Protein 1Y7T (pdb70)

CATH classification: 3.40.50.720 (+1 more: 3.90.110.10)

Structure (mmCIF, N/CA/C/O backbone):
data_1Y7T
#
_entry.id   1Y7T
#
_cell.length_a   70.120
_cell.length_b   85.170
_cell.length_c   117.930
_cell.angle_alpha   90.00
_cell.angle_beta   90.00
_cell.angle_gamma   90.00
#
_symmetry.space_group_name_H-M   'P 21 21 21'
#
loop_
_entity.id
_entity.type
_entity.pdbx_description
1 polymer 'Malate dehydrogenase'
2 non-polymer 'NADPH DIHYDRO-NICOTINAMIDE-ADENINE-DINUCLEOTIDE PHOSPHATE'
3 non-polymer 2-AMINO-2-HYDROXYMETHYL-PROPANE-1,3-DIOL
4 water water
#
loop_
_atom_site.group_PDB
_atom_site.id
_atom_site.type_symbol
_atom_site.label_atom_id
_atom_site.label_alt_id
_atom_site.label_comp_id
_atom_site.label_asym_id
_atom_site.label_entity_id
_atom_site.label_seq_id
_atom_site.pdbx_PDB_ins_code
_atom_site.Cartn_x
_atom_site.Cartn_y
_atom_site.Cartn_z
_atom_site.occupancy
_atom_site.B_iso_or_equiv
_atom_site.auth_seq_id
_atom_site.auth_comp_id
_atom_site.auth_asym_id
_atom_site.auth_atom_id
_atom_site.pdbx_PDB_model_num
ATOM 1 N N . MET A 1 1 ? 54.482 72.755 55.697 1.00 32.84 0 MET A N 1
ATOM 2 C CA . MET A 1 1 ? 54.247 72.406 54.268 1.00 33.11 0 MET A CA 1
ATOM 3 C C . MET A 1 1 ? 55.516 72.602 53.450 1.00 32.18 0 MET A C 1
ATOM 4 O O . MET A 1 1 ? 56.203 73.614 53.584 1.00 32.00 0 MET A O 1
ATOM 9 N N . LYS A 1 2 ? 55.822 71.628 52.603 1.00 31.64 1 LYS A N 1
ATOM 10 C CA . LYS A 1 2 ? 56.999 71.707 51.752 1.00 30.66 1 LYS A CA 1
ATOM 11 C C . LYS A 1 2 ? 56.766 72.811 50.724 1.00 28.93 1 LYS A C 1
ATOM 12 O O . LYS A 1 2 ? 55.625 73.184 50.458 1.00 27.77 1 LYS A O 1
ATOM 18 N N . ALA A 1 3 ? 57.844 73.347 50.161 1.00 26.39 2 ALA A N 1
ATOM 19 C CA . ALA A 1 3 ? 57.711 74.382 49.143 1.00 24.40 2 ALA A CA 1
ATOM 20 C C . ALA A 1 3 ? 56.996 73.710 47.972 1.00 20.67 2 ALA A C 1
ATOM 21 O O . ALA A 1 3 ? 57.212 72.532 47.705 1.00 20.87 2 ALA A O 1
ATOM 23 N N . PRO A 1 4 ? 56.134 74.446 47.257 1.00 20.38 3 PRO A N 1
ATOM 24 C CA . PRO A 1 4 ? 55.438 73.811 46.133 1.00 18.12 3 PRO A CA 1
ATOM 25 C C . PRO A 1 4 ? 56.377 73.293 45.047 1.00 17.32 3 PRO A C 1
ATOM 26 O O . PRO A 1 4 ? 57.452 73.853 44.819 1.00 16.90 3 PRO A O 1
ATOM 30 N N . VAL A 1 5 ? 55.968 72.212 44.392 1.00 15.87 4 VAL A N 1
ATOM 31 C CA . VAL A 1 5 ? 56.738 71.646 43.293 1.00 14.79 4 VAL A CA 1
ATOM 32 C C . VAL A 1 5 ? 55.894 71.865 42.044 1.00 13.93 4 VAL A C 1
ATOM 33 O O . VAL A 1 5 ? 54.664 71.889 42.117 1.00 14.50 4 VAL A O 1
ATOM 37 N N . ARG A 1 6 ? 56.547 72.045 40.903 1.00 11.16 5 ARG A N 1
ATOM 38 C CA . ARG A 1 6 ? 55.830 72.270 39.655 1.00 12.23 5 ARG A CA 1
ATOM 39 C C . ARG A 1 6 ? 55.720 70.972 38.870 1.00 12.71 5 ARG A C 1
ATOM 40 O O . ARG A 1 6 ? 56.725 70.337 38.546 1.00 13.61 5 ARG A O 1
ATOM 48 N N . VAL A 1 7 ? 54.483 70.579 38.587 1.00 11.33 6 VAL A N 1
ATOM 49 C CA . VAL A 1 7 ? 54.203 69.351 37.856 1.00 11.91 6 VAL A CA 1
ATOM 50 C C . VAL A 1 7 ? 53.630 69.689 36.489 1.00 10.84 6 VAL A C 1
ATOM 51 O O . VAL A 1 7 ? 52.530 70.235 36.390 1.00 11.06 6 VAL A O 1
ATOM 55 N N . ALA A 1 8 ? 54.387 69.378 35.442 1.00 12.19 7 ALA A N 1
ATOM 56 C CA . ALA A 1 8 ? 53.944 69.633 34.080 1.00 12.00 7 ALA A CA 1
ATOM 57 C C . ALA A 1 8 ? 53.267 68.377 33.548 1.00 11.37 7 ALA A C 1
ATOM 58 O O . ALA A 1 8 ? 53.731 67.267 33.796 1.00 12.00 7 ALA A O 1
ATOM 60 N N . VAL A 1 9 ? 52.158 68.556 32.839 1.00 10.36 8 VAL A N 1
ATOM 61 C CA . VAL A 1 9 ? 51.430 67.433 32.259 1.00 10.74 8 VAL A CA 1
ATOM 62 C C . VAL A 1 9 ? 50.975 67.829 30.859 1.00 11.20 8 VAL A C 1
ATOM 63 O O . VAL A 1 9 ? 50.282 68.836 30.689 1.00 11.56 8 VAL A O 1
ATOM 67 N N . THR A 1 10 ? 51.369 67.048 29.857 1.00 11.81 9 THR A N 1
ATOM 68 C CA . THR A 1 10 ? 50.974 67.346 28.482 1.00 12.09 9 THR A CA 1
ATOM 69 C C . THR A 1 10 ? 49.724 66.545 28.134 1.00 12.56 9 THR A C 1
ATOM 70 O O . THR A 1 10 ? 49.318 65.668 28.899 1.00 12.08 9 THR A O 1
ATOM 74 N N . GLY A 1 11 ? 49.121 66.841 26.982 1.00 11.79 10 GLY A N 1
ATOM 75 C CA . GLY A 1 11 ? 47.905 66.147 26.584 1.00 12.99 10 GLY A CA 1
ATOM 76 C C . GLY A 1 11 ? 46.875 66.234 27.697 1.00 12.51 10 GLY A C 1
ATOM 77 O O . GLY A 1 11 ? 46.045 65.342 27.877 1.00 12.51 10 GLY A O 1
ATOM 78 N N . ALA A 1 12 ? 46.921 67.348 28.423 1.00 13.15 11 ALA A N 1
ATOM 79 C CA . ALA A 1 12 ? 46.062 67.587 29.578 1.00 12.83 11 ALA A CA 1
ATOM 80 C C . ALA A 1 12 ? 44.546 67.581 29.408 1.00 13.25 11 ALA A C 1
ATOM 81 O O . ALA A 1 12 ? 43.829 67.422 30.394 1.00 13.38 11 ALA A O 1
ATOM 83 N N . ALA A 1 13 ? 44.050 67.756 28.185 1.00 11.98 12 ALA A N 1
ATOM 84 C CA . ALA A 1 13 ? 42.602 67.765 27.973 1.00 12.97 12 ALA A CA 1
ATOM 85 C C . ALA A 1 13 ? 42.084 66.408 27.505 1.00 13.71 12 ALA A C 1
ATOM 86 O O . ALA A 1 13 ? 40.896 66.260 27.213 1.00 15.05 12 ALA A O 1
ATOM 88 N N . GLY A 1 14 ? 42.979 65.425 27.437 1.00 12.53 13 GLY A N 1
ATOM 89 C CA . GLY A 1 14 ? 42.603 64.090 27.000 1.00 13.04 13 GLY A CA 1
ATOM 90 C C . GLY A 1 14 ? 42.038 63.198 28.094 1.00 12.12 13 GLY A C 1
ATOM 91 O O . GLY A 1 14 ? 41.875 63.621 29.236 1.00 12.73 13 GLY A O 1
ATOM 92 N N . GLN A 1 15 ? 41.751 61.947 27.739 1.00 12.14 14 GLN A N 1
ATOM 93 C CA . GLN A 1 15 ? 41.175 60.991 28.677 1.00 12.67 14 GLN A CA 1
ATOM 94 C C . GLN A 1 15 ? 42.073 60.657 29.864 1.00 11.32 14 GLN A C 1
ATOM 95 O O . GLN A 1 15 ? 41.611 60.637 31.004 1.00 11.17 14 GLN A O 1
ATOM 101 N N . ILE A 1 16 ? 43.345 60.372 29.606 1.00 11.86 15 ILE A N 1
ATOM 102 C CA . ILE A 1 16 ? 44.256 60.061 30.706 1.00 11.94 15 ILE A CA 1
ATOM 103 C C . ILE A 1 16 ? 44.361 61.275 31.616 1.00 12.61 15 ILE A C 1
ATOM 104 O O . ILE A 1 16 ? 44.286 61.156 32.839 1.00 11.93 15 ILE A O 1
ATOM 109 N N . GLY A 1 17 ? 44.519 62.449 31.015 1.00 11.05 16 GLY A N 1
ATOM 110 C CA . GLY A 1 17 ? 44.618 63.655 31.815 1.00 11.45 16 GLY A CA 1
ATOM 111 C C . GLY A 1 17 ? 43.419 63.852 32.726 1.00 11.15 16 GLY A C 1
ATOM 112 O O . GLY A 1 17 ? 43.569 64.249 33.882 1.00 11.00 16 GLY A O 1
ATOM 113 N N . TYR A 1 18 ? 42.224 63.565 32.215 1.00 11.19 17 TYR A N 1
ATOM 114 C CA . TYR A 1 18 ? 41.000 63.741 32.991 1.00 11.18 17 TYR A CA 1
ATOM 115 C C . TYR A 1 18 ? 40.932 62.818 34.201 1.00 10.88 17 TYR A C 1
ATOM 116 O O . TYR A 1 18 ? 40.234 63.111 35.169 1.00 11.51 17 TYR A O 1
ATOM 125 N N . SER A 1 19 ? 41.650 61.700 34.138 1.00 12.46 18 SER A N 1
ATOM 126 C CA . SER A 1 19 ? 41.678 60.739 35.239 1.00 13.63 18 SER A CA 1
ATOM 127 C C . SER A 1 19 ? 42.930 60.917 36.088 1.00 14.77 18 SER A C 1
ATOM 128 O O . SER A 1 19 ? 43.064 60.301 37.142 1.00 17.46 18 SER A O 1
ATOM 131 N N . LEU A 1 20 ? 43.842 61.762 35.626 1.00 12.13 19 LEU A N 1
ATOM 132 C CA . LEU A 1 20 ? 45.111 61.975 36.314 1.00 11.80 19 LEU A CA 1
ATOM 133 C C . LEU A 1 20 ? 45.225 63.238 37.164 1.00 12.07 19 LEU A C 1
ATOM 134 O O . LEU A 1 20 ? 45.604 63.183 38.334 1.00 10.03 19 LEU A O 1
ATOM 139 N N . LEU A 1 21 ? 44.892 64.373 36.567 1.00 11.59 20 LEU A N 1
ATOM 140 C CA . LEU A 1 21 ? 45.036 65.665 37.226 1.00 10.84 20 LEU A CA 1
ATOM 141 C C . LEU A 1 21 ? 44.391 65.866 38.588 1.00 10.45 20 LEU A C 1
ATOM 142 O O . LEU A 1 21 ? 45.004 66.455 39.478 1.00 10.75 20 LEU A O 1
ATOM 147 N N . PHE A 1 22 ? 43.166 65.386 38.761 1.00 10.07 21 PHE A N 1
ATOM 148 C CA . PHE A 1 22 ? 42.484 65.575 40.033 1.00 9.79 21 PHE A CA 1
ATOM 149 C C . PHE A 1 22 ? 43.155 64.834 41.176 1.00 10.07 21 PHE A C 1
ATOM 150 O O . PHE A 1 22 ? 43.292 65.375 42.275 1.00 10.53 21 PHE A O 1
ATOM 158 N N . ARG A 1 23 ? 43.601 63.610 40.920 1.00 9.64 22 ARG A N 1
ATOM 159 C CA . ARG A 1 23 ? 44.262 62.856 41.971 1.00 11.12 22 ARG A CA 1
ATOM 160 C C . ARG A 1 23 ? 45.622 63.467 42.307 1.00 11.07 22 ARG A C 1
ATOM 161 O O . ARG A 1 23 ? 46.059 63.424 43.460 1.00 10.35 22 ARG A O 1
ATOM 169 N N . ILE A 1 24 ? 46.294 64.050 41.315 1.00 9.70 23 ILE A N 1
ATOM 170 C CA . ILE A 1 24 ? 47.575 64.690 41.587 1.00 10.05 23 ILE A CA 1
ATOM 171 C C . ILE A 1 24 ? 47.324 65.900 42.490 1.00 10.28 23 ILE A C 1
ATOM 172 O O . ILE A 1 24 ? 47.995 66.071 43.504 1.00 11.24 23 ILE A O 1
ATOM 177 N N . ALA A 1 25 ? 46.348 66.726 42.123 1.00 9.81 24 ALA A N 1
ATOM 178 C CA . ALA A 1 25 ? 46.020 67.925 42.897 1.00 10.12 24 ALA A CA 1
ATOM 179 C C . ALA A 1 25 ? 45.546 67.583 44.307 1.00 11.83 24 ALA A C 1
ATOM 180 O O . ALA A 1 25 ? 45.650 68.400 45.226 1.00 11.70 24 ALA A O 1
ATOM 182 N N . ALA A 1 26 ? 45.036 66.368 44.477 1.00 10.81 25 ALA A N 1
ATOM 183 C CA . ALA A 1 26 ? 44.549 65.914 45.774 1.00 11.57 25 ALA A CA 1
ATOM 184 C C . ALA A 1 26 ? 45.692 65.444 46.677 1.00 12.67 25 ALA A C 1
ATOM 185 O O . ALA A 1 26 ? 45.480 65.168 47.858 1.00 13.34 25 ALA A O 1
ATOM 187 N N . GLY A 1 27 ? 46.894 65.348 46.112 1.00 12.65 26 GLY A N 1
ATOM 188 C CA . GLY A 1 27 ? 48.056 64.916 46.878 1.00 12.93 26 GLY A CA 1
ATOM 189 C C . GLY A 1 27 ? 48.351 63.427 46.801 1.00 13.06 26 GLY A C 1
ATOM 190 O O . GLY A 1 27 ? 49.174 62.910 47.556 1.00 12.44 26 GLY A O 1
ATOM 191 N N . GLU A 1 28 ? 47.706 62.735 45.870 1.00 11.68 27 GLU A N 1
ATOM 192 C CA . GLU A 1 28 ? 47.894 61.296 45.731 1.00 11.85 27 GLU A CA 1
ATOM 193 C C . GLU A 1 28 ? 49.216 60.861 45.106 1.00 13.01 27 GLU A C 1
ATOM 194 O O . GLU A 1 28 ? 49.624 59.707 45.262 1.00 14.79 27 GLU A O 1
ATOM 200 N N . MET A 1 29 ? 49.894 61.772 44.414 1.00 11.66 28 MET A N 1
ATOM 201 C CA . MET A 1 29 ? 51.144 61.418 43.754 1.00 12.43 28 MET A CA 1
ATOM 202 C C . MET A 1 29 ? 52.403 61.739 44.548 1.00 12.38 28 MET A C 1
ATOM 203 O O . MET A 1 29 ? 53.341 60.940 44.574 1.00 13.15 28 MET A O 1
ATOM 208 N N . LEU A 1 30 ? 52.422 62.892 45.209 1.00 12.31 29 LEU A N 1
ATOM 209 C CA . LEU A 1 30 ? 53.612 63.302 45.945 1.00 12.32 29 LEU A CA 1
ATOM 210 C C . LEU A 1 30 ? 53.435 63.507 47.440 1.00 13.28 29 LEU A C 1
ATOM 211 O O . LEU A 1 30 ? 54.353 63.981 48.113 1.00 14.76 29 LEU A O 1
ATOM 216 N N . GLY A 1 31 ? 52.263 63.167 47.961 1.00 13.86 30 GLY A N 1
ATOM 217 C CA . GLY A 1 31 ? 52.038 63.320 49.388 1.00 14.55 30 GLY A CA 1
ATOM 218 C C . GLY A 1 31 ? 51.009 64.369 49.754 1.00 14.21 30 GLY A C 1
ATOM 219 O O . GLY A 1 31 ? 50.896 65.405 49.098 1.00 14.42 30 GLY A O 1
ATOM 220 N N . LYS A 1 32 ? 50.261 64.097 50.819 1.00 15.33 31 LYS A N 1
ATOM 221 C CA . LYS A 1 32 ? 49.218 65.004 51.281 1.00 17.87 31 LYS A CA 1
ATOM 222 C C . LYS A 1 32 ? 49.738 66.308 51.872 1.00 17.10 31 LYS A C 1
ATOM 223 O O . LYS A 1 32 ? 48.953 67.207 52.173 1.00 18.58 31 LYS A O 1
ATOM 229 N N . ASP A 1 33 ? 51.052 66.417 52.039 1.00 16.87 32 ASP A N 1
ATOM 230 C CA . ASP A 1 33 ? 51.634 67.636 52.591 1.00 17.37 32 ASP A CA 1
ATOM 231 C C . ASP A 1 33 ? 52.581 68.299 51.597 1.00 16.97 32 ASP A C 1
ATOM 232 O O . ASP A 1 33 ? 53.441 69.099 51.973 1.00 18.49 32 ASP A O 1
ATOM 237 N N . GLN A 1 34 ? 52.414 67.962 50.322 1.00 15.02 33 GLN A N 1
ATOM 238 C CA . GLN A 1 34 ? 53.244 68.528 49.266 1.00 14.12 33 GLN A CA 1
ATOM 239 C C . GLN A 1 34 ? 52.407 69.340 48.279 1.00 13.40 33 GLN A C 1
ATOM 240 O O . GLN A 1 34 ? 51.747 68.777 47.404 1.00 13.82 33 GLN A O 1
ATOM 246 N N . PRO A 1 35 ? 52.416 70.678 48.410 1.00 13.52 34 PRO A N 1
ATOM 247 C CA . PRO A 1 35 ? 51.636 71.509 47.489 1.00 12.22 34 PRO A CA 1
ATOM 248 C C . PRO A 1 35 ? 52.166 71.340 46.073 1.00 13.22 34 PRO A C 1
ATOM 249 O O . PRO A 1 35 ? 53.369 71.144 45.867 1.00 13.69 34 PRO A O 1
ATOM 253 N N . VAL A 1 36 ? 51.272 71.427 45.098 1.00 12.18 35 VAL A N 1
ATOM 254 C CA . VAL A 1 36 ? 51.670 71.271 43.711 1.00 12.76 35 VAL A CA 1
ATOM 255 C C . VAL A 1 36 ? 51.151 72.404 42.846 1.00 12.30 35 VAL A C 1
ATOM 256 O O . VAL A 1 36 ? 50.089 72.969 43.105 1.00 13.29 35 VAL A O 1
ATOM 260 N N . ILE A 1 37 ? 51.926 72.741 41.823 1.00 11.47 36 ILE A N 1
ATOM 261 C CA . ILE A 1 37 ? 51.544 73.773 40.876 1.00 11.55 36 ILE A CA 1
ATOM 262 C C . ILE A 1 37 ? 51.423 73.023 39.556 1.00 11.45 36 ILE A C 1
ATOM 263 O O . ILE A 1 37 ? 52.416 72.519 39.036 1.00 13.65 36 ILE A O 1
ATOM 268 N N . LEU 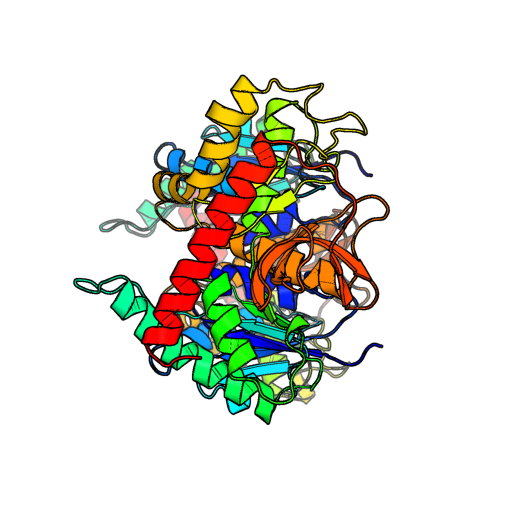A 1 38 ? 50.203 72.918 39.036 1.00 11.71 37 LEU A N 1
ATOM 269 C CA . LEU A 1 38 ? 49.980 72.214 37.779 1.00 11.07 37 LEU A CA 1
ATOM 270 C C . LEU A 1 38 ? 50.207 73.123 36.578 1.00 12.66 37 LEU A C 1
ATOM 271 O O . LEU A 1 38 ? 49.594 74.181 36.464 1.00 12.88 37 LEU A O 1
ATOM 276 N N . GLN A 1 39 ? 51.107 72.706 35.695 1.00 12.20 38 GLN A N 1
ATOM 277 C CA . GLN A 1 39 ? 51.410 73.458 34.484 1.00 12.66 38 GLN A CA 1
ATOM 278 C C . GLN A 1 39 ? 50.999 72.528 33.353 1.00 12.38 38 GLN A C 1
ATOM 279 O O . GLN A 1 39 ? 51.692 71.566 33.018 1.00 12.38 38 GLN A O 1
ATOM 285 N N . LEU A 1 40 ? 49.835 72.831 32.786 1.00 12.31 39 LEU A N 1
ATOM 286 C CA . LEU A 1 40 ? 49.228 72.005 31.755 1.00 11.56 39 LEU A CA 1
ATOM 287 C C . LEU A 1 40 ? 49.460 72.456 30.324 1.00 13.00 39 LEU A C 1
ATOM 288 O O . LEU A 1 40 ? 49.308 73.635 29.998 1.00 12.74 39 LEU A O 1
ATOM 293 N N . LEU A 1 41 ? 49.814 71.494 29.477 1.00 11.94 40 LEU A N 1
ATOM 294 C CA . LEU A 1 41 ? 50.080 71.743 28.068 1.00 13.46 40 LEU A CA 1
ATOM 295 C C . LEU A 1 41 ? 49.105 70.993 27.156 1.00 14.50 40 LEU A C 1
ATOM 296 O O . LEU A 1 41 ? 48.715 69.859 27.434 1.00 14.36 40 LEU A O 1
ATOM 301 N N . GLU A 1 42 ? 48.707 71.649 26.072 1.00 14.75 41 GLU A N 1
ATOM 302 C CA . GLU A 1 42 ? 47.827 71.053 25.073 1.00 15.08 41 GLU A CA 1
ATOM 303 C C . GLU A 1 42 ? 48.190 71.666 23.728 1.00 16.15 41 GLU A C 1
ATOM 304 O O . GLU A 1 42 ? 48.981 72.608 23.662 1.00 17.09 41 GLU A O 1
ATOM 310 N N . ILE A 1 43 ? 47.636 71.114 22.656 1.00 17.06 42 ILE A N 1
ATOM 311 C CA . ILE A 1 43 ? 47.880 71.669 21.333 1.00 18.27 42 ILE A CA 1
ATOM 312 C C . ILE A 1 43 ? 46.872 72.806 21.202 1.00 19.71 42 ILE A C 1
ATOM 313 O O . ILE A 1 43 ? 45.836 72.800 21.866 1.00 18.88 42 ILE A O 1
ATOM 318 N N . PRO A 1 44 ? 47.162 73.801 20.351 1.00 20.58 43 PRO A N 1
ATOM 319 C CA . PRO A 1 44 ? 46.273 74.948 20.148 1.00 21.95 43 PRO A CA 1
ATOM 320 C C . PRO A 1 44 ? 44.784 74.631 20.021 1.00 22.62 43 PRO A C 1
ATOM 321 O O . PRO A 1 44 ? 43.946 75.316 20.611 1.00 23.68 43 PRO A O 1
ATOM 325 N N . GLN A 1 45 ? 44.458 73.594 19.257 1.00 23.00 44 GLN A N 1
ATOM 326 C CA . GLN A 1 45 ? 43.069 73.211 19.032 1.00 24.07 44 GLN A CA 1
ATOM 327 C C . GLN A 1 45 ? 42.343 72.669 20.262 1.00 22.88 44 GLN A C 1
ATOM 328 O O . GLN A 1 45 ? 41.113 72.613 20.286 1.00 22.50 44 GLN A O 1
ATOM 334 N N . ALA A 1 46 ? 43.095 72.274 21.282 1.00 20.17 45 ALA A N 1
ATOM 335 C CA . ALA A 1 46 ? 42.490 71.722 22.489 1.00 19.13 45 ALA A CA 1
ATOM 336 C C . ALA A 1 46 ? 42.549 72.658 23.693 1.00 19.22 45 ALA A C 1
ATOM 337 O O . ALA A 1 46 ? 42.189 72.262 24.802 1.00 18.97 45 ALA A O 1
ATOM 339 N N . MET A 1 47 ? 42.982 73.896 23.480 1.00 17.93 46 MET A N 1
ATOM 340 C CA . MET A 1 47 ? 43.092 74.850 24.578 1.00 17.57 46 MET A CA 1
ATOM 341 C C . MET A 1 47 ? 41.758 75.228 25.215 1.00 18.36 46 MET A C 1
ATOM 342 O O . MET A 1 47 ? 41.696 75.491 26.417 1.00 16.98 46 MET A O 1
ATOM 347 N N . LYS A 1 48 ? 40.693 75.254 24.418 1.00 18.26 47 LYS A N 1
ATOM 348 C CA . LYS A 1 48 ? 39.374 75.590 24.945 1.00 19.81 47 LYS A CA 1
ATOM 349 C C . LYS A 1 48 ? 38.937 74.494 25.915 1.00 17.52 47 LYS A C 1
ATOM 350 O O . LYS A 1 48 ? 38.414 74.772 26.996 1.00 17.08 47 LYS A O 1
ATOM 356 N N . ALA A 1 49 ? 39.153 73.246 25.514 1.00 16.71 48 ALA A N 1
ATOM 357 C CA . ALA A 1 49 ? 38.793 72.105 26.345 1.00 15.31 48 ALA A CA 1
ATOM 358 C C . ALA A 1 49 ? 39.645 72.116 27.610 1.00 15.07 48 ALA A C 1
ATOM 359 O O . ALA A 1 49 ? 39.156 71.811 28.698 1.00 15.71 48 ALA A O 1
ATOM 361 N N . LEU A 1 50 ? 40.921 72.467 27.466 1.00 14.56 49 LEU A N 1
ATOM 362 C CA . LEU A 1 50 ? 41.811 72.514 28.620 1.00 14.27 49 LEU A CA 1
ATOM 363 C C . LEU A 1 50 ? 41.330 73.563 29.621 1.00 14.42 49 LEU A C 1
ATOM 364 O O . LEU A 1 50 ? 41.442 73.373 30.834 1.00 14.73 49 LEU A O 1
ATOM 369 N N . GLU A 1 51 ? 40.788 74.672 29.124 1.00 15.00 50 GLU A N 1
ATOM 370 C CA . GLU A 1 51 ? 40.280 75.700 30.027 1.00 15.23 50 GLU A CA 1
ATOM 371 C C . GLU A 1 51 ? 39.145 75.098 30.854 1.00 13.72 50 GLU A C 1
ATOM 372 O O . GLU A 1 51 ? 38.953 75.458 32.016 1.00 14.13 50 GLU A O 1
ATOM 378 N N . GLY A 1 52 ? 38.400 74.177 30.245 1.00 12.52 51 GLY A N 1
ATOM 379 C CA . GLY A 1 52 ? 37.310 73.517 30.944 1.00 11.57 51 GLY A CA 1
ATOM 380 C C . GLY A 1 52 ? 37.847 72.629 32.056 1.00 11.95 51 GLY A C 1
ATOM 381 O O . GLY A 1 52 ? 37.273 72.550 33.141 1.00 12.10 51 GLY A O 1
ATOM 382 N N . VAL A 1 53 ? 38.953 71.949 31.782 1.00 12.83 52 VAL A N 1
ATOM 383 C CA . VAL A 1 53 ? 39.567 71.086 32.783 1.00 12.10 52 VAL A CA 1
ATOM 384 C C . VAL A 1 53 ? 40.085 71.969 33.916 1.00 12.21 52 VAL A C 1
ATOM 385 O O . VAL A 1 53 ? 39.953 71.634 35.096 1.00 11.62 52 VAL A O 1
ATOM 389 N N . VAL A 1 54 ? 40.670 73.104 33.551 1.00 12.24 53 VAL A N 1
ATOM 390 C CA . VAL A 1 54 ? 41.186 74.040 34.541 1.00 12.26 53 VAL A CA 1
ATOM 391 C C . VAL A 1 54 ? 40.051 74.457 35.472 1.00 11.49 53 VAL A C 1
ATOM 392 O O . VAL A 1 54 ? 40.216 74.494 36.694 1.00 11.66 53 VAL A O 1
ATOM 396 N N . MET A 1 55 ? 38.893 74.753 34.894 1.00 11.15 54 MET A N 1
ATOM 397 C CA . MET A 1 55 ? 37.747 75.152 35.696 1.00 10.23 54 MET A CA 1
ATOM 398 C C . MET A 1 55 ? 37.312 74.038 36.638 1.00 9.85 54 MET A C 1
ATOM 399 O O . MET A 1 55 ? 37.005 74.294 37.800 1.00 10.01 54 MET A O 1
ATOM 404 N N . GLU A 1 56 ? 37.282 72.801 36.150 1.00 10.29 55 GLU A N 1
ATOM 405 C CA . GLU A 1 56 ? 36.889 71.693 37.018 1.00 9.17 55 GLU A CA 1
ATOM 406 C C . GLU A 1 56 ? 37.873 71.527 38.175 1.00 10.41 55 GLU A C 1
ATOM 407 O O . GLU A 1 56 ? 37.469 71.222 39.295 1.00 10.11 55 GLU A O 1
ATOM 413 N N . LEU A 1 57 ? 39.161 71.722 37.906 1.00 9.56 56 LEU A N 1
ATOM 414 C CA . LEU A 1 57 ? 40.170 71.606 38.955 1.00 10.51 56 LEU A CA 1
ATOM 415 C C . LEU A 1 57 ? 39.924 72.677 40.016 1.00 10.98 56 LEU A C 1
ATOM 416 O O . LEU A 1 57 ? 39.986 72.407 41.217 1.00 10.65 56 LEU A O 1
ATOM 421 N N . GLU A 1 58 ? 39.630 73.893 39.572 1.00 11.04 57 GLU A N 1
ATOM 422 C CA . GLU A 1 58 ? 39.355 74.977 40.509 1.00 10.70 57 GLU A CA 1
ATOM 423 C C . GLU A 1 58 ? 38.135 74.618 41.351 1.00 10.70 57 GLU A C 1
ATOM 424 O O . GLU A 1 58 ? 38.083 74.910 42.548 1.00 11.98 57 GLU A O 1
ATOM 430 N N . ASP A 1 59 ? 37.155 73.982 40.717 1.00 10.41 58 ASP A N 1
ATOM 431 C CA . ASP A 1 59 ? 35.917 73.616 41.393 1.00 10.89 58 ASP A CA 1
ATOM 432 C C . ASP A 1 59 ? 36.033 72.486 42.401 1.00 10.33 58 ASP A C 1
ATOM 433 O O . ASP A 1 59 ? 35.039 72.084 43.000 1.00 11.78 58 ASP A O 1
ATOM 438 N N . CYS A 1 60 ? 37.244 71.968 42.584 1.00 10.49 59 CYS A N 1
ATOM 439 C CA . CYS A 1 60 ? 37.457 70.912 43.564 1.00 10.94 59 CYS A CA 1
ATOM 440 C C . CYS A 1 60 ? 37.974 71.529 44.859 1.00 10.95 59 CYS A C 1
ATOM 441 O O . CYS A 1 60 ? 38.070 70.853 45.882 1.00 10.93 59 CYS A O 1
ATOM 444 N N . ALA A 1 61 ? 38.305 72.816 44.805 1.00 9.92 60 ALA A N 1
ATOM 445 C CA . ALA A 1 61 ? 38.812 73.535 45.972 1.00 9.62 60 ALA A CA 1
ATOM 446 C C . ALA A 1 61 ? 39.899 72.737 46.692 1.00 11.00 60 ALA A C 1
ATOM 447 O O . ALA A 1 61 ? 39.827 72.517 47.904 1.00 11.22 60 ALA A O 1
ATOM 449 N N . PHE A 1 62 ? 40.905 72.307 45.932 1.00 10.42 61 PHE A N 1
ATOM 450 C CA . PHE A 1 62 ? 42.019 71.527 46.468 1.00 10.43 61 PHE A CA 1
ATOM 451 C C . PHE A 1 62 ? 42.976 72.397 47.279 1.00 10.73 61 PHE A C 1
ATOM 452 O O . PHE A 1 62 ? 43.575 73.331 46.751 1.00 11.24 61 PHE A O 1
ATOM 460 N N . PRO A 1 63 ? 43.153 72.083 48.569 1.00 11.25 62 PRO A N 1
ATOM 461 C CA . PRO A 1 63 ? 44.061 72.883 49.396 1.00 11.81 62 PRO A CA 1
ATOM 462 C C . PRO A 1 63 ? 45.535 72.799 48.990 1.00 12.96 62 PRO A C 1
ATOM 463 O O . PRO A 1 63 ? 46.321 73.692 49.317 1.00 13.56 62 PRO A O 1
ATOM 467 N N . LEU A 1 64 ? 45.912 71.741 48.277 1.00 12.48 63 LEU A N 1
ATOM 468 C CA . LEU A 1 64 ? 47.305 71.576 47.859 1.00 11.33 63 LEU A CA 1
ATOM 469 C C . LEU A 1 64 ? 47.641 72.172 46.493 1.00 13.25 63 LEU A C 1
ATOM 470 O O . LEU A 1 64 ? 48.811 72.214 46.114 1.00 13.27 63 LEU A O 1
ATOM 475 N N . LEU A 1 65 ? 46.633 72.624 45.751 1.00 12.72 64 LEU A N 1
ATOM 476 C CA . LEU A 1 65 ? 46.883 73.196 44.429 1.00 12.22 64 LEU A CA 1
ATOM 477 C C . LEU A 1 65 ? 47.309 74.653 44.589 1.00 12.06 64 LEU A C 1
ATOM 478 O O . LEU A 1 65 ? 46.475 75.559 44.657 1.00 13.53 64 LEU A O 1
ATOM 483 N N . ALA A 1 66 ? 48.622 74.859 44.645 1.00 12.44 65 ALA A N 1
ATOM 484 C CA . ALA A 1 66 ? 49.214 76.181 44.843 1.00 13.52 65 ALA A CA 1
ATOM 485 C C . ALA A 1 66 ? 49.218 77.070 43.607 1.00 14.55 65 ALA A C 1
ATOM 486 O O . ALA A 1 66 ? 49.310 78.298 43.715 1.00 15.70 65 ALA A O 1
ATOM 488 N N . GLY A 1 67 ? 49.136 76.446 42.439 1.00 12.93 66 GLY A N 1
ATOM 489 C CA . GLY A 1 67 ? 49.126 77.182 41.190 1.00 12.65 66 GLY A CA 1
ATOM 490 C C . GLY A 1 67 ? 48.530 76.325 40.093 1.00 13.37 66 GLY A C 1
ATOM 491 O O . GLY A 1 67 ? 48.567 75.098 40.178 1.00 13.79 66 GLY A O 1
ATOM 492 N N . LEU A 1 68 ? 47.985 76.970 39.066 1.00 13.34 67 LEU A N 1
ATOM 493 C CA . LEU A 1 68 ? 47.361 76.268 37.946 1.00 12.76 67 LEU A CA 1
ATOM 494 C C . LEU A 1 68 ? 47.496 77.129 36.695 1.00 15.09 67 LEU A C 1
ATOM 495 O O . LEU A 1 68 ? 46.993 78.254 36.648 1.00 14.66 67 LEU A O 1
ATOM 500 N N . GLU A 1 69 ? 48.176 76.602 35.684 1.00 16.36 68 GLU A N 1
ATOM 501 C CA . GLU A 1 69 ? 48.391 77.345 34.445 1.00 18.07 68 GLU A CA 1
ATOM 502 C C . GLU A 1 69 ? 48.274 76.454 33.215 1.00 17.06 68 GLU A C 1
ATOM 503 O O . GLU A 1 69 ? 48.838 75.364 33.178 1.00 19.19 68 GLU A O 1
ATOM 509 N N . ALA A 1 70 ? 47.539 76.929 32.213 1.00 16.49 69 ALA A N 1
ATOM 510 C CA . ALA A 1 70 ? 47.351 76.191 30.968 1.00 15.29 69 ALA A CA 1
ATOM 511 C C . ALA A 1 70 ? 48.059 76.958 29.859 1.00 16.29 69 ALA A C 1
ATOM 512 O O . ALA A 1 70 ? 48.028 78.186 29.834 1.00 16.95 69 ALA A O 1
ATOM 514 N N . THR A 1 71 ? 48.692 76.232 28.945 1.00 16.10 70 THR A N 1
ATOM 515 C CA . THR A 1 71 ? 49.415 76.857 27.844 1.00 16.44 70 THR A CA 1
ATOM 516 C C . THR A 1 71 ? 49.557 75.886 26.680 1.00 16.71 70 THR A C 1
ATOM 517 O O . THR A 1 71 ? 49.301 74.691 26.824 1.00 14.81 70 THR A O 1
ATOM 521 N N . ASP A 1 72 ? 49.951 76.411 25.522 1.00 17.77 71 ASP A N 1
ATOM 522 C CA . ASP A 1 72 ? 50.169 75.584 24.346 1.00 17.65 71 ASP A CA 1
ATOM 523 C C . ASP A 1 72 ? 51.641 75.698 23.964 1.00 17.99 71 ASP A C 1
ATOM 524 O O . ASP A 1 72 ? 52.056 75.256 22.893 1.00 18.19 71 ASP A O 1
ATOM 529 N N . ASP A 1 73 ? 52.424 76.288 24.869 1.00 16.75 72 ASP A N 1
ATOM 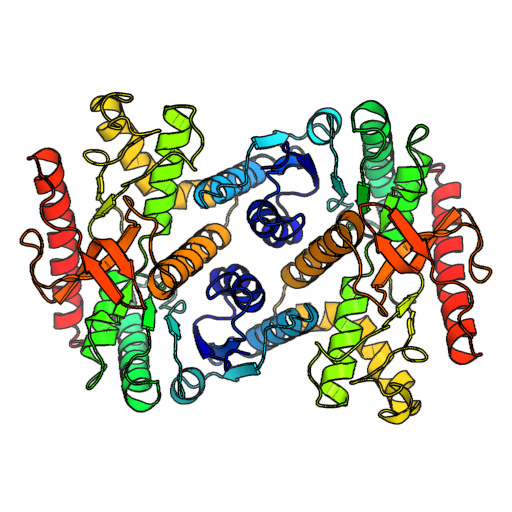530 C CA . ASP A 1 73 ? 53.862 76.475 24.673 1.00 17.36 72 ASP A CA 1
ATOM 531 C C . ASP A 1 73 ? 54.642 75.580 25.633 1.00 17.23 72 ASP A C 1
ATOM 532 O O . ASP A 1 73 ? 54.591 75.772 26.846 1.00 15.91 72 ASP A O 1
ATOM 537 N N . PRO A 1 74 ? 55.380 74.592 25.104 1.00 17.25 73 PRO A N 1
ATOM 538 C CA . PRO A 1 74 ? 56.161 73.687 25.955 1.00 18.02 73 PRO A CA 1
ATOM 539 C C . PRO A 1 74 ? 57.145 74.424 26.868 1.00 18.15 73 PRO A C 1
ATOM 540 O O . PRO A 1 74 ? 57.409 73.991 27.989 1.00 17.37 73 PRO A O 1
ATOM 544 N N . LYS A 1 75 ? 57.687 75.539 26.385 1.00 18.14 74 LYS A N 1
ATOM 545 C CA . LYS A 1 75 ? 58.649 76.302 27.171 1.00 19.27 74 LYS A CA 1
ATOM 546 C C . LYS A 1 75 ? 58.015 76.987 28.374 1.00 18.38 74 LYS A C 1
ATOM 547 O O . LYS A 1 75 ? 58.707 77.382 29.313 1.00 20.46 74 LYS A O 1
ATOM 553 N N . VAL A 1 76 ? 56.696 77.120 28.344 1.00 17.89 75 VAL A N 1
ATOM 554 C CA . VAL A 1 76 ? 55.962 77.718 29.451 1.00 17.12 75 VAL A CA 1
ATOM 555 C C . VAL A 1 76 ? 55.542 76.585 30.392 1.00 17.16 75 VAL A C 1
ATOM 556 O O . VAL A 1 76 ? 55.705 76.673 31.613 1.00 16.18 75 VAL A O 1
ATOM 560 N N . ALA A 1 77 ? 55.018 75.510 29.812 1.00 16.16 76 ALA A N 1
ATOM 561 C CA . ALA A 1 77 ? 54.570 74.367 30.598 1.00 15.95 76 ALA A CA 1
ATOM 562 C C . ALA A 1 77 ? 55.691 73.719 31.401 1.00 16.06 76 ALA A C 1
ATOM 563 O O . ALA A 1 77 ? 55.485 73.320 32.549 1.00 15.60 76 ALA A O 1
ATOM 565 N N . PHE A 1 78 ? 56.880 73.623 30.811 1.00 14.80 77 PHE A N 1
ATOM 566 C CA . PHE A 1 78 ? 58.003 72.989 31.493 1.00 14.28 77 PHE A CA 1
ATOM 567 C C . PHE A 1 78 ? 58.878 73.936 32.314 1.00 14.03 77 PHE A C 1
ATOM 568 O O . PHE A 1 78 ? 59.826 73.494 32.963 1.00 13.40 77 PHE A O 1
ATOM 576 N N . LYS A 1 79 ? 58.568 75.228 32.299 1.00 15.20 78 LYS A N 1
ATOM 577 C CA . LYS A 1 79 ? 59.376 76.185 33.050 1.00 16.73 78 LYS A CA 1
ATOM 578 C C . LYS A 1 79 ? 59.495 75.831 34.535 1.00 16.44 78 LYS A C 1
ATOM 579 O O . LYS A 1 79 ? 58.496 75.769 35.254 1.00 14.91 78 LYS A O 1
ATOM 585 N N . ASP A 1 80 ? 60.731 75.604 34.976 1.00 15.91 79 ASP A N 1
ATOM 586 C CA . ASP A 1 80 ? 61.035 75.251 36.363 1.00 15.35 79 ASP A CA 1
ATOM 587 C C . ASP A 1 80 ? 60.289 74.010 36.849 1.00 15.02 79 ASP A C 1
ATOM 588 O O . ASP A 1 80 ? 60.027 73.855 38.045 1.00 14.33 79 ASP A O 1
ATOM 593 N N . ALA A 1 81 ? 59.965 73.115 35.924 1.00 14.45 80 ALA A N 1
ATOM 594 C CA . ALA A 1 81 ? 59.246 71.897 36.275 1.00 14.55 80 ALA A CA 1
ATOM 595 C C . ALA A 1 81 ? 60.102 70.928 37.087 1.00 14.77 80 ALA A C 1
ATOM 596 O O . ALA A 1 81 ? 61.281 70.726 36.794 1.00 15.54 80 ALA A O 1
ATOM 598 N N . ASP A 1 82 ? 59.497 70.345 38.117 1.00 13.93 81 ASP A N 1
ATOM 599 C CA . ASP A 1 82 ? 60.171 69.372 38.972 1.00 13.22 81 ASP A CA 1
ATOM 600 C C . ASP A 1 82 ? 59.803 67.984 38.458 1.00 13.29 81 ASP A C 1
ATOM 601 O O . ASP A 1 82 ? 60.567 67.022 38.594 1.00 13.35 81 ASP A O 1
ATOM 606 N N . TYR A 1 83 ? 58.619 67.903 37.861 1.00 11.97 82 TYR A N 1
ATOM 607 C CA . TYR A 1 83 ? 58.107 66.663 37.291 1.00 12.43 82 TYR A CA 1
ATOM 608 C C . TYR A 1 83 ? 57.440 66.972 35.962 1.00 12.64 82 TYR A C 1
ATOM 609 O O . TYR A 1 83 ? 56.842 68.033 35.791 1.00 12.36 82 TYR A O 1
ATOM 618 N N . ALA A 1 84 ? 57.549 66.046 35.019 1.00 12.30 83 ALA A N 1
ATOM 619 C CA . ALA A 1 84 ? 56.928 66.227 33.717 1.00 12.47 83 ALA A CA 1
ATOM 620 C C . ALA A 1 84 ? 56.346 64.901 33.260 1.00 11.91 83 ALA A C 1
ATOM 621 O O . ALA A 1 84 ? 57.074 63.919 33.101 1.00 12.21 83 ALA A O 1
ATOM 623 N N . LEU A 1 85 ? 55.030 64.873 33.079 1.00 11.66 84 LEU A N 1
ATOM 624 C CA . LEU A 1 85 ? 54.344 63.676 32.612 1.00 12.46 84 LEU A CA 1
ATOM 625 C C . LEU A 1 85 ? 53.945 63.940 31.161 1.00 12.25 84 LEU A C 1
ATOM 626 O O . LEU A 1 85 ? 53.055 64.744 30.881 1.00 11.90 84 LEU A O 1
ATOM 631 N N . LEU A 1 86 ? 54.642 63.280 30.241 1.00 11.99 85 LEU A N 1
ATOM 632 C CA . LEU A 1 86 ? 54.390 63.451 28.814 1.00 12.35 85 LEU A CA 1
ATOM 633 C C . LEU A 1 86 ? 53.346 62.440 28.352 1.00 12.17 85 LEU A C 1
ATOM 634 O O . LEU A 1 86 ? 53.669 61.300 28.022 1.00 12.32 85 LEU A O 1
ATOM 639 N N . VAL A 1 87 ? 52.090 62.877 28.337 1.00 12.34 86 VAL A N 1
ATOM 640 C CA . VAL A 1 87 ? 50.967 62.029 27.949 1.00 12.68 86 VAL A CA 1
ATOM 641 C C . VAL A 1 87 ? 50.584 62.213 26.486 1.00 14.43 86 VAL A C 1
ATOM 642 O O . VAL A 1 87 ? 50.238 61.251 25.799 1.00 15.37 86 VAL A O 1
ATOM 646 N N . GLY A 1 88 ? 50.651 63.450 26.010 1.00 14.47 87 GLY A N 1
ATOM 647 C CA . GLY A 1 88 ? 50.311 63.717 24.626 1.00 15.58 87 GLY A CA 1
ATOM 648 C C . GLY A 1 88 ? 51.252 63.031 23.651 1.00 16.72 87 GLY A C 1
ATOM 649 O O . GLY A 1 88 ? 52.469 63.038 23.833 1.00 17.55 87 GLY A O 1
ATOM 650 N N . ALA A 1 89 ? 50.678 62.427 22.616 1.00 17.85 88 ALA A N 1
ATOM 651 C CA . ALA A 1 89 ? 51.454 61.747 21.589 1.00 17.89 88 ALA A CA 1
ATOM 652 C C . ALA A 1 89 ? 50.675 61.804 20.285 1.00 21.42 88 ALA A C 1
ATOM 653 O O . ALA A 1 89 ? 49.534 62.268 20.250 1.00 20.95 88 ALA A O 1
ATOM 655 N N . ALA A 1 90 ? 51.292 61.322 19.214 1.00 22.92 89 ALA A N 1
ATOM 656 C CA . ALA A 1 90 ? 50.661 61.334 17.905 1.00 26.60 89 ALA A CA 1
ATOM 657 C C . ALA A 1 90 ? 49.443 60.424 17.835 1.00 29.50 89 ALA A C 1
ATOM 658 O O . ALA A 1 90 ? 49.522 59.238 18.156 1.00 30.32 89 ALA A O 1
ATOM 660 N N . PRO A 1 91 ? 48.292 60.978 17.425 1.00 32.25 90 PRO A N 1
ATOM 661 C CA . PRO A 1 91 ? 47.051 60.210 17.304 1.00 34.92 90 PRO A CA 1
ATOM 662 C C . PRO A 1 91 ? 47.044 59.554 15.927 1.00 37.41 90 PRO A C 1
ATOM 663 O O . PRO A 1 91 ? 47.579 60.116 14.971 1.00 37.72 90 PRO A O 1
ATOM 667 N N . ARG A 1 92 ? 46.451 58.371 15.815 1.00 40.08 91 ARG A N 1
ATOM 668 C CA . ARG A 1 92 ? 46.422 57.699 14.526 1.00 42.90 91 ARG A CA 1
ATOM 669 C C . ARG A 1 92 ? 45.193 58.092 13.720 1.00 44.35 91 ARG A C 1
ATOM 670 O O . ARG A 1 92 ? 44.093 57.597 13.966 1.00 45.00 91 ARG A O 1
ATOM 678 N N . LYS A 1 93 ? 45.385 58.993 12.761 1.00 45.57 92 LYS A N 1
ATOM 679 C CA . LYS A 1 93 ? 44.290 59.436 11.910 1.00 46.38 92 LYS A CA 1
ATOM 680 C C . LYS A 1 93 ? 44.271 58.546 10.676 1.00 46.27 92 LYS A C 1
ATOM 681 O O . LYS A 1 93 ? 45.272 57.906 10.349 1.00 45.77 92 LYS A O 1
ATOM 687 N N . ALA A 1 94 ? 43.133 58.505 9.992 1.00 46.57 93 ALA A N 1
ATOM 688 C CA . ALA A 1 94 ? 43.000 57.689 8.793 1.00 46.52 93 ALA A CA 1
ATOM 689 C C . ALA A 1 94 ? 44.082 58.044 7.778 1.00 46.63 93 ALA A C 1
ATOM 690 O O . ALA A 1 94 ? 44.393 59.219 7.575 1.00 46.84 93 ALA A O 1
ATOM 692 N N . GLY A 1 95 ? 44.657 57.022 7.151 1.00 46.30 94 GLY A N 1
ATOM 693 C CA . GLY A 1 95 ? 45.690 57.250 6.157 1.00 46.15 94 GLY A CA 1
ATOM 694 C C . GLY A 1 95 ? 47.110 57.152 6.683 1.00 46.17 94 GLY A C 1
ATOM 695 O O . GLY A 1 95 ? 48.028 56.802 5.940 1.00 46.75 94 GLY A O 1
ATOM 696 N N . MET A 1 96 ? 47.298 57.460 7.963 1.00 45.55 95 MET A N 1
ATOM 697 C CA . MET A 1 96 ? 48.624 57.409 8.570 1.00 45.01 95 MET A CA 1
ATOM 698 C C . MET A 1 96 ? 49.127 55.997 8.834 1.00 43.79 95 MET A C 1
ATOM 699 O O . MET A 1 96 ? 48.381 55.132 9.295 1.00 44.27 95 MET A O 1
ATOM 704 N N . GLU A 1 97 ? 50.403 55.776 8.536 1.00 42.16 96 GLU A N 1
ATOM 705 C CA . GLU A 1 97 ? 51.038 54.485 8.757 1.00 40.40 96 GLU A CA 1
ATOM 706 C C . GLU A 1 97 ? 52.023 54.636 9.911 1.00 39.45 96 GLU A C 1
ATOM 707 O O . GLU A 1 97 ? 52.220 55.739 10.422 1.00 38.35 96 GLU A O 1
ATOM 713 N N . ARG A 1 98 ? 52.639 53.531 10.317 1.00 38.45 97 ARG A N 1
ATOM 714 C CA . ARG A 1 98 ? 53.598 53.542 11.417 1.00 38.21 97 ARG A CA 1
ATOM 715 C C . ARG A 1 98 ? 54.666 54.614 11.223 1.00 37.80 97 ARG A C 1
ATOM 716 O O . ARG A 1 98 ? 54.874 55.458 12.093 1.00 36.67 97 ARG A O 1
ATOM 724 N N . ARG A 1 99 ? 55.335 54.575 10.076 1.00 37.72 98 ARG A N 1
ATOM 725 C CA . ARG A 1 99 ? 56.393 55.530 9.764 1.00 37.89 98 ARG A CA 1
ATOM 726 C C . ARG A 1 99 ? 55.928 56.978 9.878 1.00 37.22 98 ARG A C 1
ATOM 727 O O . ARG A 1 99 ? 56.671 57.839 10.349 1.00 36.67 98 ARG A O 1
ATOM 735 N N . ASP A 1 100 ? 54.698 57.243 9.450 1.00 36.04 99 ASP A N 1
ATOM 736 C CA . ASP A 1 100 ? 54.146 58.591 9.519 1.00 35.37 99 ASP A CA 1
ATOM 737 C C . ASP A 1 100 ? 53.943 58.963 10.986 1.00 34.00 99 ASP A C 1
ATOM 738 O O . ASP A 1 100 ? 54.204 60.095 11.399 1.00 33.12 99 ASP A O 1
ATOM 743 N N . LEU A 1 101 ? 53.479 57.994 11.769 1.00 31.87 100 LEU A N 1
ATOM 744 C CA . LEU A 1 101 ? 53.242 58.201 13.192 1.00 30.81 100 LEU A CA 1
ATOM 745 C C . LEU A 1 101 ? 54.562 58.519 13.887 1.00 29.63 100 LEU A C 1
ATOM 746 O O . LEU A 1 101 ? 54.628 59.388 14.755 1.00 27.54 100 LEU A O 1
ATOM 751 N N . LEU A 1 102 ? 55.616 57.806 13.505 1.00 28.29 101 LEU A N 1
ATOM 752 C CA . LEU A 1 102 ? 56.927 58.035 14.097 1.00 28.80 101 LEU A CA 1
ATOM 753 C C . LEU A 1 102 ? 57.426 59.439 13.768 1.00 28.07 101 LEU A C 1
ATOM 754 O O . LEU A 1 102 ? 58.104 60.070 14.579 1.00 27.56 101 LEU A O 1
ATOM 759 N N . GLN A 1 103 ? 57.085 59.925 12.577 1.00 27.81 102 GLN A N 1
ATOM 760 C CA . GLN A 1 103 ? 57.491 61.261 12.148 1.00 28.01 102 GLN A CA 1
ATOM 761 C C . GLN A 1 103 ? 56.911 62.308 13.090 1.00 26.21 102 GLN A C 1
ATOM 762 O O . GLN A 1 103 ? 57.633 63.156 13.616 1.00 24.86 102 GLN A O 1
ATOM 768 N N . VAL A 1 104 ? 55.598 62.247 13.292 1.00 23.65 103 VAL A N 1
ATOM 769 C CA . VAL A 1 104 ? 54.920 63.194 14.167 1.00 23.16 103 VAL A CA 1
ATOM 770 C C . VAL A 1 104 ? 55.414 63.070 15.608 1.00 21.73 103 VAL A C 1
ATOM 771 O O . VAL A 1 104 ? 55.711 64.075 16.250 1.00 20.59 103 VAL A O 1
ATOM 775 N N . ASN A 1 105 ? 55.516 61.846 16.117 1.00 21.13 104 ASN A N 1
ATOM 776 C CA . ASN A 1 105 ? 56.012 61.654 17.478 1.00 20.12 104 ASN A CA 1
ATOM 777 C C . ASN A 1 105 ? 57.439 62.185 17.563 1.00 20.76 104 ASN A C 1
ATOM 778 O O . ASN A 1 105 ? 57.853 62.728 18.587 1.00 19.00 104 ASN A O 1
ATOM 783 N N . GLY A 1 106 ? 58.188 62.023 16.476 1.00 20.54 105 GLY A N 1
ATOM 784 C CA . GLY A 1 106 ? 59.554 62.506 16.452 1.00 21.14 105 GLY A CA 1
ATOM 785 C C . GLY A 1 106 ? 59.579 63.999 16.707 1.00 22.16 105 GLY A C 1
ATOM 786 O O . GLY A 1 106 ? 60.391 64.494 17.488 1.00 22.83 105 GLY A O 1
ATOM 787 N N . LYS A 1 107 ? 58.677 64.723 16.054 1.00 21.12 106 LYS A N 1
ATOM 788 C CA . LYS A 1 107 ? 58.613 66.166 16.226 1.00 22.18 106 LYS A CA 1
ATOM 789 C C . LYS A 1 107 ? 58.155 66.545 17.631 1.00 20.86 106 LYS A C 1
ATOM 790 O O . LYS A 1 107 ? 58.714 67.453 18.246 1.00 21.46 106 LYS A O 1
ATOM 796 N N . ILE A 1 108 ? 57.145 65.847 18.140 1.00 19.33 107 ILE A N 1
ATOM 797 C CA . ILE A 1 108 ? 56.631 66.140 19.473 1.00 18.95 107 ILE A CA 1
ATOM 798 C C . ILE A 1 108 ? 57.686 65.968 20.561 1.00 17.79 107 ILE A C 1
ATOM 799 O O . ILE A 1 108 ? 57.930 66.881 21.350 1.00 16.58 107 ILE A O 1
ATOM 804 N N . PHE A 1 109 ? 58.333 64.809 20.597 1.00 16.50 108 PHE A N 1
ATOM 805 C CA . PHE A 1 109 ? 59.318 64.567 21.637 1.00 16.18 108 PHE A CA 1
ATOM 806 C C . PHE A 1 109 ? 60.687 65.195 21.454 1.00 17.36 108 PHE A C 1
ATOM 807 O O . PHE A 1 109 ? 61.454 65.286 22.408 1.00 17.49 108 PHE A O 1
ATOM 815 N N . THR A 1 110 ? 61.007 65.628 20.241 1.00 19.36 109 THR A N 1
ATOM 816 C CA . THR A 1 110 ? 62.284 66.301 20.045 1.00 18.81 109 THR A CA 1
ATOM 817 C C . THR A 1 110 ? 62.074 67.701 20.613 1.00 18.73 109 THR A C 1
ATOM 818 O O . THR A 1 110 ? 62.923 68.225 21.328 1.00 20.10 109 THR A O 1
ATOM 822 N N . GLU A 1 111 ? 60.922 68.293 20.308 1.00 18.42 110 GLU A N 1
ATOM 823 C CA . GLU A 1 111 ? 60.607 69.629 20.800 1.00 18.83 110 GLU A CA 1
ATOM 824 C C . GLU A 1 111 ? 60.470 69.640 22.318 1.00 17.78 110 GLU A C 1
ATOM 825 O O . GLU A 1 111 ? 60.995 70.530 22.988 1.00 17.01 110 GLU A O 1
ATOM 831 N N . GLN A 1 112 ? 59.770 68.651 22.865 1.00 16.24 111 GLN A N 1
ATOM 832 C CA . GLN A 1 112 ? 59.586 68.603 24.310 1.00 15.31 111 GLN A CA 1
ATOM 833 C C . GLN A 1 112 ? 60.876 68.276 25.053 1.00 16.45 111 GLN A C 1
ATOM 834 O O . GLN A 1 112 ? 61.116 68.792 26.148 1.00 15.45 111 GLN A O 1
ATOM 840 N N . GLY A 1 113 ? 61.720 67.437 24.461 1.00 15.95 112 GLY A N 1
ATOM 841 C CA . GLY A 1 113 ? 62.980 67.116 25.105 1.00 16.61 112 GLY A CA 1
ATOM 842 C C . GLY A 1 113 ? 63.843 68.365 25.162 1.00 18.44 112 GLY A C 1
ATOM 843 O O . GLY A 1 113 ? 64.476 68.655 26.180 1.00 17.79 112 GLY A O 1
ATOM 844 N N . ARG A 1 114 ? 63.856 69.116 24.065 1.00 18.92 113 ARG A N 1
ATOM 845 C CA . ARG A 1 114 ? 64.643 70.343 23.995 1.00 20.10 113 ARG A CA 1
ATOM 846 C C . ARG A 1 114 ? 64.094 71.393 24.952 1.00 20.73 113 ARG A C 1
ATOM 847 O O . ARG A 1 114 ? 64.859 72.125 25.580 1.00 19.68 113 ARG A O 1
ATOM 855 N N . ALA A 1 115 ? 62.769 71.468 25.053 1.00 19.69 114 ALA A N 1
ATOM 856 C CA . ALA A 1 115 ? 62.126 72.436 25.936 1.00 19.46 114 ALA A CA 1
ATOM 857 C C . ALA A 1 115 ? 62.479 72.127 27.387 1.00 19.50 114 ALA A C 1
ATOM 858 O O . ALA A 1 115 ? 62.794 73.030 28.164 1.00 18.99 114 ALA A O 1
ATOM 860 N N . LEU A 1 116 ? 62.426 70.849 27.748 1.00 17.75 115 LEU A N 1
ATOM 861 C CA . LEU A 1 116 ? 62.753 70.427 29.106 1.00 17.59 115 LEU A CA 1
ATOM 862 C C . LEU A 1 116 ? 64.196 70.788 29.443 1.00 17.68 115 LEU A C 1
ATOM 863 O O . LEU A 1 116 ? 64.479 71.320 30.513 1.00 17.52 115 LEU A O 1
ATOM 868 N N . ALA A 1 117 ? 65.106 70.501 28.520 1.00 18.80 116 ALA A N 1
ATOM 869 C CA . ALA A 1 117 ? 66.517 70.791 28.736 1.00 20.34 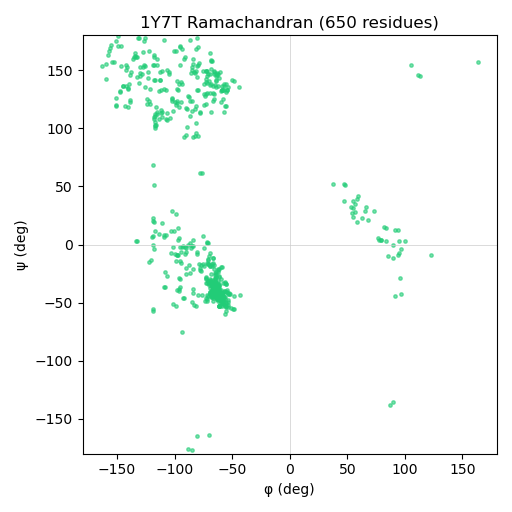116 ALA A CA 1
ATOM 870 C C . ALA A 1 117 ? 66.768 72.292 28.853 1.00 21.11 116 ALA A C 1
ATOM 871 O O . ALA A 1 117 ? 67.704 72.722 29.528 1.00 23.24 116 ALA A O 1
ATOM 873 N N . GLU A 1 118 ? 65.922 73.087 28.210 1.00 21.26 117 GLU A N 1
ATOM 874 C CA . GLU A 1 118 ? 66.089 74.535 28.232 1.00 21.83 117 GLU A CA 1
ATOM 875 C C . GLU A 1 118 ? 65.509 75.266 29.437 1.00 21.21 117 GLU A C 1
ATOM 876 O O . GLU A 1 118 ? 66.151 76.167 29.975 1.00 19.59 117 GLU A O 1
ATOM 882 N N . VAL A 1 119 ? 64.312 74.878 29.870 1.00 19.41 118 VAL A N 1
ATOM 883 C CA . VAL A 1 119 ? 63.659 75.583 30.972 1.00 18.72 118 VAL A CA 1
ATOM 884 C C . VAL A 1 119 ? 63.286 74.841 32.259 1.00 18.32 118 VAL A C 1
ATOM 885 O O . VAL A 1 119 ? 62.960 75.479 33.260 1.00 18.23 118 VAL A O 1
ATOM 889 N N . ALA A 1 120 ? 63.317 73.514 32.253 1.00 17.66 119 ALA A N 1
ATOM 890 C CA . ALA A 1 120 ? 62.944 72.774 33.457 1.00 16.84 119 ALA A CA 1
ATOM 891 C C . ALA A 1 120 ? 64.077 72.675 34.473 1.00 17.27 119 ALA A C 1
ATOM 892 O O . ALA A 1 120 ? 65.227 73.002 34.174 1.00 18.11 119 ALA A O 1
ATOM 894 N N . LYS A 1 121 ? 63.747 72.234 35.684 1.00 17.45 120 LYS A N 1
ATOM 895 C CA . LYS A 1 121 ? 64.756 72.055 36.721 1.00 18.37 120 LYS A CA 1
ATOM 896 C C . LYS A 1 121 ? 65.723 71.002 36.193 1.00 18.40 120 LYS A C 1
ATOM 897 O O . LYS A 1 121 ? 65.314 70.083 35.483 1.00 17.05 120 LYS A O 1
ATOM 903 N N . LYS A 1 122 ? 66.999 71.124 36.539 1.00 18.96 121 LYS A N 1
ATOM 904 C CA . LYS A 1 122 ? 67.987 70.160 36.072 1.00 20.25 121 LYS A CA 1
ATOM 905 C C . LYS A 1 122 ? 67.651 68.735 36.489 1.00 18.10 121 LYS A C 1
ATOM 906 O O . LYS A 1 122 ? 67.932 67.790 35.754 1.00 19.03 121 LYS A O 1
ATOM 912 N N . ASP A 1 123 ? 67.041 68.579 37.659 1.00 17.69 122 ASP A N 1
ATOM 913 C CA . ASP A 1 123 ? 66.696 67.253 38.155 1.00 17.27 122 ASP A CA 1
ATOM 914 C C . ASP A 1 123 ? 65.231 66.893 37.903 1.00 16.23 122 ASP A C 1
ATOM 915 O O . ASP A 1 123 ? 64.654 66.082 38.623 1.00 16.60 122 ASP A O 1
ATOM 920 N N . VAL A 1 124 ? 64.636 67.488 36.875 1.00 15.01 123 VAL A N 1
ATOM 921 C CA . VAL A 1 124 ? 63.241 67.195 36.553 1.00 14.75 123 VAL A CA 1
ATOM 922 C C . VAL A 1 124 ? 63.070 65.702 36.275 1.00 15.23 123 VAL A C 1
ATOM 923 O O . VAL A 1 124 ? 63.864 65.100 35.547 1.00 14.38 123 VAL A O 1
ATOM 927 N N . LYS A 1 125 ? 62.042 65.106 36.876 1.00 12.92 124 LYS A N 1
ATOM 928 C CA . LYS A 1 125 ? 61.754 63.687 36.692 1.00 13.51 124 LYS A CA 1
ATOM 929 C C . LYS A 1 125 ? 60.720 63.577 35.574 1.00 12.84 124 LYS A C 1
ATOM 930 O O . LYS A 1 125 ? 59.639 64.160 35.657 1.00 13.20 124 LYS A O 1
ATOM 936 N N . VAL A 1 126 ? 61.053 62.828 34.530 1.00 11.60 125 VAL A N 1
ATOM 937 C CA . VAL A 1 126 ? 60.159 62.699 33.388 1.00 12.27 125 VAL A CA 1
ATOM 938 C C . VAL A 1 126 ? 59.594 61.299 33.187 1.00 11.94 125 VAL A C 1
ATOM 939 O O . VAL A 1 126 ? 60.327 60.306 33.221 1.00 13.18 125 VAL A O 1
ATOM 943 N N . LEU A 1 127 ? 58.279 61.233 32.993 1.00 12.15 126 LEU A N 1
ATOM 944 C CA . LEU A 1 127 ? 57.596 59.972 32.733 1.00 11.03 126 LEU A CA 1
ATOM 945 C C . LEU A 1 127 ? 56.875 60.099 31.400 1.00 11.52 126 LEU A C 1
ATOM 946 O O . LEU A 1 127 ? 56.067 61.013 31.209 1.00 12.10 126 LEU A O 1
ATOM 951 N N . VAL A 1 128 ? 57.169 59.194 30.473 1.00 12.01 127 VAL A N 1
ATOM 952 C CA . VAL A 1 128 ? 56.497 59.225 29.185 1.00 11.91 127 VAL A CA 1
ATOM 953 C C . VAL A 1 128 ? 55.385 58.182 29.186 1.00 13.16 127 VAL A C 1
ATOM 954 O O . VAL A 1 128 ? 55.634 56.997 29.435 1.00 13.50 127 VAL A O 1
ATOM 958 N N . VAL A 1 129 ? 54.161 58.640 28.930 1.00 11.40 128 VAL A N 1
ATOM 959 C CA . VAL A 1 129 ? 52.991 57.765 28.869 1.00 12.85 128 VAL A CA 1
ATOM 960 C C . VAL A 1 129 ? 52.523 57.631 27.417 1.00 14.41 128 VAL A C 1
ATOM 961 O O . VAL A 1 129 ? 52.085 56.559 26.997 1.00 14.52 128 VAL A O 1
ATOM 965 N N . GLY A 1 130 ? 52.622 58.721 26.659 1.00 14.78 129 GLY A N 1
ATOM 966 C CA . GLY A 1 130 ? 52.205 58.705 25.262 1.00 15.58 129 GLY A CA 1
ATOM 967 C C . GLY A 1 130 ? 52.936 57.630 24.479 1.00 15.79 129 GLY A C 1
ATOM 968 O O . GLY A 1 130 ? 54.154 57.512 24.582 1.00 15.59 129 GLY A O 1
ATOM 969 N N . ASN A 1 131 ? 52.202 56.848 23.690 1.00 15.15 130 ASN A N 1
ATOM 970 C CA . ASN A 1 131 ? 52.819 55.766 22.925 1.00 16.43 130 ASN A CA 1
ATOM 971 C C . ASN A 1 131 ? 53.418 56.143 21.575 1.00 15.85 130 ASN A C 1
ATOM 972 O O . ASN A 1 131 ? 52.968 57.084 20.926 1.00 15.60 130 ASN A O 1
ATOM 977 N N . PRO A 1 132 ? 54.476 55.422 21.149 1.00 16.24 131 PRO A N 1
ATOM 978 C CA . PRO A 1 132 ? 55.113 54.308 21.866 1.00 15.98 131 PRO A CA 1
ATOM 979 C C . PRO A 1 132 ? 55.999 54.872 22.976 1.00 15.33 131 PRO A C 1
ATOM 980 O O . PRO A 1 132 ? 57.010 55.520 22.713 1.00 14.38 131 PRO A O 1
ATOM 984 N N . ALA A 1 133 ? 55.611 54.616 24.218 1.00 14.32 132 ALA A N 1
ATOM 985 C CA . ALA A 1 133 ? 56.324 55.154 25.368 1.00 15.02 132 ALA A CA 1
ATOM 986 C C . ALA A 1 133 ? 57.845 55.009 25.416 1.00 13.94 132 ALA A C 1
ATOM 987 O O . ALA A 1 133 ? 58.553 56.008 25.556 1.00 15.46 132 ALA A O 1
ATOM 989 N N . ASN A 1 134 ? 58.352 53.785 25.308 1.00 14.01 133 ASN A N 1
ATOM 990 C CA . ASN A 1 134 ? 59.796 53.559 25.389 1.00 13.78 133 ASN A CA 1
ATOM 991 C C . ASN A 1 134 ? 60.595 54.329 24.349 1.00 13.90 133 ASN A C 1
ATOM 992 O O . ASN A 1 134 ? 61.602 54.961 24.669 1.00 13.87 133 ASN A O 1
ATOM 997 N N . THR A 1 135 ? 60.148 54.269 23.102 1.00 14.61 134 THR A N 1
ATOM 998 C CA . THR A 1 135 ? 60.844 54.958 22.032 1.00 15.55 134 THR A CA 1
ATOM 999 C C . THR A 1 135 ? 60.660 56.469 22.114 1.00 15.41 134 THR A C 1
ATOM 1000 O O . THR A 1 135 ? 61.567 57.224 21.767 1.00 14.46 134 THR A O 1
ATOM 1004 N N . ASN A 1 136 ? 59.500 56.923 22.581 1.00 14.13 135 ASN A N 1
ATOM 1005 C CA . ASN A 1 136 ? 59.296 58.360 22.706 1.00 14.95 135 ASN A CA 1
ATOM 1006 C C . ASN A 1 136 ? 60.235 58.899 23.782 1.00 14.66 135 ASN A C 1
ATOM 1007 O O . ASN A 1 136 ? 60.774 59.999 23.647 1.00 15.50 135 ASN A O 1
ATOM 1012 N N . ALA A 1 137 ? 60.438 58.121 24.844 1.00 14.51 136 ALA A N 1
ATOM 1013 C CA . ALA A 1 137 ? 61.338 58.529 25.923 1.00 13.80 136 ALA A CA 1
ATOM 1014 C C . ALA A 1 137 ? 62.761 58.623 25.378 1.00 14.23 136 ALA A C 1
ATOM 1015 O O . ALA A 1 137 ? 63.521 59.519 25.752 1.00 15.53 136 ALA A O 1
ATOM 1017 N N . LEU A 1 138 ? 63.112 57.685 24.500 1.00 14.36 137 LEU A N 1
ATOM 1018 C CA . LEU A 1 138 ? 64.433 57.661 23.871 1.00 15.52 137 LEU A CA 1
ATOM 1019 C C . LEU A 1 138 ? 64.641 58.938 23.054 1.00 16.49 137 LEU A C 1
ATOM 1020 O O . LEU A 1 138 ? 65.683 59.595 23.152 1.00 17.29 137 LEU A O 1
ATOM 1025 N N . ILE A 1 139 ? 63.646 59.277 22.239 1.00 17.10 138 ILE A N 1
ATOM 1026 C CA . ILE A 1 139 ? 63.704 60.480 21.416 1.00 18.43 138 ILE A CA 1
ATOM 1027 C C . ILE A 1 139 ? 63.880 61.699 22.311 1.00 19.13 138 ILE A C 1
ATOM 1028 O O . ILE A 1 139 ? 64.694 62.580 22.035 1.00 18.99 138 ILE A O 1
ATOM 1033 N N . ALA A 1 140 ? 63.109 61.733 23.391 1.00 17.73 139 ALA A N 1
ATOM 1034 C CA . ALA A 1 140 ? 63.150 62.841 24.332 1.00 18.31 139 ALA A CA 1
ATOM 1035 C C . ALA A 1 140 ? 64.499 63.040 25.017 1.00 18.13 139 ALA A C 1
ATOM 1036 O O . ALA A 1 140 ? 65.046 64.141 24.991 1.00 20.49 139 ALA A O 1
ATOM 1038 N N . TYR A 1 141 ? 65.047 61.992 25.625 1.00 18.02 140 TYR A N 1
ATOM 1039 C CA . TYR A 1 141 ? 66.316 62.166 26.320 1.00 18.13 140 TYR A CA 1
ATOM 1040 C C . TYR A 1 141 ? 67.489 62.380 25.368 1.00 19.72 140 TYR A C 1
ATOM 1041 O O . TYR A 1 141 ? 68.435 63.093 25.701 1.00 18.91 140 TYR A O 1
ATOM 1050 N N . LYS A 1 142 ? 67.420 61.793 24.178 1.00 20.22 141 LYS A N 1
ATOM 1051 C CA . LYS A 1 142 ? 68.490 61.970 23.200 1.00 22.92 141 LYS A CA 1
ATOM 1052 C C . LYS A 1 142 ? 68.535 63.436 22.771 1.00 23.93 141 LYS A C 1
ATOM 1053 O O . LYS A 1 142 ? 69.601 63.976 22.465 1.00 23.68 141 LYS A O 1
ATOM 1059 N N . ASN A 1 143 ? 67.369 64.076 22.757 1.00 23.72 142 ASN A N 1
ATOM 1060 C CA . ASN A 1 143 ? 67.261 65.478 22.371 1.00 24.90 142 ASN A CA 1
ATOM 1061 C C . ASN A 1 143 ? 67.238 66.388 23.590 1.00 26.18 142 ASN A C 1
ATOM 1062 O O . ASN A 1 143 ? 66.902 67.570 23.496 1.00 26.53 142 ASN A O 1
ATOM 1067 N N . ALA A 1 144 ? 67.607 65.830 24.736 1.00 26.67 143 ALA A N 1
ATOM 1068 C CA . ALA A 1 144 ? 67.647 66.597 25.968 1.00 29.45 143 ALA A CA 1
ATOM 1069 C C . ALA A 1 144 ? 69.069 66.639 26.504 1.00 30.33 143 ALA A C 1
ATOM 1070 O O . ALA A 1 144 ? 69.315 66.308 27.664 1.00 29.61 143 ALA A O 1
ATOM 1072 N N . PRO A 1 145 ? 70.037 67.027 25.653 1.00 32.93 144 PRO A N 1
ATOM 1073 C CA . PRO A 1 145 ? 71.416 67.088 26.133 1.00 33.43 144 PRO A CA 1
ATOM 1074 C C . PRO A 1 145 ? 71.484 68.200 27.169 1.00 32.26 144 PRO A C 1
ATOM 1075 O O . PRO A 1 145 ? 71.125 69.347 26.893 1.00 34.25 144 PRO A O 1
ATOM 1079 N N . GLY A 1 146 ? 71.930 67.850 28.365 1.00 30.56 145 GLY A N 1
ATOM 1080 C CA . GLY A 1 146 ? 72.009 68.825 29.432 1.00 28.59 145 GLY A CA 1
ATOM 1081 C C . GLY A 1 146 ? 71.192 68.314 30.598 1.00 26.21 145 GLY A C 1
ATOM 1082 O O . GLY A 1 146 ? 71.217 68.883 31.688 1.00 26.89 145 GLY A O 1
ATOM 1083 N N . LEU A 1 147 ? 70.453 67.234 30.355 1.00 23.81 146 LEU A N 1
ATOM 1084 C CA . LEU A 1 147 ? 69.635 66.615 31.389 1.00 22.29 146 LEU A CA 1
ATOM 1085 C C . LEU A 1 147 ? 70.024 65.155 31.558 1.00 21.40 146 LEU A C 1
ATOM 1086 O O . LEU A 1 147 ? 70.349 64.471 30.587 1.00 21.21 146 LEU A O 1
ATOM 1091 N N . ASN A 1 148 ? 69.993 64.695 32.802 1.00 20.19 147 ASN A N 1
ATOM 1092 C CA . ASN A 1 148 ? 70.326 63.319 33.143 1.00 20.08 147 ASN A CA 1
ATOM 1093 C C . ASN A 1 148 ? 69.429 62.367 32.355 1.00 18.68 147 ASN A C 1
ATOM 1094 O O . ASN A 1 148 ? 68.215 62.342 32.551 1.00 17.16 147 ASN A O 1
ATOM 1099 N N . PRO A 1 149 ? 70.017 61.574 31.446 1.00 18.09 148 PRO A N 1
ATOM 1100 C CA . PRO A 1 149 ? 69.201 60.643 30.662 1.00 17.35 148 PRO A CA 1
ATOM 1101 C C . PRO A 1 149 ? 68.374 59.692 31.523 1.00 16.42 148 PRO A C 1
ATOM 1102 O O . PRO A 1 149 ? 67.272 59.303 31.135 1.00 16.43 148 PRO A O 1
ATOM 1106 N N . ARG A 1 150 ? 68.903 59.322 32.687 1.00 16.26 149 ARG A N 1
ATOM 1107 C CA . ARG A 1 150 ? 68.193 58.412 33.579 1.00 16.96 149 ARG A CA 1
ATOM 1108 C C . ARG A 1 150 ? 66.918 59.024 34.145 1.00 16.99 149 ARG A C 1
ATOM 1109 O O . ARG A 1 150 ? 66.103 58.319 34.738 1.00 18.11 149 ARG A O 1
ATOM 1117 N N . ASN A 1 151 ? 66.741 60.328 33.966 1.00 15.29 150 ASN A N 1
ATOM 1118 C CA . ASN A 1 151 ? 65.530 60.979 34.454 1.00 15.96 150 ASN A CA 1
ATOM 1119 C C . ASN A 1 151 ? 64.390 60.874 33.450 1.00 15.81 150 ASN A C 1
ATOM 1120 O O . ASN A 1 151 ? 63.281 61.352 33.707 1.00 14.68 150 ASN A O 1
ATOM 1125 N N . PHE A 1 152 ? 64.668 60.257 32.304 1.00 14.55 151 PHE A N 1
ATOM 1126 C CA . PHE A 1 152 ? 63.650 60.060 31.279 1.00 13.95 151 PHE A CA 1
ATOM 1127 C C . PHE A 1 152 ? 63.208 58.609 31.322 1.00 14.97 151 PHE A C 1
ATOM 1128 O O . PHE A 1 152 ? 63.955 57.706 30.940 1.00 17.00 151 PHE A O 1
ATOM 1136 N N . THR A 1 153 ? 61.987 58.392 31.795 1.00 12.93 152 THR A N 1
ATOM 1137 C CA . THR A 1 153 ? 61.447 57.049 31.922 1.00 12.10 152 THR A CA 1
ATOM 1138 C C . THR A 1 153 ? 60.153 56.870 31.139 1.00 12.00 152 THR A C 1
ATOM 1139 O O . THR A 1 153 ? 59.539 57.842 30.699 1.00 11.57 152 THR A O 1
ATOM 1143 N N . ALA A 1 154 ? 59.754 55.613 30.968 1.00 11.66 153 ALA A N 1
ATOM 1144 C CA . ALA A 1 154 ? 58.530 55.268 30.256 1.00 11.79 153 ALA A CA 1
ATOM 1145 C C . ALA A 1 154 ? 57.685 54.393 31.171 1.00 12.14 153 ALA A C 1
ATOM 1146 O O . ALA A 1 154 ? 58.213 53.695 32.039 1.00 11.52 153 ALA A O 1
ATOM 1148 N N . MET A 1 155 ? 56.374 54.412 30.969 1.00 11.52 154 MET A N 1
ATOM 1149 C CA . MET A 1 155 ? 55.491 53.646 31.835 1.00 12.09 154 MET A CA 1
ATOM 1150 C C . MET A 1 155 ? 55.194 52.199 31.475 1.00 13.88 154 MET A C 1
ATOM 1151 O O . MET A 1 155 ? 54.802 51.886 30.353 1.00 14.03 154 MET A O 1
ATOM 1156 N N . THR A 1 156 ? 55.393 51.319 32.450 1.00 13.18 155 THR A N 1
ATOM 1157 C CA . THR A 1 156 ? 55.063 49.908 32.295 1.00 11.81 155 THR A CA 1
ATOM 1158 C C . THR A 1 156 ? 54.316 49.510 33.564 1.00 10.92 155 THR A C 1
ATOM 1159 O O . THR A 1 156 ? 53.918 48.358 33.729 1.00 11.54 155 THR A O 1
ATOM 1163 N N . ARG A 1 157 ? 54.093 50.483 34.446 1.00 10.94 156 ARG A N 1
ATOM 1164 C CA . ARG A 1 157 ? 53.411 50.217 35.710 1.00 10.72 156 ARG A CA 1
ATOM 1165 C C . ARG A 1 157 ? 51.981 49.695 35.562 1.00 10.07 156 ARG A C 1
ATOM 1166 O O . ARG A 1 157 ? 51.495 48.994 36.441 1.00 10.86 156 ARG A O 1
ATOM 1174 N N . LEU A 1 158 ? 51.300 50.029 34.465 1.00 10.14 157 LEU A N 1
ATOM 1175 C CA . LEU A 1 158 ? 49.938 49.530 34.286 1.00 10.44 157 LEU A CA 1
ATOM 1176 C C . LEU A 1 158 ? 49.995 48.029 34.033 1.00 10.77 157 LEU A C 1
ATOM 1177 O O . LEU A 1 158 ? 49.198 47.267 34.580 1.00 11.33 157 LEU A O 1
ATOM 1182 N N . ASP A 1 159 ? 50.950 47.607 33.209 1.00 11.20 158 ASP A N 1
ATOM 1183 C CA . ASP A 1 159 ? 51.121 46.192 32.901 1.00 12.06 158 ASP A CA 1
ATOM 1184 C C . ASP A 1 159 ? 51.521 45.471 34.181 1.00 10.93 158 ASP A C 1
ATOM 1185 O O . ASP A 1 159 ? 51.053 44.369 34.461 1.00 10.71 158 ASP A O 1
ATOM 1190 N N . HIS A 1 160 ? 52.388 46.118 34.952 1.00 10.96 159 HIS A N 1
ATOM 1191 C CA . HIS A 1 160 ? 52.870 45.598 36.229 1.00 9.95 159 HIS A CA 1
ATOM 1192 C C . HIS A 1 160 ? 51.682 45.360 37.168 1.00 9.95 159 HIS A C 1
ATOM 1193 O O . HIS A 1 160 ? 51.543 44.288 37.769 1.00 10.49 159 HIS A O 1
ATOM 1200 N N . ASN A 1 161 ? 50.827 46.368 37.296 1.00 10.45 160 ASN A N 1
ATOM 1201 C CA . ASN A 1 161 ? 49.664 46.265 38.165 1.00 9.39 160 ASN A CA 1
ATOM 1202 C C . ASN A 1 161 ? 48.662 45.225 37.678 1.00 10.23 160 ASN A C 1
ATOM 1203 O O . ASN A 1 161 ? 48.061 44.517 38.483 1.00 10.39 160 ASN A O 1
ATOM 1208 N N . ARG A 1 162 ? 48.488 45.136 36.364 1.00 9.98 161 ARG A N 1
ATOM 1209 C CA . ARG A 1 162 ? 47.569 44.163 35.783 1.00 10.63 161 ARG A CA 1
ATOM 1210 C C . ARG A 1 162 ? 48.061 42.750 36.075 1.00 10.09 161 ARG A C 1
ATOM 1211 O O . ARG A 1 162 ? 47.263 41.839 36.312 1.00 11.03 161 ARG A O 1
ATOM 1219 N N . ALA A 1 163 ? 49.378 42.579 36.049 1.00 10.64 162 ALA A N 1
ATOM 1220 C CA . ALA A 1 163 ? 49.989 41.285 36.316 1.00 11.23 162 ALA A CA 1
ATOM 1221 C C . ALA A 1 163 ? 49.730 40.899 37.767 1.00 11.11 162 ALA A C 1
ATOM 1222 O O . ALA A 1 163 ? 49.378 39.759 38.060 1.00 11.68 162 ALA A O 1
ATOM 1224 N N . LYS A 1 164 ? 49.894 41.851 38.680 1.00 10.76 163 LYS A N 1
ATOM 1225 C CA . LYS A 1 164 ? 49.641 41.563 40.085 1.00 10.24 163 LYS A CA 1
ATOM 1226 C C . LYS A 1 164 ? 48.174 41.188 40.275 1.00 9.36 163 LYS A C 1
ATOM 1227 O O . LYS A 1 164 ? 47.854 40.256 41.016 1.00 12.79 163 LYS A O 1
ATOM 1233 N N . ALA A 1 165 ? 47.287 41.915 39.599 1.00 10.26 164 ALA A N 1
ATOM 1234 C CA . ALA A 1 165 ? 45.854 41.663 39.703 1.00 11.39 164 ALA A CA 1
ATOM 1235 C C . ALA A 1 165 ? 45.502 40.248 39.257 1.00 11.32 164 ALA A C 1
ATOM 1236 O O . ALA A 1 165 ? 44.731 39.554 39.924 1.00 13.46 164 ALA A O 1
ATOM 1238 N N . GLN A 1 166 ? 46.073 39.816 38.137 1.00 10.91 165 GLN A N 1
ATOM 1239 C CA . GLN A 1 166 ? 45.795 38.475 37.628 1.00 12.16 165 GLN A CA 1
ATOM 1240 C C . GLN A 1 166 ? 46.307 37.394 38.575 1.00 12.67 165 GLN A C 1
ATOM 1241 O O . GLN A 1 166 ? 45.638 36.377 38.785 1.00 13.03 165 GLN A O 1
ATOM 1247 N N . LEU A 1 167 ? 47.487 37.607 39.152 1.00 12.56 166 LEU A N 1
ATOM 1248 C CA . LEU A 1 167 ? 48.050 36.620 40.069 1.00 12.86 166 LEU A CA 1
ATOM 1249 C C . LEU A 1 167 ? 47.202 36.525 41.332 1.00 13.49 166 LEU A C 1
ATOM 1250 O O . LEU A 1 167 ? 46.946 35.431 41.833 1.00 14.46 166 LEU A O 1
ATOM 1255 N N . ALA A 1 168 ? 46.752 37.672 41.833 1.00 14.28 167 ALA A N 1
ATOM 1256 C CA . ALA A 1 168 ? 45.920 37.708 43.029 1.00 15.19 167 ALA A CA 1
ATOM 1257 C C . ALA A 1 168 ? 44.611 36.965 42.773 1.00 16.10 167 ALA A C 1
ATOM 1258 O O . ALA A 1 168 ? 44.159 36.176 43.603 1.00 16.22 167 ALA A O 1
ATOM 1260 N N . LYS A 1 169 ? 44.006 37.218 41.617 1.00 15.62 168 LYS A N 1
ATOM 1261 C CA . LYS A 1 169 ? 42.752 36.569 41.265 1.00 17.60 168 LYS A CA 1
ATOM 1262 C C . LYS A 1 169 ? 42.907 35.054 41.180 1.00 16.89 168 LYS A C 1
ATOM 1263 O O . LYS A 1 169 ? 42.088 34.307 41.718 1.00 17.94 168 LYS A O 1
ATOM 1269 N N . LYS A 1 170 ? 43.962 34.604 40.510 1.00 16.45 169 LYS A N 1
ATOM 1270 C CA . LYS A 1 170 ? 44.205 33.172 40.338 1.00 17.77 169 LYS A CA 1
ATOM 1271 C C . LYS A 1 170 ? 44.467 32.416 41.636 1.00 17.65 169 LYS A C 1
ATOM 1272 O O . LYS A 1 170 ? 44.011 31.280 41.807 1.00 18.22 169 LYS A O 1
ATOM 1278 N N . THR A 1 171 ? 45.204 33.040 42.548 1.00 18.05 170 THR A N 1
ATOM 1279 C CA . THR A 1 171 ? 45.541 32.403 43.816 1.00 19.21 170 THR A CA 1
ATOM 1280 C C . THR A 1 171 ? 44.526 32.666 44.919 1.00 19.83 170 THR A C 1
ATOM 1281 O O . THR A 1 171 ? 44.660 32.146 46.026 1.00 22.48 170 THR A O 1
ATOM 1285 N N . GLY A 1 172 ? 43.513 33.473 44.620 1.00 19.66 171 GLY A N 1
ATOM 1286 C CA . GLY A 1 172 ? 42.495 33.774 45.610 1.00 20.49 171 GLY A CA 1
ATOM 1287 C C . GLY A 1 172 ? 43.025 34.556 46.795 1.00 21.23 171 GLY A C 1
ATOM 1288 O O . GLY A 1 172 ? 42.494 34.458 47.902 1.00 20.91 171 GLY A O 1
ATOM 1289 N N . THR A 1 173 ? 44.071 35.342 46.562 1.00 20.36 172 THR A N 1
ATOM 1290 C CA . THR A 1 173 ? 44.676 36.147 47.618 1.00 21.26 172 THR A CA 1
ATOM 1291 C C . THR A 1 173 ? 44.579 37.634 47.296 1.00 21.04 172 THR A C 1
ATOM 1292 O O . THR A 1 173 ? 44.498 38.020 46.131 1.00 22.85 172 THR A O 1
ATOM 1296 N N . GLY A 1 174 ? 44.586 38.464 48.335 1.00 18.31 173 GLY A N 1
ATOM 1297 C CA . GLY A 1 174 ? 44.501 39.900 48.136 1.00 17.34 173 GLY A CA 1
ATOM 1298 C C . GLY A 1 174 ? 45.707 40.425 47.384 1.00 16.30 173 GLY A C 1
ATOM 1299 O O . GLY A 1 174 ? 46.828 39.979 47.614 1.00 15.83 173 GLY A O 1
ATOM 1300 N N . VAL A 1 175 ? 45.479 41.384 46.493 1.00 15.63 174 VAL A N 1
ATOM 1301 C CA . VAL A 1 175 ? 46.552 41.956 45.698 1.00 13.85 174 VAL A CA 1
ATOM 1302 C C . VAL A 1 175 ? 47.607 42.629 46.576 1.00 14.65 174 VAL A C 1
ATOM 1303 O O . VAL A 1 175 ? 48.750 42.808 46.158 1.00 13.44 174 VAL A O 1
ATOM 1307 N N . ASP A 1 176 ? 47.225 42.981 47.801 1.00 14.86 175 ASP A N 1
ATOM 1308 C CA . ASP A 1 176 ? 48.149 43.628 48.725 1.00 16.66 175 ASP A CA 1
ATOM 1309 C C . ASP A 1 176 ? 49.215 42.652 49.222 1.00 17.25 175 ASP A C 1
ATOM 1310 O O . ASP A 1 176 ? 50.227 43.062 49.793 1.00 19.32 175 ASP A O 1
ATOM 1315 N N . ARG A 1 177 ? 48.988 41.364 48.989 1.00 16.12 176 ARG A N 1
ATOM 1316 C CA . ARG A 1 177 ? 49.925 40.333 49.417 1.00 17.25 176 ARG A CA 1
ATOM 1317 C C . ARG A 1 177 ? 50.803 39.839 48.271 1.00 17.10 176 ARG A C 1
ATOM 1318 O O . ARG A 1 177 ? 51.488 38.823 48.398 1.00 16.45 176 ARG A O 1
ATOM 1326 N N . ILE A 1 178 ? 50.778 40.556 47.151 1.00 14.92 177 ILE A N 1
ATOM 1327 C CA . ILE A 1 178 ? 51.590 40.188 45.995 1.00 15.77 177 ILE A CA 1
ATOM 1328 C C . ILE A 1 178 ? 52.798 41.111 45.944 1.00 15.96 177 ILE A C 1
ATOM 1329 O O . ILE A 1 178 ? 52.650 42.332 45.936 1.00 15.87 177 ILE A O 1
ATOM 1334 N N . ARG A 1 179 ? 53.993 40.531 45.913 1.00 15.37 178 ARG A N 1
ATOM 1335 C CA . ARG A 1 179 ? 55.202 41.338 45.862 1.00 15.81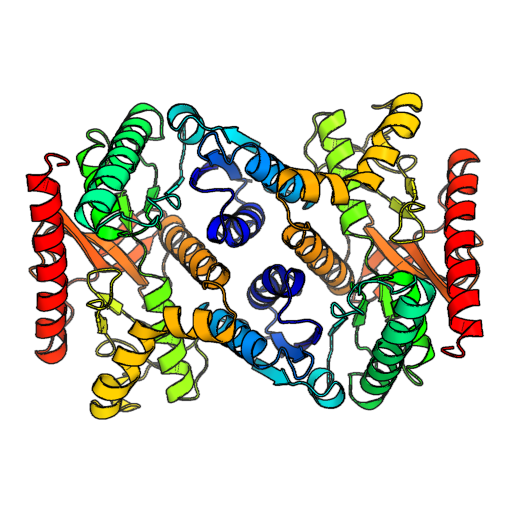 178 ARG A CA 1
ATOM 1336 C C . ARG A 1 179 ? 56.205 40.833 44.838 1.00 13.95 178 ARG A C 1
ATOM 1337 O O . ARG A 1 179 ? 56.131 39.691 44.382 1.00 13.45 178 ARG A O 1
ATOM 1345 N N . ARG A 1 180 ? 57.134 41.713 44.480 1.00 12.95 179 ARG A N 1
ATOM 1346 C CA . ARG A 1 180 ? 58.196 41.414 43.530 1.00 13.75 179 ARG A CA 1
ATOM 1347 C C . ARG A 1 180 ? 57.744 40.992 42.137 1.00 13.41 179 ARG A C 1
ATOM 1348 O O . ARG A 1 180 ? 58.295 40.066 41.539 1.00 12.88 179 ARG A O 1
ATOM 1356 N N . MET A 1 181 ? 56.730 41.679 41.623 1.00 13.04 180 MET A N 1
ATOM 1357 C CA . MET A 1 181 ? 56.255 41.422 40.274 1.00 13.69 180 MET A CA 1
ATOM 1358 C C . MET A 1 181 ? 57.218 42.195 39.382 1.00 13.78 180 MET A C 1
ATOM 1359 O O . MET A 1 181 ? 57.764 43.225 39.793 1.00 13.65 180 MET A O 1
ATOM 1364 N N . THR A 1 182 ? 57.448 41.702 38.173 1.00 13.38 181 THR A N 1
ATOM 1365 C CA . THR A 1 182 ? 58.341 42.388 37.252 1.00 13.60 181 THR A CA 1
ATOM 1366 C C . THR A 1 182 ? 57.821 42.306 35.830 1.00 14.75 181 THR A C 1
ATOM 1367 O O . THR A 1 182 ? 57.362 41.257 35.383 1.00 15.09 181 THR A O 1
ATOM 1371 N N . VAL A 1 183 ? 57.881 43.431 35.131 1.00 14.16 182 VAL A N 1
ATOM 1372 C CA . VAL A 1 183 ? 57.498 43.483 33.734 1.00 15.20 182 VAL A CA 1
ATOM 1373 C C . VAL A 1 183 ? 58.759 43.985 33.051 1.00 15.49 182 VAL A C 1
ATOM 1374 O O . VAL A 1 183 ? 59.271 45.055 33.384 1.00 15.82 182 VAL A O 1
ATOM 1378 N N . TRP A 1 184 ? 59.287 43.189 32.128 1.00 14.24 183 TRP A N 1
ATOM 1379 C CA . TRP A 1 184 ? 60.510 43.553 31.428 1.00 14.37 183 TRP A CA 1
ATOM 1380 C C . TRP A 1 184 ? 60.292 44.015 29.994 1.00 14.65 183 TRP A C 1
ATOM 1381 O O . TRP A 1 184 ? 59.377 43.560 29.303 1.00 14.41 183 TRP A O 1
ATOM 1392 N N . GLY A 1 185 ? 61.157 44.920 29.553 1.00 14.07 184 GLY A N 1
ATOM 1393 C CA . GLY A 1 185 ? 61.122 45.370 28.176 1.00 14.43 184 GLY A CA 1
ATOM 1394 C C . GLY A 1 185 ? 60.244 46.507 27.712 1.00 14.17 184 GLY A C 1
ATOM 1395 O O . GLY A 1 185 ? 60.122 47.545 28.363 1.00 13.74 184 GLY A O 1
ATOM 1396 N N . ASN A 1 186 ? 59.645 46.290 26.545 1.00 14.79 185 ASN A N 1
ATOM 1397 C CA . ASN A 1 186 ? 58.787 47.267 25.890 1.00 15.46 185 ASN A CA 1
ATOM 1398 C C . ASN A 1 186 ? 57.377 47.333 26.468 1.00 16.23 185 ASN A C 1
ATOM 1399 O O . ASN A 1 186 ? 56.886 46.371 27.049 1.00 16.22 185 ASN A O 1
ATOM 1404 N N . HIS A 1 187 ? 56.730 48.479 26.286 1.00 16.87 186 HIS A N 1
ATOM 1405 C CA . HIS A 1 187 ? 55.372 48.701 26.776 1.00 19.16 186 HIS A CA 1
ATOM 1406 C C . HIS A 1 187 ? 54.371 47.880 25.958 1.00 21.46 186 HIS A C 1
ATOM 1407 O O . HIS A 1 187 ? 53.234 47.660 26.381 1.00 22.04 186 HIS A O 1
ATOM 1414 N N . SER A 1 188 ? 54.825 47.431 24.792 1.00 20.42 187 SER A N 1
ATOM 1415 C CA . SER A 1 188 ? 54.028 46.668 23.829 1.00 21.34 187 SER A CA 1
ATOM 1416 C C . SER A 1 188 ? 53.634 45.244 24.203 1.00 21.64 187 SER A C 1
ATOM 1417 O O . SER A 1 188 ? 53.732 44.827 25.353 1.00 22.14 187 SER A O 1
ATOM 1420 N N . SER A 1 189 ? 53.207 44.497 23.186 1.00 22.41 188 SER A N 1
ATOM 1421 C CA . SER A 1 189 ? 52.788 43.113 23.360 1.00 23.81 188 SER A CA 1
ATOM 1422 C C . SER A 1 189 ? 53.960 42.180 23.642 1.00 23.03 188 SER A C 1
ATOM 1423 O O . SER A 1 189 ? 53.754 41.058 24.100 1.00 24.74 188 SER A O 1
ATOM 1426 N N . THR A 1 190 ? 55.184 42.627 23.362 1.00 21.58 189 THR A N 1
ATOM 1427 C CA . THR A 1 190 ? 56.349 41.785 23.632 1.00 19.50 189 THR A CA 1
ATOM 1428 C C . THR A 1 190 ? 56.751 41.943 25.091 1.00 18.52 189 THR A C 1
ATOM 1429 O O . THR A 1 190 ? 57.703 41.321 25.558 1.00 16.96 189 THR A O 1
ATOM 1433 N N . MET A 1 191 ? 56.013 42.791 25.801 1.00 18.02 190 MET A N 1
ATOM 1434 C CA . MET A 1 191 ? 56.243 43.039 27.219 1.00 19.37 190 MET A CA 1
ATOM 1435 C C . MET A 1 191 ? 56.229 41.696 27.947 1.00 18.61 190 MET A C 1
ATOM 1436 O O . MET A 1 191 ? 55.367 40.854 27.689 1.00 18.95 190 MET A O 1
ATOM 1441 N N . PHE A 1 192 ? 57.185 41.488 28.851 1.00 16.82 191 PHE A N 1
ATOM 1442 C CA . PHE A 1 192 ? 57.265 40.224 29.568 1.00 16.02 191 PHE A CA 1
ATOM 1443 C C . PHE A 1 192 ? 57.004 40.279 31.069 1.00 15.51 191 PHE A C 1
ATOM 1444 O O . PHE A 1 192 ? 57.828 40.786 31.834 1.00 15.47 191 PHE A O 1
ATOM 1452 N N . PRO A 1 193 ? 55.848 39.752 31.508 1.00 15.12 192 PRO A N 1
ATOM 1453 C CA . PRO A 1 193 ? 55.483 39.729 32.928 1.00 14.95 192 PRO A CA 1
ATOM 1454 C C . PRO A 1 193 ? 56.179 38.522 33.565 1.00 15.20 192 PRO A C 1
ATOM 1455 O O . PRO A 1 193 ? 55.914 37.371 33.210 1.00 16.47 192 PRO A O 1
ATOM 1459 N N . ASP A 1 194 ? 57.073 38.817 34.502 1.00 14.81 193 ASP A N 1
ATOM 1460 C CA . ASP A 1 194 ? 57.904 37.831 35.193 1.00 16.51 193 ASP A CA 1
ATOM 1461 C C . ASP A 1 194 ? 57.345 37.373 36.544 1.00 16.77 193 ASP A C 1
ATOM 1462 O O . ASP A 1 194 ? 57.211 38.169 37.470 1.00 18.08 193 ASP A O 1
ATOM 1467 N N . LEU A 1 195 ? 57.051 36.080 36.652 1.00 17.41 194 LEU A N 1
ATOM 1468 C CA . LEU A 1 195 ? 56.505 35.488 37.876 1.00 17.72 194 LEU A CA 1
ATOM 1469 C C . LEU A 1 195 ? 57.547 34.706 38.679 1.00 17.18 194 LEU A C 1
ATOM 1470 O O . LEU A 1 195 ? 57.279 34.273 39.800 1.00 16.89 194 LEU A O 1
ATOM 1475 N N . PHE A 1 196 ? 58.732 34.530 38.107 1.00 16.42 195 PHE A N 1
ATOM 1476 C CA . PHE A 1 196 ? 59.787 33.757 38.752 1.00 17.56 195 PHE A CA 1
ATOM 1477 C C . PHE A 1 196 ? 60.315 34.279 40.082 1.00 17.59 195 PHE A C 1
ATOM 1478 O O . PHE A 1 196 ? 60.866 33.514 40.873 1.00 19.31 195 PHE A O 1
ATOM 1486 N N . HIS A 1 197 ? 60.138 35.570 40.340 1.00 17.47 196 HIS A N 1
ATOM 1487 C CA . HIS A 1 197 ? 60.616 36.150 41.589 1.00 18.23 196 HIS A CA 1
ATOM 1488 C C . HIS A 1 197 ? 59.474 36.701 42.433 1.00 17.38 196 HIS A C 1
ATOM 1489 O O . HIS A 1 197 ? 59.682 37.156 43.560 1.00 17.05 196 HIS A O 1
ATOM 1496 N N . ALA A 1 198 ? 58.263 36.643 41.887 1.00 16.63 197 ALA A N 1
ATOM 1497 C CA . ALA A 1 198 ? 57.086 37.141 42.589 1.00 16.88 197 ALA A CA 1
ATOM 1498 C C . ALA A 1 198 ? 56.708 36.230 43.752 1.00 17.71 197 ALA A C 1
ATOM 1499 O O . ALA A 1 198 ? 56.944 35.020 43.713 1.00 17.74 197 ALA A O 1
ATOM 1501 N N . GLU A 1 199 ? 56.132 36.818 44.794 1.00 17.05 198 GLU A N 1
ATOM 1502 C CA . GLU A 1 199 ? 55.710 36.054 45.959 1.00 18.14 198 GLU A CA 1
ATOM 1503 C C . GLU A 1 199 ? 54.274 36.397 46.328 1.00 18.31 198 GLU A C 1
ATOM 1504 O O . GLU A 1 199 ? 53.836 37.539 46.176 1.00 18.26 198 GLU A O 1
ATOM 1510 N N . VAL A 1 200 ? 53.549 35.389 46.801 1.00 18.04 199 VAL A N 1
ATOM 1511 C CA . VAL A 1 200 ? 52.159 35.535 47.214 1.00 18.62 199 VAL A CA 1
ATOM 1512 C C . VAL A 1 200 ? 52.132 35.192 48.698 1.00 20.59 199 VAL A C 1
ATOM 1513 O O . VAL A 1 200 ? 52.302 34.032 49.072 1.00 20.93 199 VAL A O 1
ATOM 1517 N N . ASP A 1 201 ? 51.918 36.197 49.541 1.00 20.36 200 ASP A N 1
ATOM 1518 C CA . ASP A 1 201 ? 51.921 35.985 50.984 1.00 23.60 200 ASP A CA 1
ATOM 1519 C C . ASP A 1 201 ? 53.251 35.371 51.409 1.00 22.94 200 ASP A C 1
ATOM 1520 O O . ASP A 1 201 ? 53.301 34.544 52.318 1.00 24.60 200 ASP A O 1
ATOM 1525 N N . GLY A 1 202 ? 54.324 35.769 50.732 1.00 22.75 205 GLY A N 1
ATOM 1526 C CA . GLY A 1 202 ? 55.643 35.263 51.066 1.00 24.15 205 GLY A CA 1
ATOM 1527 C C . GLY A 1 202 ? 56.078 33.998 50.348 1.00 24.28 205 GLY A C 1
ATOM 1528 O O . GLY A 1 202 ? 57.248 33.625 50.410 1.00 25.36 205 GLY A O 1
ATOM 1529 N N . ARG A 1 203 ? 55.150 33.329 49.672 1.00 24.07 206 ARG A N 1
ATOM 1530 C CA . ARG A 1 203 ? 55.482 32.101 48.956 1.00 24.25 206 ARG A CA 1
ATOM 1531 C C . ARG A 1 203 ? 55.716 32.350 47.471 1.00 23.04 206 ARG A C 1
ATOM 1532 O O . ARG A 1 203 ? 55.017 33.154 46.853 1.00 21.61 206 ARG A O 1
ATOM 1540 N N . PRO A 1 204 ? 56.709 31.664 46.880 1.00 21.50 207 PRO A N 1
ATOM 1541 C CA . PRO A 1 204 ? 57.004 31.832 45.455 1.00 20.28 207 PRO A CA 1
ATOM 1542 C C . PRO A 1 204 ? 55.743 31.596 44.630 1.00 19.89 207 PRO A C 1
ATOM 1543 O O . PRO A 1 204 ? 55.024 30.620 44.848 1.00 20.85 207 PRO A O 1
ATOM 1547 N N . ALA A 1 205 ? 55.479 32.494 43.690 1.00 18.40 208 ALA A N 1
ATOM 1548 C CA . ALA A 1 205 ? 54.296 32.394 42.846 1.00 18.77 208 ALA A CA 1
ATOM 1549 C C . ALA A 1 205 ? 54.184 31.072 42.095 1.00 18.98 208 ALA A C 1
ATOM 1550 O O . ALA A 1 205 ? 53.092 30.515 41.975 1.00 18.99 208 ALA A O 1
ATOM 1552 N N . LEU A 1 206 ? 55.309 30.568 41.597 1.00 20.02 209 LEU A N 1
ATOM 1553 C CA . LEU A 1 206 ? 55.296 29.324 40.836 1.00 22.13 209 LEU A CA 1
ATOM 1554 C C . LEU A 1 206 ? 55.054 28.075 41.672 1.00 22.87 209 LEU A C 1
ATOM 1555 O O . LEU A 1 206 ? 55.069 26.961 41.151 1.00 23.88 209 LEU A O 1
ATOM 1560 N N . GLU A 1 207 ? 54.841 28.264 42.968 1.00 22.59 210 GLU A N 1
ATOM 1561 C CA . GLU A 1 207 ? 54.540 27.150 43.854 1.00 23.58 210 GLU A CA 1
ATOM 1562 C C . GLU A 1 207 ? 53.022 27.072 43.971 1.00 23.29 210 GLU A C 1
ATOM 1563 O O . GLU A 1 207 ? 52.473 26.072 44.430 1.00 23.75 210 GLU A O 1
ATOM 1569 N N . LEU A 1 208 ? 52.351 28.138 43.539 1.00 21.88 211 LEU A N 1
ATOM 1570 C CA . LEU A 1 208 ? 50.895 28.215 43.606 1.00 21.29 211 LEU A CA 1
ATOM 1571 C C . LEU A 1 208 ? 50.218 28.102 42.244 1.00 21.86 211 LEU A C 1
ATOM 1572 O O . LEU A 1 208 ? 49.048 27.730 42.158 1.00 22.67 211 LEU A O 1
ATOM 1577 N N . VAL A 1 209 ? 50.948 28.437 41.186 1.00 21.63 212 VAL A N 1
ATOM 1578 C CA . VAL A 1 209 ? 50.418 28.349 39.829 1.00 21.23 212 VAL A CA 1
ATOM 1579 C C . VAL A 1 209 ? 51.421 27.583 38.974 1.00 20.31 212 VAL A C 1
ATOM 1580 O O . VAL A 1 209 ? 52.615 27.591 39.266 1.00 21.17 212 VAL A O 1
ATOM 1584 N N . ASP A 1 210 ? 50.946 26.913 37.927 1.00 21.25 214 ASP A N 1
ATOM 1585 C CA . ASP A 1 210 ? 51.851 26.151 37.072 1.00 21.53 214 ASP A CA 1
ATOM 1586 C C . ASP A 1 210 ? 52.259 26.885 35.799 1.00 20.88 214 ASP A C 1
ATOM 1587 O O . ASP A 1 210 ? 51.665 27.901 35.431 1.00 20.52 214 ASP A O 1
ATOM 1592 N N . MET A 1 211 ? 53.284 26.360 35.135 1.00 20.02 215 MET A N 1
ATOM 1593 C CA . MET A 1 211 ? 53.805 26.953 33.909 1.00 20.25 215 MET A CA 1
ATOM 1594 C C . MET A 1 211 ? 52.808 26.991 32.757 1.00 20.28 215 MET A C 1
ATOM 1595 O O . MET A 1 211 ? 52.862 27.896 31.924 1.00 19.62 215 MET A O 1
ATOM 1600 N N . GLU A 1 212 ? 51.911 26.009 32.692 1.00 20.98 216 GLU A N 1
ATOM 1601 C CA . GLU A 1 212 ? 50.914 25.982 31.624 1.00 23.16 216 GLU A CA 1
ATOM 1602 C C . GLU A 1 212 ? 50.057 27.234 31.700 1.00 21.06 216 GLU A C 1
ATOM 1603 O O . GLU A 1 212 ? 49.873 27.938 30.708 1.00 20.58 216 GLU A O 1
ATOM 1609 N N . TRP A 1 213 ? 49.527 27.497 32.888 1.00 19.97 217 TRP A N 1
ATOM 1610 C CA . TRP A 1 213 ? 48.689 28.668 33.108 1.00 17.68 217 TRP A CA 1
ATOM 1611 C C . TRP A 1 213 ? 49.487 29.935 32.826 1.00 17.11 217 TRP A C 1
ATOM 1612 O O . TRP A 1 213 ? 49.003 30.867 32.182 1.00 14.92 217 TRP A O 1
ATOM 1623 N N . TYR A 1 214 ? 50.714 29.962 33.330 1.00 15.69 218 TYR A N 1
ATOM 1624 C CA . TYR A 1 214 ? 51.600 31.105 33.148 1.00 16.69 218 TYR A CA 1
ATOM 1625 C C . TYR A 1 214 ? 51.731 31.448 31.665 1.00 17.59 218 TYR A C 1
ATOM 1626 O O . TYR A 1 214 ? 51.476 32.578 31.248 1.00 16.00 218 TYR A O 1
ATOM 1635 N N . GLU A 1 215 ? 52.105 30.456 30.866 1.00 19.38 219 GLU A N 1
ATOM 1636 C CA . GLU A 1 215 ? 52.303 30.662 29.437 1.00 20.82 219 GLU A CA 1
ATOM 1637 C C . GLU A 1 215 ? 51.037 30.839 28.597 1.00 21.15 219 GLU A C 1
ATOM 1638 O O . GLU A 1 215 ? 50.945 31.770 27.795 1.00 21.35 219 GLU A O 1
ATOM 1644 N N . LYS A 1 216 ? 50.065 29.955 28.785 1.00 20.89 220 LYS A N 1
ATOM 1645 C CA . LYS A 1 216 ? 48.838 29.988 27.993 1.00 21.38 220 LYS A CA 1
ATOM 1646 C C . LYS A 1 216 ? 47.722 30.925 28.445 1.00 19.00 220 LYS A C 1
ATOM 1647 O O . LYS A 1 216 ? 46.859 31.285 27.641 1.00 18.70 220 LYS A O 1
ATOM 1653 N N . VAL A 1 217 ? 47.728 31.325 29.712 1.00 16.62 221 VAL A N 1
ATOM 1654 C CA . VAL A 1 217 ? 46.670 32.195 30.219 1.00 15.51 221 VAL A CA 1
ATOM 1655 C C . VAL A 1 217 ? 47.148 33.551 30.740 1.00 14.34 221 VAL A C 1
ATOM 1656 O O . VAL A 1 217 ? 46.681 34.601 30.290 1.00 14.74 221 VAL A O 1
ATOM 1660 N N . PHE A 1 218 ? 48.079 33.521 31.686 1.00 14.45 222 PHE A N 1
ATOM 1661 C CA . PHE A 1 218 ? 48.611 34.736 32.301 1.00 14.38 222 PHE A CA 1
ATOM 1662 C C . PHE A 1 218 ? 49.201 35.750 31.318 1.00 14.20 222 PHE A C 1
ATOM 1663 O O . PHE A 1 218 ? 48.744 36.894 31.244 1.00 13.25 222 PHE A O 1
ATOM 1671 N N . ILE A 1 219 ? 50.217 35.338 30.566 1.00 14.67 223 ILE A N 1
ATOM 1672 C CA . ILE A 1 219 ? 50.860 36.242 29.619 1.00 15.52 223 ILE A CA 1
ATOM 1673 C C . ILE A 1 219 ? 49.893 36.866 28.614 1.00 15.27 223 ILE A C 1
ATOM 1674 O O . ILE A 1 219 ? 49.844 38.087 28.469 1.00 14.27 223 ILE A O 1
ATOM 1679 N N . PRO A 1 220 ? 49.114 36.035 27.902 1.00 14.82 224 PRO A N 1
ATOM 1680 C CA . PRO A 1 220 ? 48.166 36.566 26.917 1.00 14.98 224 PRO A CA 1
ATOM 1681 C C . PRO A 1 220 ? 47.154 37.525 27.528 1.00 13.94 224 PRO A C 1
ATOM 1682 O O . PRO A 1 220 ? 46.844 38.565 26.952 1.00 14.00 224 PRO A O 1
ATOM 1686 N N . THR A 1 221 ? 46.645 37.167 28.702 1.00 13.64 225 THR A N 1
ATOM 1687 C CA . THR A 1 221 ? 45.649 37.984 29.378 1.00 12.64 225 THR A CA 1
ATOM 1688 C C . THR A 1 221 ? 46.201 39.347 29.788 1.00 13.11 225 THR A C 1
ATOM 1689 O O . THR A 1 221 ? 45.529 40.363 29.621 1.00 11.78 225 THR A O 1
ATOM 1693 N N . VAL A 1 222 ? 47.419 39.386 30.313 1.00 13.15 226 VAL A N 1
ATOM 1694 C CA . VAL A 1 222 ? 47.995 40.673 30.689 1.00 13.38 226 VAL A CA 1
ATOM 1695 C C . VAL A 1 222 ? 48.193 41.515 29.423 1.00 13.94 226 VAL A C 1
ATOM 1696 O O . VAL A 1 222 ? 47.904 42.711 29.409 1.00 14.81 226 VAL A O 1
ATOM 1700 N N . ALA A 1 223 ? 48.658 40.883 28.351 1.00 15.19 227 ALA A N 1
ATOM 1701 C CA . ALA A 1 223 ? 48.894 41.597 27.098 1.00 15.66 227 ALA A CA 1
ATOM 1702 C C . ALA A 1 223 ? 47.629 42.148 26.437 1.00 16.04 227 ALA A C 1
ATOM 1703 O O . ALA A 1 223 ? 47.661 43.220 25.827 1.00 19.44 227 ALA A O 1
ATOM 1705 N N . GLN A 1 224 ? 46.523 41.422 26.566 1.00 15.26 228 GLN A N 1
ATOM 1706 C CA . GLN A 1 224 ? 45.248 41.802 25.952 1.00 15.05 228 GLN A CA 1
ATOM 1707 C C . GLN A 1 224 ? 44.322 42.602 26.864 1.00 13.33 228 GLN A C 1
ATOM 1708 O O . GLN A 1 224 ? 43.246 43.011 26.443 1.00 15.43 228 GLN A O 1
ATOM 1714 N N . ARG A 1 225 ? 44.741 42.835 28.104 1.00 12.70 229 ARG A N 1
ATOM 1715 C CA . ARG A 1 225 ? 43.899 43.546 29.056 1.00 11.34 229 ARG A CA 1
ATOM 1716 C C . ARG A 1 225 ? 43.367 44.887 28.565 1.00 10.36 229 ARG A C 1
ATOM 1717 O O . ARG A 1 225 ? 42.200 45.204 28.786 1.00 11.70 229 ARG A O 1
ATOM 1725 N N . GLY A 1 226 ? 44.216 45.677 27.913 1.00 10.70 230 GLY A N 1
ATOM 1726 C CA . GLY A 1 226 ? 43.772 46.969 27.415 1.00 11.41 230 GLY A CA 1
ATOM 1727 C C . GLY A 1 226 ? 42.612 46.819 26.448 1.00 11.46 230 GLY A C 1
ATOM 1728 O O . GLY A 1 226 ? 41.627 47.557 26.506 1.00 11.62 230 GLY A O 1
ATOM 1729 N N . ALA A 1 227 ? 42.730 45.848 25.551 1.00 11.67 231 ALA A N 1
ATOM 1730 C CA . ALA A 1 227 ? 41.686 45.584 24.570 1.00 10.77 231 ALA A CA 1
ATOM 1731 C C . ALA A 1 227 ? 40.419 45.066 25.250 1.00 10.80 231 ALA A C 1
ATOM 1732 O O . ALA A 1 227 ? 39.307 45.359 24.813 1.00 11.68 231 ALA A O 1
ATOM 1734 N N . ALA A 1 228 ? 40.588 44.297 26.321 1.00 11.10 232 ALA A N 1
ATOM 1735 C CA . ALA A 1 228 ? 39.441 43.749 27.039 1.00 11.16 232 ALA A CA 1
ATOM 1736 C C . ALA A 1 228 ? 38.602 44.879 27.627 1.00 12.14 232 ALA A C 1
ATOM 1737 O O . ALA A 1 228 ? 37.373 44.834 27.608 1.00 12.15 232 ALA A O 1
ATOM 1739 N N . ILE A 1 229 ? 39.270 45.897 28.154 1.00 11.59 233 ILE A N 1
ATOM 1740 C CA . ILE A 1 229 ? 38.555 47.022 28.735 1.00 12.27 233 ILE A CA 1
ATOM 1741 C C . ILE A 1 229 ? 37.773 47.774 27.664 1.00 11.75 233 ILE A C 1
ATOM 1742 O O . ILE A 1 229 ? 36.622 48.149 27.874 1.00 11.62 233 ILE A O 1
ATOM 1747 N N . ILE A 1 230 ? 38.397 47.983 26.511 1.00 10.61 234 ILE A N 1
ATOM 1748 C CA . ILE A 1 230 ? 37.738 48.689 25.415 1.00 12.05 234 ILE A CA 1
ATOM 1749 C C . ILE A 1 230 ? 36.524 47.916 24.920 1.00 12.36 234 ILE A C 1
ATOM 1750 O O . ILE A 1 230 ? 35.482 48.502 24.618 1.00 12.14 234 ILE A O 1
ATOM 1755 N N . GLN A 1 231 ? 36.649 46.598 24.831 1.00 11.47 235 GLN A N 1
ATOM 1756 C CA . GLN A 1 231 ? 35.518 45.806 24.370 1.00 13.51 235 GLN A CA 1
ATOM 1757 C C . GLN A 1 231 ? 34.353 45.856 25.350 1.00 14.75 235 GLN A C 1
ATOM 1758 O O . GLN A 1 231 ? 33.190 45.822 24.945 1.00 15.93 235 GLN A O 1
ATOM 1764 N N . ALA A 1 232 ? 34.668 45.961 26.638 1.00 14.11 236 ALA A N 1
ATOM 1765 C CA . ALA A 1 232 ? 33.646 46.007 27.678 1.00 14.24 236 ALA A CA 1
ATOM 1766 C C . ALA A 1 232 ? 33.022 47.388 27.863 1.00 15.88 236 ALA A C 1
ATOM 1767 O O . ALA A 1 232 ? 31.798 47.531 27.832 1.00 15.76 236 ALA A O 1
ATOM 1769 N N . ARG A 1 233 ? 33.874 48.394 28.058 1.00 15.81 237 ARG A N 1
ATOM 1770 C CA . ARG A 1 233 ? 33.445 49.775 28.286 1.00 17.74 237 ARG A CA 1
ATOM 1771 C C . ARG A 1 233 ? 33.217 50.615 27.038 1.00 18.12 237 ARG A C 1
ATOM 1772 O O . ARG A 1 233 ? 32.473 51.597 27.079 1.00 19.70 237 ARG A O 1
ATOM 1780 N N . GLY A 1 234 ? 33.873 50.257 25.941 1.00 16.62 238 GLY A N 1
ATOM 1781 C CA . GLY A 1 234 ? 33.726 51.031 24.723 1.00 16.70 238 GLY A CA 1
ATOM 1782 C C . GLY A 1 234 ? 34.636 52.246 24.762 1.00 17.40 238 GLY A C 1
ATOM 1783 O O . GLY A 1 234 ? 34.479 53.185 23.979 1.00 19.52 238 GLY A O 1
ATOM 1784 N N . ALA A 1 235 ? 35.587 52.227 25.693 1.00 15.18 239 ALA A N 1
ATOM 1785 C CA . ALA A 1 235 ? 36.546 53.317 25.850 1.00 14.58 239 ALA A CA 1
ATOM 1786 C C . ALA A 1 235 ? 37.827 52.757 26.460 1.00 14.30 239 ALA A C 1
ATOM 1787 O O . ALA A 1 235 ? 37.801 51.713 27.114 1.00 14.20 239 ALA A O 1
ATOM 1789 N N . SER A 1 236 ? 38.937 53.457 26.246 1.00 13.75 240 SER A N 1
ATOM 1790 C CA . SER A 1 236 ? 40.239 53.033 26.758 1.00 14.16 240 SER A CA 1
ATOM 1791 C C . SER A 1 236 ? 40.339 53.100 28.282 1.00 11.45 240 SER A C 1
ATOM 1792 O O . SER A 1 236 ? 39.590 53.827 28.939 1.00 13.22 240 SER A O 1
ATOM 1795 N N . SER A 1 237 ? 41.277 52.332 28.830 1.00 10.66 241 SER A N 1
ATOM 1796 C CA . SER A 1 237 ? 41.486 52.259 30.275 1.00 9.39 241 SER A CA 1
ATOM 1797 C C . SER A 1 237 ? 42.243 53.458 30.833 1.00 9.48 241 SER A C 1
ATOM 1798 O O . SER A 1 237 ? 43.313 53.319 31.423 1.00 11.32 241 SER A O 1
ATOM 1801 N N . ALA A 1 238 ? 41.656 54.637 30.672 1.00 9.97 242 ALA A N 1
ATOM 1802 C CA . ALA A 1 238 ? 42.275 55.871 31.134 1.00 9.36 242 ALA A CA 1
ATOM 1803 C C . ALA A 1 238 ? 42.468 55.971 32.644 1.00 9.36 242 ALA A C 1
ATOM 1804 O O . ALA A 1 238 ? 43.509 56.428 33.105 1.00 10.26 242 ALA A O 1
ATOM 1806 N N . ALA A 1 239 ? 41.472 55.549 33.416 1.00 10.57 243 ALA A N 1
ATOM 1807 C CA . ALA A 1 239 ? 41.575 55.644 34.870 1.00 9.64 243 ALA A CA 1
ATOM 1808 C C . ALA A 1 239 ? 42.674 54.778 35.472 1.00 10.43 243 ALA A C 1
ATOM 1809 O O . ALA A 1 239 ? 43.421 55.235 36.343 1.00 10.27 243 ALA A O 1
ATOM 1811 N N . SER A 1 240 ? 42.773 53.528 35.031 1.00 10.25 244 SER A N 1
ATOM 1812 C CA . SER A 1 240 ? 43.809 52.661 35.574 1.00 10.40 244 SER A CA 1
ATOM 1813 C C . SER A 1 240 ? 45.188 53.057 35.045 1.00 9.28 244 SER A C 1
ATOM 1814 O O . SER A 1 240 ? 46.193 52.885 35.735 1.00 9.71 244 SER A O 1
ATOM 1817 N N . ALA A 1 241 ? 45.240 53.604 33.833 1.00 9.25 245 ALA A N 1
ATOM 1818 C CA . ALA A 1 241 ? 46.517 54.052 33.283 1.00 10.48 245 ALA A CA 1
ATOM 1819 C C . ALA A 1 241 ? 46.979 55.271 34.090 1.00 11.06 245 ALA A C 1
ATOM 1820 O O . ALA A 1 241 ? 48.160 55.406 34.415 1.00 10.00 245 ALA A O 1
ATOM 1822 N N . ALA A 1 242 ? 46.042 56.158 34.415 1.00 10.98 246 ALA A N 1
ATOM 1823 C CA . ALA A 1 242 ? 46.371 57.343 35.199 1.00 10.90 246 ALA A CA 1
ATOM 1824 C C . ALA A 1 242 ? 46.873 56.910 36.575 1.00 9.25 246 ALA A C 1
ATOM 1825 O O . ALA A 1 242 ? 47.828 57.472 37.109 1.00 9.80 246 ALA A O 1
ATOM 1827 N N . ASN A 1 243 ? 46.228 55.903 37.150 1.00 9.83 247 ASN A N 1
ATOM 1828 C CA . ASN A 1 243 ? 46.642 55.415 38.460 1.00 9.12 247 ASN A CA 1
ATOM 1829 C C . ASN A 1 243 ? 48.077 54.906 38.381 1.00 9.75 247 ASN A C 1
ATOM 1830 O O . ASN A 1 243 ? 48.890 55.176 39.259 1.00 10.41 247 ASN A O 1
ATOM 1835 N N . ALA A 1 244 ? 48.377 54.157 37.327 1.00 9.31 248 ALA A N 1
ATOM 1836 C CA . ALA A 1 244 ? 49.715 53.612 37.143 1.00 9.34 248 ALA A CA 1
ATOM 1837 C C . ALA A 1 244 ? 50.746 54.729 36.993 1.00 9.64 248 ALA A C 1
ATOM 1838 O O . ALA A 1 244 ? 51.863 54.622 37.501 1.00 10.63 248 ALA A O 1
ATOM 1840 N N . ALA A 1 245 ? 50.373 55.804 36.302 1.00 10.26 249 ALA A N 1
ATOM 1841 C CA . ALA A 1 245 ? 51.286 56.930 36.110 1.00 10.24 249 ALA A CA 1
ATOM 1842 C C . ALA A 1 245 ? 51.571 57.571 37.466 1.00 10.50 249 ALA A C 1
ATOM 1843 O O . ALA A 1 245 ? 52.712 57.924 37.785 1.00 9.89 249 ALA A O 1
ATOM 1845 N N . ILE A 1 246 ? 50.521 57.724 38.263 1.00 9.19 250 ILE A N 1
ATOM 1846 C CA . ILE A 1 246 ? 50.656 58.299 39.590 1.00 9.37 250 ILE A CA 1
ATOM 1847 C C . ILE A 1 246 ? 51.590 57.453 40.455 1.00 9.92 250 ILE A C 1
ATOM 1848 O O . ILE A 1 246 ? 52.471 57.986 41.127 1.00 10.47 250 ILE A O 1
ATOM 1853 N N . GLU A 1 247 ? 51.412 56.135 40.428 1.00 10.38 251 GLU A N 1
ATOM 1854 C CA . GLU A 1 247 ? 52.260 55.250 41.225 1.00 10.55 251 GLU A CA 1
ATOM 1855 C C . GLU A 1 247 ? 53.704 55.241 40.727 1.00 10.66 251 GLU A C 1
ATOM 1856 O O . GLU A 1 247 ? 54.638 55.154 41.526 1.00 11.94 251 GLU A O 1
ATOM 1862 N N . HIS A 1 248 ? 53.884 55.333 39.410 1.00 10.80 252 HIS A N 1
ATOM 1863 C CA . HIS A 1 248 ? 55.220 55.360 38.819 1.00 10.63 252 HIS A CA 1
ATOM 1864 C C . HIS A 1 248 ? 55.995 56.537 39.412 1.00 10.64 252 HIS A C 1
ATOM 1865 O O . HIS A 1 248 ? 57.107 56.374 39.912 1.00 10.88 252 HIS A O 1
ATOM 1872 N N . ILE A 1 249 ? 55.395 57.721 39.376 1.00 9.92 253 ILE A N 1
ATOM 1873 C CA . ILE A 1 249 ? 56.054 58.906 39.921 1.00 9.46 253 ILE A CA 1
ATOM 1874 C C . ILE A 1 249 ? 56.170 58.818 41.445 1.00 9.83 253 ILE A C 1
ATOM 1875 O O . ILE A 1 249 ? 57.217 59.108 42.018 1.00 11.65 253 ILE A O 1
ATOM 1880 N N . ARG A 1 250 ? 55.090 58.400 42.091 1.00 9.64 254 ARG A N 1
ATOM 1881 C CA . ARG A 1 250 ? 55.062 58.297 43.544 1.00 10.45 254 ARG A CA 1
ATOM 1882 C C . ARG A 1 250 ? 56.142 57.395 44.128 1.00 11.71 254 ARG A C 1
ATOM 1883 O O . ARG A 1 250 ? 56.858 57.787 45.050 1.00 11.64 254 ARG A O 1
ATOM 1891 N N . ASP A 1 251 ? 56.253 56.179 43.610 1.00 10.99 255 ASP A N 1
ATOM 1892 C CA . ASP A 1 251 ? 57.241 55.250 44.143 1.00 11.98 255 ASP A CA 1
ATOM 1893 C C . ASP A 1 251 ? 58.678 55.651 43.834 1.00 14.06 255 ASP A C 1
ATOM 1894 O O . ASP A 1 251 ? 59.615 55.191 44.492 1.00 15.73 255 ASP A O 1
ATOM 1899 N N . TRP A 1 252 ? 58.841 56.516 42.839 1.00 11.97 256 TRP A N 1
ATOM 1900 C CA . TRP A 1 252 ? 60.149 57.017 42.427 1.00 12.74 256 TRP A CA 1
ATOM 1901 C C . TRP A 1 252 ? 60.540 58.186 43.339 1.00 12.47 256 TRP A C 1
ATOM 1902 O O . TRP A 1 252 ? 61.622 58.194 43.938 1.00 12.87 256 TRP A O 1
ATOM 1913 N N . ALA A 1 253 ? 59.637 59.156 43.452 1.00 13.11 257 ALA A N 1
ATOM 1914 C CA . ALA A 1 253 ? 59.856 60.351 44.265 1.00 14.34 257 ALA A CA 1
ATOM 1915 C C . ALA A 1 253 ? 59.907 60.071 45.762 1.00 15.10 257 ALA A C 1
ATOM 1916 O O . ALA A 1 253 ? 60.727 60.646 46.482 1.00 17.19 257 ALA A O 1
ATOM 1918 N N . LEU A 1 254 ? 59.015 59.209 46.233 1.00 15.81 258 LEU A N 1
ATOM 1919 C CA . LEU A 1 254 ? 58.983 58.869 47.646 1.00 16.01 258 LEU A CA 1
ATOM 1920 C C . LEU A 1 254 ? 59.821 57.612 47.832 1.00 16.64 258 LEU A C 1
ATOM 1921 O O . LEU A 1 254 ? 60.955 57.687 48.306 1.00 19.05 258 LEU A O 1
ATOM 1926 N N . GLY A 1 255 ? 59.286 56.461 47.443 1.00 16.71 259 GLY A N 1
ATOM 1927 C CA . GLY A 1 255 ? 60.060 55.242 47.576 1.00 15.40 259 GLY A CA 1
ATOM 1928 C C . GLY A 1 255 ? 59.282 53.948 47.484 1.00 14.74 259 GLY A C 1
ATOM 1929 O O . GLY A 1 255 ? 58.076 53.907 47.725 1.00 15.70 259 GLY A O 1
ATOM 1930 N N . THR A 1 256 ? 59.987 52.879 47.128 1.00 14.15 260 THR A N 1
ATOM 1931 C CA . THR A 1 256 ? 59.374 51.565 47.023 1.00 14.85 260 THR A CA 1
ATOM 1932 C C . THR A 1 256 ? 59.363 50.908 48.401 1.00 15.25 260 THR A C 1
ATOM 1933 O O . THR A 1 256 ? 60.201 51.216 49.253 1.00 16.57 260 THR A O 1
ATOM 1937 N N . PRO A 1 257 ? 58.403 50.004 48.647 1.00 16.73 261 PRO A N 1
ATOM 1938 C CA . PRO A 1 257 ? 58.335 49.336 49.950 1.00 15.96 261 PRO A CA 1
ATOM 1939 C C . PRO A 1 257 ? 59.533 48.431 50.216 1.00 16.09 261 PRO A C 1
ATOM 1940 O O . PRO A 1 257 ? 60.116 47.864 49.296 1.00 14.75 261 PRO A O 1
ATOM 1944 N N . GLU A 1 258 ? 59.897 48.307 51.485 1.00 15.99 262 GLU A N 1
ATOM 1945 C CA . GLU A 1 258 ? 61.031 47.480 51.875 1.00 17.58 262 GLU A CA 1
ATOM 1946 C C . GLU A 1 258 ? 60.820 46.027 51.455 1.00 17.25 262 GLU A C 1
ATOM 1947 O O . GLU A 1 258 ? 59.752 45.457 51.680 1.00 17.41 262 GLU A O 1
ATOM 1953 N N . GLY A 1 259 ? 61.842 45.440 50.833 1.00 17.93 263 GLY A N 1
ATOM 1954 C CA . GLY A 1 259 ? 61.765 44.053 50.402 1.00 18.27 263 GLY A CA 1
ATOM 1955 C C . GLY A 1 259 ? 60.969 43.806 49.133 1.00 18.51 263 GLY A C 1
ATOM 1956 O O . GLY A 1 259 ? 60.788 42.660 48.720 1.00 20.60 263 GLY A O 1
ATOM 1957 N N . ASP A 1 260 ? 60.501 44.880 48.509 1.00 16.08 264 ASP A N 1
ATOM 1958 C CA . ASP A 1 260 ? 59.700 44.783 47.292 1.00 15.67 264 ASP A CA 1
ATOM 1959 C C . ASP A 1 260 ? 60.355 45.649 46.212 1.00 15.05 264 ASP A C 1
ATOM 1960 O O . ASP A 1 260 ? 61.381 46.291 46.455 1.00 14.68 264 ASP A O 1
ATOM 1965 N N . TRP A 1 261 ? 59.786 45.638 45.012 1.00 12.78 265 TRP A N 1
ATOM 1966 C CA . TRP A 1 261 ? 60.287 46.470 43.922 1.00 11.74 265 TRP A CA 1
ATOM 1967 C C . TRP A 1 261 ? 59.160 46.725 42.934 1.00 12.87 265 TRP A C 1
ATOM 1968 O O . TRP A 1 261 ? 58.080 46.155 43.065 1.00 13.01 265 TRP A O 1
ATOM 1979 N N . VAL A 1 262 ? 59.400 47.601 41.967 1.00 12.80 266 VAL A N 1
ATOM 1980 C CA . VAL A 1 262 ? 58.386 47.912 40.970 1.00 12.73 266 VAL A CA 1
ATOM 1981 C C . VAL A 1 262 ? 59.000 47.852 39.583 1.00 12.46 266 VAL A C 1
ATOM 1982 O O . VAL A 1 262 ? 60.191 47.592 39.439 1.00 13.32 266 VAL A O 1
ATOM 1986 N N . SER A 1 263 ? 58.184 48.074 38.560 1.00 10.91 267 SER A N 1
ATOM 1987 C CA . SER A 1 263 ? 58.682 48.051 37.194 1.00 12.10 267 SER A CA 1
ATOM 1988 C C . SER A 1 263 ? 58.704 49.461 36.610 1.00 11.31 267 SER A C 1
ATOM 1989 O O . SER A 1 263 ? 57.736 50.207 36.747 1.00 10.95 267 SER A O 1
ATOM 1992 N N . MET A 1 264 ? 59.818 49.815 35.971 1.00 11.20 268 MET A N 1
ATOM 1993 C CA . MET A 1 264 ? 59.980 51.117 35.321 1.00 10.79 268 MET A CA 1
ATOM 1994 C C . MET A 1 264 ? 60.829 50.930 34.067 1.00 10.54 268 MET A C 1
ATOM 1995 O O . MET A 1 264 ? 61.831 50.215 34.099 1.00 11.50 268 MET A O 1
ATOM 2000 N N . ALA A 1 265 ? 60.429 51.562 32.967 1.00 11.44 269 ALA A N 1
ATOM 2001 C CA . ALA A 1 265 ? 61.202 51.489 31.731 1.00 10.62 269 ALA A CA 1
ATOM 2002 C C . ALA A 1 265 ? 62.187 52.649 31.821 1.00 12.21 269 ALA A C 1
ATOM 2003 O O . ALA A 1 265 ? 61.788 53.814 31.875 1.00 11.94 269 ALA A O 1
ATOM 2005 N N . VAL A 1 266 ? 63.473 52.321 31.851 1.00 12.63 270 VAL A N 1
ATOM 2006 C CA . VAL A 1 266 ? 64.516 53.330 31.976 1.00 13.94 270 VAL A CA 1
ATOM 2007 C C . VAL A 1 266 ? 65.673 53.071 31.018 1.00 14.96 270 VAL A C 1
ATOM 2008 O O . VAL A 1 266 ? 65.857 51.950 30.540 1.00 13.48 270 VAL A O 1
ATOM 2012 N N . PRO A 1 267 ? 66.471 54.111 30.724 1.00 15.36 271 PRO A N 1
ATOM 2013 C CA . PRO A 1 267 ? 67.608 53.938 29.818 1.00 16.09 271 PRO A CA 1
ATOM 2014 C C . PRO A 1 267 ? 68.536 52.860 30.371 1.00 17.22 271 PRO A C 1
ATOM 2015 O O . PRO A 1 267 ? 68.987 52.939 31.516 1.00 17.31 271 PRO A O 1
ATOM 2019 N N . SER A 1 268 ? 68.806 51.850 29.553 1.00 17.79 272 SER A N 1
ATOM 2020 C CA . SER A 1 268 ? 69.671 50.750 29.949 1.00 19.59 272 SER A CA 1
ATOM 2021 C C . SER A 1 268 ? 71.139 51.151 30.004 1.00 21.52 272 SER A C 1
ATOM 2022 O O . SER A 1 268 ? 71.613 51.932 29.178 1.00 21.75 272 SER A O 1
ATOM 2025 N N . GLN A 1 269 ? 71.846 50.611 30.992 1.00 22.44 273 GLN A N 1
ATOM 2026 C CA . GLN A 1 269 ? 73.272 50.859 31.163 1.00 24.54 273 GLN A CA 1
ATOM 2027 C C . GLN A 1 269 ? 73.971 49.514 31.017 1.00 23.64 273 GLN A C 1
ATOM 2028 O O . GLN A 1 269 ? 75.103 49.333 31.472 1.00 24.53 273 GLN A O 1
ATOM 2034 N N . GLY A 1 270 ? 73.276 48.568 30.393 1.00 22.06 274 GLY A N 1
ATOM 2035 C CA . GLY A 1 270 ? 73.840 47.247 30.183 1.00 21.51 274 GLY A CA 1
ATOM 2036 C C . GLY A 1 270 ? 73.377 46.191 31.166 1.00 21.37 274 GLY A C 1
ATOM 2037 O O . GLY A 1 270 ? 73.837 45.051 31.111 1.00 20.90 274 GLY A O 1
ATOM 2038 N N . GLU A 1 271 ? 72.469 46.554 32.068 1.00 19.63 275 GLU A N 1
ATOM 2039 C CA . GLU A 1 271 ? 71.974 45.596 33.049 1.00 19.33 275 GLU A CA 1
ATOM 2040 C C . GLU A 1 271 ? 71.374 44.378 32.362 1.00 19.39 275 GLU A C 1
ATOM 2041 O O . GLU A 1 271 ? 70.670 44.504 31.360 1.00 19.49 275 GLU A O 1
ATOM 2047 N N . TYR A 1 272 ? 71.669 43.198 32.901 1.00 19.01 277 TYR A N 1
ATOM 2048 C CA . TYR A 1 272 ? 71.156 41.945 32.359 1.00 19.98 277 TYR A CA 1
ATOM 2049 C C . TYR A 1 272 ? 71.461 41.738 30.878 1.00 21.37 277 TYR A C 1
ATOM 2050 O O . TYR A 1 272 ? 70.767 40.987 30.190 1.00 22.62 277 TYR A O 1
ATOM 2059 N N . GLY A 1 273 ? 72.505 42.404 30.397 1.00 21.72 278 GLY A N 1
ATOM 2060 C CA . GLY A 1 273 ? 72.893 42.268 29.006 1.00 23.35 278 GLY A CA 1
ATOM 2061 C C . GLY A 1 273 ? 72.029 43.034 28.024 1.00 23.84 278 GLY A C 1
ATOM 2062 O O . GLY A 1 273 ? 72.205 42.907 26.814 1.00 23.79 278 GLY A O 1
ATOM 2063 N N . ILE A 1 274 ? 71.095 43.830 28.533 1.00 23.66 279 ILE A N 1
ATOM 2064 C CA . ILE A 1 274 ? 70.222 44.606 27.661 1.00 24.13 279 ILE A CA 1
ATOM 2065 C C . ILE A 1 274 ? 71.011 45.714 26.969 1.00 24.15 279 ILE A C 1
ATOM 2066 O O . ILE A 1 274 ? 71.744 46.464 27.615 1.00 24.26 279 ILE A O 1
ATOM 2071 N N . PRO A 1 275 ? 70.873 45.829 25.638 1.00 24.97 280 PRO A N 1
ATOM 2072 C CA . PRO A 1 275 ? 71.586 46.859 24.877 1.00 26.44 280 PRO A CA 1
ATOM 2073 C C . PRO A 1 275 ? 71.531 48.216 25.571 1.00 28.03 280 PRO A C 1
ATOM 2074 O O . PRO A 1 275 ? 70.482 48.632 26.058 1.00 27.31 280 PRO A O 1
ATOM 2078 N N . GLU A 1 276 ? 72.666 48.902 25.613 1.00 29.06 281 GLU A N 1
ATOM 2079 C CA . GLU A 1 276 ? 72.746 50.205 26.256 1.00 30.67 281 GLU A CA 1
ATOM 2080 C C . GLU A 1 276 ? 72.011 51.278 25.456 1.00 29.87 281 GLU A C 1
ATOM 2081 O O . GLU A 1 276 ? 71.965 51.225 24.228 1.00 30.76 281 GLU A O 1
ATOM 2087 N N . GLY A 1 277 ? 71.420 52.242 26.157 1.00 27.89 282 GLY A N 1
ATOM 2088 C CA . GLY A 1 277 ? 70.721 53.319 25.478 1.00 24.71 282 GLY A CA 1
ATOM 2089 C C . GLY A 1 277 ? 69.217 53.183 25.331 1.00 23.62 282 GLY A C 1
ATOM 2090 O O . GLY A 1 277 ? 68.487 54.159 25.504 1.00 21.22 282 GLY A O 1
ATOM 2091 N N . ILE A 1 278 ? 68.737 51.991 24.995 1.00 21.58 283 ILE A N 1
ATOM 2092 C CA . ILE A 1 278 ? 67.302 51.806 24.839 1.00 21.19 283 ILE A CA 1
ATOM 2093 C C . ILE A 1 278 ? 66.588 51.887 26.187 1.00 18.91 283 ILE A C 1
ATOM 2094 O O . ILE A 1 278 ? 67.143 51.509 27.221 1.00 18.44 283 ILE A O 1
ATOM 2099 N N . VAL A 1 279 ? 65.367 52.409 26.170 1.00 17.22 284 VAL A N 1
ATOM 2100 C CA . VAL A 1 279 ? 64.566 52.533 27.382 1.00 15.79 284 VAL A CA 1
ATOM 2101 C C . VAL A 1 279 ? 63.884 51.181 27.540 1.00 15.00 284 VAL A C 1
ATOM 2102 O O . VAL A 1 279 ? 63.054 50.791 26.719 1.00 15.82 284 VAL A O 1
ATOM 2106 N N . TYR A 1 280 ? 64.239 50.482 28.611 1.00 13.67 285 TYR A N 1
ATOM 2107 C CA . TYR A 1 280 ? 63.760 49.126 28.855 1.00 13.02 285 TYR A CA 1
ATOM 2108 C C . TYR A 1 280 ? 63.231 48.956 30.278 1.00 12.37 285 TYR A C 1
ATOM 2109 O O . TYR A 1 280 ? 63.826 49.458 31.230 1.00 12.79 285 TYR A O 1
ATOM 2118 N N . SER A 1 281 ? 62.115 48.245 30.423 1.00 11.51 286 SER A N 1
ATOM 2119 C CA . SER A 1 281 ? 61.541 48.042 31.746 1.00 12.07 286 SER A CA 1
ATOM 2120 C C . SER A 1 281 ? 62.354 47.029 32.541 1.00 12.89 286 SER A C 1
ATOM 2121 O O . SER A 1 281 ? 62.646 45.929 32.063 1.00 12.13 286 SER A O 1
ATOM 2124 N N . PHE A 1 282 ? 62.706 47.422 33.761 1.00 13.23 287 PHE A N 1
ATOM 2125 C CA . PHE A 1 282 ? 63.499 46.608 34.680 1.00 13.06 287 PHE A CA 1
ATOM 2126 C C . PHE A 1 282 ? 62.860 46.623 36.062 1.00 13.83 287 PHE A C 1
ATOM 2127 O O . PHE A 1 282 ? 62.039 47.495 36.368 1.00 12.56 287 PHE A O 1
ATOM 2135 N N . PRO A 1 283 ? 63.226 45.652 36.915 1.00 13.24 288 PRO A N 1
ATOM 2136 C CA . PRO A 1 283 ? 62.679 45.629 38.272 1.00 12.14 288 PRO A CA 1
ATOM 2137 C C . PRO A 1 283 ? 63.568 46.672 38.962 1.00 13.45 288 PRO A C 1
ATOM 2138 O O . PRO A 1 283 ? 64.792 46.653 38.787 1.00 13.27 288 PRO A O 1
ATOM 2142 N N . VAL A 1 284 ? 62.969 47.592 39.711 1.00 13.28 289 VAL A N 1
ATOM 2143 C CA . VAL A 1 284 ? 63.748 48.644 40.361 1.00 14.05 289 VAL A CA 1
ATOM 2144 C C . VAL A 1 284 ? 63.262 49.004 41.757 1.00 13.90 289 VAL A C 1
ATOM 2145 O O . VAL A 1 284 ? 62.090 48.837 42.085 1.00 13.54 289 VAL A O 1
ATOM 2149 N N . THR A 1 285 ? 64.183 49.491 42.583 1.00 14.29 290 THR A N 1
ATOM 2150 C CA . THR A 1 285 ? 63.830 49.950 43.916 1.00 14.41 290 THR A CA 1
ATOM 2151 C C . THR A 1 285 ? 64.135 51.439 43.830 1.00 14.88 290 THR A C 1
ATOM 2152 O O . THR A 1 285 ? 64.948 51.865 43.006 1.00 14.93 290 THR A O 1
ATOM 2156 N N . ALA A 1 286 ? 63.469 52.239 44.648 1.00 14.69 291 ALA A N 1
ATOM 2157 C CA . ALA A 1 286 ? 63.689 53.673 44.596 1.00 15.03 291 ALA A CA 1
ATOM 2158 C C . ALA A 1 286 ? 63.554 54.306 45.963 1.00 16.11 291 ALA A C 1
ATOM 2159 O O . ALA A 1 286 ? 62.850 53.796 46.836 1.00 15.26 291 ALA A O 1
ATOM 2161 N N . LYS A 1 287 ? 64.238 55.429 46.137 1.00 18.76 292 LYS A N 1
ATOM 2162 C CA . LYS A 1 287 ? 64.217 56.143 47.398 1.00 22.77 292 LYS A CA 1
ATOM 2163 C C . LYS A 1 287 ? 64.429 57.629 47.146 1.00 22.24 292 LYS A C 1
ATOM 2164 O O . LYS A 1 287 ? 65.393 58.024 46.490 1.00 22.56 292 LYS A O 1
ATOM 2170 N N . ASP A 1 288 ? 63.507 58.438 47.657 1.00 22.73 293 ASP A N 1
ATOM 2171 C CA . ASP A 1 288 ? 63.577 59.889 47.549 1.00 22.94 293 ASP A CA 1
ATOM 2172 C C . ASP A 1 288 ? 64.105 60.464 46.233 1.00 22.33 293 ASP A C 1
ATOM 2173 O O . ASP A 1 288 ? 65.019 61.291 46.234 1.00 23.30 293 ASP A O 1
ATOM 2178 N N . GLY A 1 289 ? 63.534 60.027 45.113 1.00 21.03 294 GLY A N 1
ATOM 2179 C CA . GLY A 1 289 ? 63.947 60.553 43.823 1.00 18.87 294 GLY A CA 1
ATOM 2180 C C . GLY A 1 289 ? 64.993 59.786 43.037 1.00 19.11 294 GLY A C 1
ATOM 2181 O O . GLY A 1 289 ? 65.268 60.120 41.885 1.00 18.89 294 GLY A O 1
ATOM 2182 N N . ALA A 1 290 ? 65.578 58.761 43.645 1.00 18.81 295 ALA A N 1
ATOM 2183 C CA . ALA A 1 290 ? 66.596 57.972 42.969 1.00 18.04 295 ALA A CA 1
ATOM 2184 C C . ALA A 1 290 ? 66.208 56.498 42.889 1.00 16.15 295 ALA A C 1
ATOM 2185 O O . ALA A 1 290 ? 65.762 55.915 43.878 1.00 17.02 295 ALA A O 1
ATOM 2187 N N . TYR A 1 291 ? 66.375 55.901 41.712 1.00 16.90 296 TYR A N 1
ATOM 2188 C CA . TYR A 1 291 ? 66.060 54.488 41.535 1.00 16.48 296 TYR A CA 1
ATOM 2189 C C . TYR A 1 291 ? 67.301 53.692 41.143 1.00 17.11 296 TYR A C 1
ATOM 2190 O O . TYR A 1 291 ? 68.307 54.250 40.699 1.00 17.48 296 TYR A O 1
ATOM 2199 N N . ARG A 1 292 ? 67.223 52.381 41.322 1.00 17.22 297 ARG A N 1
ATOM 2200 C CA . ARG A 1 292 ? 68.321 51.489 40.977 1.00 18.54 297 ARG A CA 1
ATOM 2201 C C . ARG A 1 292 ? 67.765 50.154 40.516 1.00 16.58 297 ARG A C 1
ATOM 2202 O O . ARG A 1 292 ? 66.889 49.578 41.160 1.00 15.96 297 ARG A O 1
ATOM 2210 N N . VAL A 1 293 ? 68.275 49.672 39.390 1.00 16.95 298 VAL A N 1
ATOM 2211 C CA . VAL A 1 293 ? 67.834 48.399 38.848 1.00 16.25 298 VAL A CA 1
ATOM 2212 C C . VAL A 1 293 ? 68.222 47.279 39.807 1.00 17.15 298 VAL A C 1
ATOM 2213 O O . VAL A 1 293 ? 69.324 47.278 40.364 1.00 17.53 298 VAL A O 1
ATOM 2217 N N . VAL A 1 294 ? 67.305 46.343 40.016 1.00 16.05 299 VAL A N 1
ATOM 2218 C CA . VAL A 1 294 ? 67.572 45.209 40.888 1.00 16.46 299 VAL A CA 1
ATOM 2219 C C . VAL A 1 294 ? 68.365 44.219 40.043 1.00 17.65 299 VAL A C 1
ATOM 2220 O O . VAL A 1 294 ? 67.787 43.448 39.278 1.00 18.18 299 VAL A O 1
ATOM 2224 N N . GLU A 1 295 ? 69.687 44.261 40.164 1.00 18.37 300 GLU A N 1
ATOM 2225 C CA . GLU A 1 295 ? 70.540 43.357 39.403 1.00 19.61 300 GLU A CA 1
ATOM 2226 C C . GLU A 1 295 ? 70.852 42.122 40.238 1.00 19.29 300 GLU A C 1
ATOM 2227 O O . GLU A 1 295 ? 70.572 42.087 41.437 1.00 19.77 300 GLU A O 1
ATOM 2233 N N . GLY A 1 296 ? 71.410 41.100 39.597 1.00 20.15 301 GLY A N 1
ATOM 2234 C CA . GLY A 1 296 ? 71.760 39.885 40.312 1.00 20.06 301 GLY A CA 1
ATOM 2235 C C . GLY A 1 296 ? 70.689 38.814 40.386 1.00 20.63 301 GLY A C 1
ATOM 2236 O O . GLY A 1 296 ? 70.913 37.754 40.972 1.00 20.46 301 GLY A O 1
ATOM 2237 N N . LEU A 1 297 ? 69.524 39.075 39.805 1.00 19.30 302 LEU A N 1
ATOM 2238 C CA . LEU A 1 297 ? 68.441 38.098 39.825 1.00 19.87 302 LEU A CA 1
ATOM 2239 C C . LEU A 1 297 ? 68.735 36.934 38.893 1.00 20.35 302 LEU A C 1
ATOM 2240 O O . LEU A 1 297 ? 69.256 37.123 37.792 1.00 21.58 302 LEU A O 1
ATOM 2245 N N . GLU A 1 298 ? 68.403 35.726 39.334 1.00 21.47 303 GLU A N 1
ATOM 2246 C CA . GLU A 1 298 ? 68.624 34.552 38.506 1.00 22.69 303 GLU A CA 1
ATOM 2247 C C . GLU A 1 298 ? 67.595 34.563 37.388 1.00 22.25 303 GLU A C 1
ATOM 2248 O O . GLU A 1 298 ? 66.400 34.714 37.637 1.00 21.46 303 GLU A O 1
ATOM 2254 N N . ILE A 1 299 ? 68.066 34.410 36.157 1.00 22.65 304 ILE A N 1
ATOM 2255 C CA . ILE A 1 299 ? 67.183 34.411 34.998 1.00 24.08 304 ILE A CA 1
ATOM 2256 C C . ILE A 1 299 ? 67.212 33.065 34.300 1.00 24.43 304 ILE A C 1
ATOM 2257 O O . ILE A 1 299 ? 68.260 32.635 33.823 1.00 25.02 304 ILE A O 1
ATOM 2262 N N . ASN A 1 300 ? 66.066 32.396 34.240 1.00 24.55 305 ASN A N 1
ATOM 2263 C CA . ASN A 1 300 ? 66.012 31.107 33.570 1.00 24.91 305 ASN A CA 1
ATOM 2264 C C . ASN A 1 300 ? 65.765 31.311 32.081 1.00 25.03 305 ASN A C 1
ATOM 2265 O O . ASN A 1 300 ? 65.567 32.437 31.618 1.00 24.25 305 ASN A O 1
ATOM 2270 N N . GLU A 1 301 ? 65.777 30.212 31.339 1.00 23.30 306 GLU A N 1
ATOM 2271 C CA . GLU A 1 301 ? 65.585 30.246 29.897 1.00 23.18 306 GLU A CA 1
ATOM 2272 C C . GLU A 1 301 ? 64.262 30.869 29.459 1.00 21.43 306 GLU A C 1
ATOM 2273 O O . GLU A 1 301 ? 64.230 31.659 28.514 1.00 20.31 306 GLU A O 1
ATOM 2279 N N . PHE A 1 302 ? 63.180 30.516 30.146 1.00 21.02 307 PHE A N 1
ATOM 2280 C CA . PHE A 1 302 ? 61.852 31.034 29.822 1.00 20.66 307 PHE A CA 1
ATOM 2281 C C . PHE A 1 302 ? 61.854 32.563 29.843 1.00 20.01 307 PHE A C 1
ATOM 2282 O O . PHE A 1 302 ? 61.325 33.210 28.937 1.00 20.96 307 PHE A O 1
ATOM 2290 N N . ALA A 1 303 ? 62.461 33.134 30.877 1.00 19.10 308 ALA A N 1
ATOM 2291 C CA . ALA A 1 303 ? 62.534 34.584 31.006 1.00 18.40 308 ALA A CA 1
ATOM 2292 C C . ALA A 1 303 ? 63.523 35.190 30.011 1.00 18.03 308 ALA A C 1
ATOM 2293 O O . ALA A 1 303 ? 63.216 36.180 29.349 1.00 18.08 308 ALA A O 1
ATOM 2295 N N . ARG A 1 304 ? 64.708 34.591 29.907 1.00 16.69 309 ARG A N 1
ATOM 2296 C CA . ARG A 1 304 ? 65.743 35.088 29.001 1.00 18.25 309 ARG A CA 1
ATOM 2297 C C . ARG A 1 304 ? 65.246 35.246 27.570 1.00 18.06 309 ARG A C 1
ATOM 2298 O O . ARG A 1 304 ? 65.458 36.281 26.941 1.00 17.41 309 ARG A O 1
ATOM 2306 N N . LYS A 1 305 ? 64.604 34.203 27.054 1.00 18.48 310 LYS A N 1
ATOM 2307 C CA . LYS A 1 305 ? 64.089 34.222 25.691 1.00 19.25 310 LYS A CA 1
ATOM 2308 C C . LYS A 1 305 ? 63.166 35.414 25.476 1.00 18.05 310 LYS A C 1
ATOM 2309 O O . LYS A 1 305 ? 63.322 36.166 24.515 1.00 17.58 310 LYS A O 1
ATOM 2315 N N . ARG A 1 306 ? 62.207 35.583 26.378 1.00 17.59 311 ARG A N 1
ATOM 2316 C CA . ARG A 1 306 ? 61.255 36.680 26.273 1.00 18.23 311 ARG A CA 1
ATOM 2317 C C . ARG A 1 306 ? 61.887 38.052 26.481 1.00 19.09 311 ARG A C 1
ATOM 2318 O O . ARG A 1 306 ? 61.450 39.039 25.885 1.00 19.38 311 ARG A O 1
ATOM 2326 N N . MET A 1 307 ? 62.915 38.119 27.321 1.00 18.96 312 MET A N 1
ATOM 2327 C CA . MET A 1 307 ? 63.602 39.381 27.569 1.00 17.51 312 MET A CA 1
ATOM 2328 C C . MET A 1 307 ? 64.384 39.772 26.317 1.00 19.15 312 MET A C 1
ATOM 2329 O O . MET A 1 307 ? 64.536 40.953 26.003 1.00 18.97 312 MET A O 1
ATOM 2334 N N . GLU A 1 308 ? 64.875 38.766 25.601 1.00 19.35 313 GLU A N 1
ATOM 2335 C CA . GLU A 1 308 ? 65.634 38.988 24.379 1.00 19.70 313 GLU A CA 1
ATOM 2336 C C . GLU A 1 308 ? 64.712 39.464 23.261 1.00 18.51 313 GLU A C 1
ATOM 2337 O O . GLU A 1 308 ? 65.047 40.382 22.513 1.00 19.63 313 GLU A O 1
ATOM 2343 N N . ILE A 1 309 ? 63.549 38.832 23.152 1.00 18.81 314 ILE A N 1
ATOM 2344 C CA . ILE A 1 309 ? 62.580 39.189 22.126 1.00 18.69 314 ILE A CA 1
ATOM 2345 C C . ILE A 1 309 ? 62.164 40.650 22.236 1.00 18.49 314 ILE A C 1
ATOM 2346 O O . ILE A 1 309 ? 62.183 41.382 21.249 1.00 19.11 314 ILE A O 1
ATOM 2351 N N . THR A 1 310 ? 61.799 41.077 23.439 1.00 17.91 315 THR A N 1
ATOM 2352 C CA . THR A 1 310 ? 61.371 42.454 23.635 1.00 17.91 315 THR A CA 1
ATOM 2353 C C . THR A 1 310 ? 62.538 43.428 23.475 1.00 17.91 315 THR A C 1
ATOM 2354 O O . THR A 1 310 ? 62.346 44.569 23.054 1.00 17.43 315 THR A O 1
ATOM 2358 N N . ALA A 1 311 ? 63.747 42.976 23.796 1.00 17.11 316 ALA A N 1
ATOM 2359 C CA . ALA A 1 311 ? 64.928 43.821 23.647 1.00 17.54 316 ALA A CA 1
ATOM 2360 C C . ALA A 1 311 ? 65.164 44.064 22.157 1.00 18.52 316 ALA A C 1
ATOM 2361 O O . ALA A 1 311 ? 65.519 45.167 21.744 1.00 18.03 316 ALA A O 1
ATOM 2363 N N . GLN A 1 312 ? 64.955 43.028 21.351 1.00 19.38 317 GLN A N 1
ATOM 2364 C CA . GLN A 1 312 ? 65.149 43.151 19.913 1.00 20.55 317 GLN A CA 1
ATOM 2365 C C . GLN A 1 312 ? 64.132 44.107 19.293 1.00 19.92 317 GLN A C 1
ATOM 2366 O O . GLN A 1 312 ? 64.477 44.903 18.419 1.00 20.74 317 GLN A O 1
ATOM 2372 N N . GLU A 1 313 ? 62.881 44.030 19.739 1.00 19.44 318 GLU A N 1
ATOM 2373 C CA . GLU A 1 313 ? 61.848 44.916 19.210 1.00 17.92 318 GLU A CA 1
ATOM 2374 C C . GLU A 1 313 ? 62.227 46.364 19.499 1.00 18.16 318 GLU A C 1
ATOM 2375 O O . GLU A 1 313 ? 62.046 47.241 18.655 1.00 18.28 318 GLU A O 1
ATOM 2381 N N . LEU A 1 314 ? 62.754 46.613 20.694 1.00 17.57 319 LEU A N 1
ATOM 2382 C CA . LEU A 1 314 ? 63.166 47.963 21.063 1.00 18.64 319 LEU A CA 1
ATOM 2383 C C . LEU A 1 314 ? 64.355 48.425 20.224 1.00 19.57 319 LEU A C 1
ATOM 2384 O O . LEU A 1 314 ? 64.431 49.589 19.831 1.00 19.90 319 LEU A O 1
ATOM 2389 N N . LEU A 1 315 ? 65.284 47.512 19.947 1.00 19.44 320 LEU A N 1
ATOM 2390 C CA . LEU A 1 315 ? 66.450 47.850 19.139 1.00 20.85 320 LEU A CA 1
ATOM 2391 C C . LEU A 1 315 ? 66.011 48.245 17.738 1.00 21.44 320 LEU A C 1
ATOM 2392 O O . LEU A 1 315 ? 66.510 49.216 17.169 1.00 21.60 320 LEU A O 1
ATOM 2397 N N . ASP A 1 316 ? 65.073 47.484 17.187 1.00 21.94 321 ASP A N 1
ATOM 2398 C CA . ASP A 1 316 ? 64.566 47.758 15.851 1.00 23.22 321 ASP A CA 1
ATOM 2399 C C . ASP A 1 316 ? 63.865 49.110 15.810 1.00 23.35 321 ASP A C 1
ATOM 2400 O O . ASP A 1 316 ? 64.027 49.868 14.856 1.00 22.77 321 ASP A O 1
ATOM 2405 N N . GLU A 1 317 ? 63.090 49.415 16.847 1.00 23.04 322 GLU A N 1
ATOM 2406 C CA . GLU A 1 317 ? 62.399 50.698 16.910 1.00 22.04 322 GLU A CA 1
ATOM 2407 C C . GLU A 1 317 ? 63.430 51.819 16.963 1.00 21.90 322 GLU A C 1
ATOM 2408 O O . GLU A 1 317 ? 63.257 52.868 16.345 1.00 21.69 322 GLU A O 1
ATOM 2414 N N . MET A 1 318 ? 64.506 51.589 17.706 1.00 22.05 323 MET A N 1
ATOM 2415 C CA . MET A 1 318 ? 65.572 52.574 17.832 1.00 23.26 323 MET A CA 1
ATOM 2416 C C . MET A 1 318 ? 66.227 52.815 16.474 1.00 24.84 323 MET A C 1
ATOM 2417 O O . MET A 1 318 ? 66.506 53.955 16.100 1.00 24.28 323 MET A O 1
ATOM 2422 N N . GLU A 1 319 ? 66.464 51.738 15.733 1.00 25.43 324 GLU A N 1
ATOM 2423 C CA . GLU A 1 319 ? 67.079 51.855 14.416 1.00 27.38 324 GLU A CA 1
ATOM 2424 C C . GLU A 1 319 ? 66.159 52.591 13.447 1.00 27.89 324 GLU A C 1
ATOM 2425 O O . GLU A 1 319 ? 66.619 53.398 12.640 1.00 28.49 324 GLU A O 1
ATOM 2431 N N . GLN A 1 320 ? 64.859 52.318 13.533 1.00 28.28 325 GLN A N 1
ATOM 2432 C CA . GLN A 1 320 ? 63.885 52.971 12.662 1.00 29.64 325 GLN A CA 1
ATOM 2433 C C . GLN A 1 320 ? 63.918 54.476 12.898 1.00 29.61 325 GLN A C 1
ATOM 2434 O O . GLN A 1 320 ? 63.927 55.270 11.956 1.00 29.00 325 GLN A O 1
ATOM 2440 N N . VAL A 1 321 ? 63.937 54.857 14.169 1.00 28.61 326 VAL A N 1
ATOM 2441 C CA . VAL A 1 321 ? 63.979 56.258 14.552 1.00 29.07 326 VAL A CA 1
ATOM 2442 C C . VAL A 1 321 ? 65.299 56.903 14.136 1.00 29.27 326 VAL A C 1
ATOM 2443 O O . VAL A 1 321 ? 65.330 58.058 13.707 1.00 28.28 326 VAL A O 1
ATOM 2447 N N . LYS A 1 322 ? 66.386 56.148 14.268 1.00 29.10 327 LYS A N 1
ATOM 2448 C CA . LYS A 1 322 ? 67.707 56.637 13.901 1.00 30.76 327 LYS A CA 1
ATOM 2449 C C . LYS A 1 322 ? 67.758 56.871 12.394 1.00 31.63 327 LYS A C 1
ATOM 2450 O O . LYS A 1 322 ? 68.380 57.825 11.924 1.00 32.12 327 LYS A O 1
ATOM 2456 N N . ALA A 1 323 ? 67.093 55.997 11.644 1.00 32.24 328 ALA A N 1
ATOM 2457 C CA . ALA A 1 323 ? 67.053 56.103 10.188 1.00 33.68 328 ALA A CA 1
ATOM 2458 C C . ALA A 1 323 ? 66.255 57.329 9.757 1.00 34.73 328 ALA A C 1
ATOM 2459 O O . ALA A 1 323 ? 66.463 57.866 8.668 1.00 35.21 328 ALA A O 1
ATOM 2461 N N . LEU A 1 324 ? 65.338 57.765 10.615 1.00 34.46 329 LEU A N 1
ATOM 2462 C CA . LEU A 1 324 ? 64.516 58.934 10.329 1.00 34.11 329 LEU A CA 1
ATOM 2463 C C . LEU A 1 324 ? 65.246 60.205 10.745 1.00 33.61 329 LEU A C 1
ATOM 2464 O O . LEU A 1 324 ? 64.747 61.312 10.545 1.00 34.80 329 LEU A O 1
ATOM 2469 N N . GLY A 1 325 ? 66.428 60.036 11.328 1.00 32.36 330 GLY A N 1
ATOM 2470 C CA . GLY A 1 325 ? 67.215 61.177 11.759 1.00 31.00 330 GLY A CA 1
ATOM 2471 C C . GLY A 1 325 ? 66.661 61.867 12.991 1.00 29.86 330 GLY A C 1
ATOM 2472 O O . GLY A 1 325 ? 66.856 63.066 13.175 1.00 29.22 330 GLY A O 1
ATOM 2473 N N . LEU A 1 326 ? 65.975 61.109 13.841 1.00 29.13 331 LEU A N 1
ATOM 2474 C CA . LEU A 1 326 ? 65.395 61.661 15.060 1.00 28.95 331 LEU A CA 1
ATOM 2475 C C . LEU A 1 326 ? 66.360 61.578 16.240 1.00 28.63 331 LEU A C 1
ATOM 2476 O O . LEU A 1 326 ? 66.209 62.297 17.228 1.00 29.64 331 LEU A O 1
ATOM 2481 N N . ILE A 1 327 ? 67.344 60.692 16.133 1.00 28.35 332 ILE A N 1
ATOM 2482 C CA . ILE A 1 327 ? 68.350 60.517 17.174 1.00 28.85 332 ILE A CA 1
ATOM 2483 C C . ILE A 1 327 ? 69.703 60.227 16.534 1.00 30.06 332 ILE A C 1
ATOM 2484 O O . ILE A 1 327 ? 70.731 60.644 17.108 1.00 30.50 332 ILE A O 1
ATOM 2490 N N . MET B 1 1 ? 43.625 47.236 60.384 1.00 28.10 0 MET B N 1
ATOM 2491 C CA . MET B 1 1 ? 43.092 47.084 61.766 1.00 27.08 0 MET B CA 1
ATOM 2492 C C . MET B 1 1 ? 41.572 47.254 61.789 1.00 26.28 0 MET B C 1
ATOM 2493 O O . MET B 1 1 ? 40.866 46.525 62.486 1.00 26.91 0 MET B O 1
ATOM 2498 N N . LYS B 1 2 ? 41.068 48.214 61.020 1.00 23.20 1 LYS B N 1
ATOM 2499 C CA . LYS B 1 2 ? 39.629 48.456 60.955 1.00 20.72 1 LYS B CA 1
ATOM 2500 C C . LYS B 1 2 ? 38.962 47.464 60.012 1.00 19.38 1 LYS B C 1
ATOM 2501 O O . LYS B 1 2 ? 39.537 47.089 58.990 1.00 18.89 1 LYS B O 1
ATOM 2507 N N . ALA B 1 3 ? 37.751 47.040 60.359 1.00 17.98 2 ALA B N 1
ATOM 2508 C CA . ALA B 1 3 ? 37.007 46.106 59.524 1.00 17.42 2 ALA B CA 1
ATOM 2509 C C . ALA B 1 3 ? 36.519 46.859 58.291 1.00 15.25 2 ALA B C 1
ATOM 2510 O O . ALA B 1 3 ? 36.250 48.058 58.353 1.00 15.81 2 ALA B O 1
ATOM 2512 N N . PRO B 1 4 ? 36.393 46.163 57.153 1.00 14.95 3 PRO B N 1
ATOM 2513 C CA . PRO B 1 4 ? 35.932 46.829 55.931 1.00 13.87 3 PRO B CA 1
ATOM 2514 C C . PRO B 1 4 ? 34.490 47.311 56.016 1.00 14.40 3 PRO B C 1
ATOM 2515 O O . PRO B 1 4 ? 33.660 46.706 56.702 1.00 14.24 3 PRO B O 1
ATOM 2519 N N . VAL B 1 5 ? 34.201 48.406 55.321 1.00 12.78 4 VAL B N 1
ATOM 2520 C CA . VAL B 1 5 ? 32.845 48.933 55.260 1.00 12.48 4 VAL B CA 1
ATOM 2521 C C . VAL B 1 5 ? 32.371 48.708 53.834 1.00 12.68 4 VAL B C 1
ATOM 2522 O O . VAL B 1 5 ? 33.175 48.700 52.900 1.00 13.32 4 VAL B O 1
ATOM 2526 N N . ARG B 1 6 ? 31.070 48.511 53.669 1.00 11.43 5 ARG B N 1
ATOM 2527 C CA . ARG B 1 6 ? 30.502 48.268 52.352 1.00 11.68 5 ARG B CA 1
ATOM 2528 C C . ARG B 1 6 ? 29.939 49.551 51.776 1.00 11.47 5 ARG B C 1
ATOM 2529 O O . ARG B 1 6 ? 29.091 50.201 52.387 1.00 11.59 5 ARG B O 1
ATOM 2537 N N . VAL B 1 7 ? 30.428 49.906 50.594 1.00 9.87 6 VAL B N 1
ATOM 2538 C CA . VAL B 1 7 ? 30.006 51.120 49.913 1.00 9.73 6 VAL B CA 1
ATOM 2539 C C . VAL B 1 7 ? 29.294 50.760 48.618 1.00 9.75 6 VAL B C 1
ATOM 2540 O O . VAL B 1 7 ? 29.901 50.209 47.700 1.00 10.50 6 VAL B O 1
ATOM 2544 N N . ALA B 1 8 ? 28.002 51.058 48.552 1.00 8.39 7 ALA B N 1
ATOM 2545 C CA . ALA B 1 8 ? 27.232 50.775 47.349 1.00 9.70 7 ALA B CA 1
ATOM 2546 C C . ALA B 1 8 ? 27.222 52.026 46.479 1.00 10.22 7 ALA B C 1
ATOM 2547 O O . ALA B 1 8 ? 27.114 53.142 46.987 1.00 10.77 7 ALA B O 1
ATOM 2549 N N . VAL B 1 9 ? 27.352 51.838 45.171 1.00 10.37 8 VAL B N 1
ATOM 2550 C CA . VAL B 1 9 ? 27.327 52.961 44.239 1.00 10.34 8 VAL B CA 1
ATOM 2551 C C . VAL B 1 9 ? 26.515 52.552 43.016 1.00 11.72 8 VAL B C 1
ATOM 2552 O O . VAL B 1 9 ? 26.807 51.537 42.382 1.00 10.66 8 VAL B O 1
ATOM 2556 N N . THR B 1 10 ? 25.486 53.330 42.695 1.00 10.58 9 THR B N 1
ATOM 2557 C CA . THR B 1 10 ? 24.659 53.029 41.529 1.00 11.43 9 THR B CA 1
ATOM 2558 C C . THR B 1 10 ? 25.152 53.837 40.325 1.00 11.07 9 THR B C 1
ATOM 2559 O O . THR B 1 10 ? 25.986 54.737 40.474 1.00 10.89 9 THR B O 1
ATOM 2563 N N . GLY B 1 11 ? 24.638 53.523 39.136 1.00 11.16 10 GLY B N 1
ATOM 2564 C CA . GLY B 1 11 ? 25.075 54.221 37.936 1.00 10.94 10 GLY B CA 1
ATOM 2565 C C . GLY B 1 11 ? 26.582 54.119 37.809 1.00 12.32 10 GLY B C 1
ATOM 2566 O O . GLY B 1 11 ? 27.241 55.000 37.255 1.00 11.16 10 GLY B O 1
ATOM 2567 N N . ALA B 1 12 ? 27.119 53.008 38.304 1.00 12.31 11 ALA B N 1
ATOM 2568 C CA . ALA B 1 12 ? 28.558 52.777 38.333 1.00 12.23 11 ALA B CA 1
ATOM 2569 C C . ALA B 1 12 ? 29.329 52.760 37.016 1.00 12.47 11 ALA B C 1
ATOM 2570 O O . ALA B 1 12 ? 30.545 52.932 37.028 1.00 13.36 11 ALA B O 1
ATOM 2572 N N . ALA B 1 13 ? 28.652 52.557 35.891 1.00 11.89 12 ALA B N 1
ATOM 2573 C CA . ALA B 1 13 ? 29.353 52.533 34.607 1.00 12.56 12 ALA B CA 1
ATOM 2574 C C . ALA B 1 13 ? 29.302 53.878 33.880 1.00 13.06 12 ALA B C 1
ATOM 2575 O O . ALA B 1 13 ? 29.762 53.992 32.740 1.00 15.65 12 ALA B O 1
ATOM 2577 N N . GLY B 1 14 ? 28.755 54.892 34.546 1.00 12.21 13 GLY B N 1
ATOM 2578 C CA . GLY B 1 14 ? 28.644 56.213 33.949 1.00 12.09 13 GLY B CA 1
ATOM 2579 C C . GLY B 1 14 ? 29.844 57.121 34.158 1.00 12.01 13 GLY B C 1
ATOM 2580 O O . GLY B 1 14 ? 30.848 56.713 34.736 1.00 12.89 13 GLY B O 1
ATOM 2581 N N . GLN B 1 15 ? 29.727 58.364 33.694 1.00 12.13 14 GLN B N 1
ATOM 2582 C CA . GLN B 1 15 ? 30.802 59.343 33.797 1.00 12.90 14 GLN B CA 1
ATOM 2583 C C . GLN B 1 15 ? 31.196 59.691 35.233 1.00 11.22 14 GLN B C 1
ATOM 2584 O O . GLN B 1 15 ? 32.380 59.708 35.564 1.00 12.09 14 GLN B O 1
ATOM 2590 N N . ILE B 1 16 ? 30.221 59.990 36.086 1.00 11.73 15 ILE B N 1
ATOM 2591 C CA . ILE B 1 16 ? 30.559 60.320 37.470 1.00 11.08 15 ILE B CA 1
ATOM 2592 C C . ILE B 1 16 ? 31.198 59.105 38.133 1.00 11.22 15 ILE B C 1
ATOM 2593 O O . ILE B 1 16 ? 32.201 59.227 38.833 1.00 11.51 15 ILE B O 1
ATOM 2598 N N . GLY B 1 17 ? 30.620 57.932 37.903 1.00 10.94 16 GLY B N 1
ATOM 2599 C CA . GLY B 1 17 ? 31.184 56.728 38.484 1.00 11.58 16 GLY B CA 1
ATOM 2600 C C . GLY B 1 17 ? 32.636 56.537 38.073 1.00 11.68 16 GLY B C 1
ATOM 2601 O O . GLY B 1 17 ? 33.475 56.148 38.885 1.00 10.91 16 GLY B O 1
ATOM 2602 N N . TYR B 1 18 ? 32.948 56.830 36.814 1.00 12.17 17 TYR B N 1
ATOM 2603 C CA . TYR B 1 18 ? 34.309 56.653 36.322 1.00 12.02 17 TYR B CA 1
ATOM 2604 C C . TYR B 1 18 ? 35.311 57.580 37.008 1.00 12.60 17 TYR B C 1
ATOM 2605 O O . TYR B 1 18 ? 36.502 57.276 37.071 1.00 12.21 17 TYR B O 1
ATOM 2614 N N . SER B 1 19 ? 34.826 58.715 37.506 1.00 13.70 18 SER B N 1
ATOM 2615 C CA . SER B 1 19 ? 35.678 59.678 38.195 1.00 14.17 18 SER B CA 1
ATOM 2616 C C . SER B 1 19 ? 35.583 59.509 39.704 1.00 14.64 18 SER B C 1
ATOM 2617 O O . SER B 1 19 ? 36.354 60.110 40.448 1.00 18.24 18 SER B O 1
ATOM 2620 N N . LEU B 1 20 ? 34.636 58.690 40.145 1.00 11.56 19 LEU B N 1
ATOM 2621 C CA . LEU B 1 20 ? 34.390 58.475 41.566 1.00 11.22 19 LEU B CA 1
ATOM 2622 C C . LEU B 1 20 ? 34.999 57.225 42.200 1.00 10.81 19 LEU B C 1
ATOM 2623 O O . LEU B 1 20 ? 35.691 57.303 43.212 1.00 10.36 19 LEU B O 1
ATOM 2628 N N . LEU B 1 21 ? 34.737 56.073 41.595 1.00 11.42 20 LEU B N 1
ATOM 2629 C CA . LEU B 1 21 ? 35.178 54.795 42.141 1.00 11.14 20 LEU B CA 1
ATOM 2630 C C . LEU B 1 21 ? 36.652 54.597 42.452 1.00 9.97 20 LEU B C 1
ATOM 2631 O O . LEU B 1 21 ? 36.993 54.000 43.471 1.00 10.34 20 LEU B O 1
ATOM 2636 N N . PHE B 1 22 ? 37.531 55.085 41.587 1.00 9.83 21 PHE B N 1
ATOM 2637 C CA . PHE B 1 22 ? 38.952 54.899 41.828 1.00 10.70 21 PHE B CA 1
ATOM 2638 C C . PHE B 1 22 ? 39.427 55.642 43.062 1.00 11.16 21 PHE B C 1
ATOM 2639 O O . PHE B 1 22 ? 40.204 55.107 43.852 1.00 9.85 21 PHE B O 1
ATOM 2647 N N . ARG B 1 23 ? 38.947 56.864 43.251 1.00 10.07 22 ARG B N 1
ATOM 2648 C CA . ARG B 1 23 ? 39.354 57.623 44.426 1.00 10.49 22 ARG B CA 1
ATOM 2649 C C . ARG B 1 23 ? 38.766 57.015 45.706 1.00 9.67 22 ARG B C 1
ATOM 2650 O O . ARG B 1 23 ? 39.389 57.076 46.768 1.00 9.38 22 ARG B O 1
ATOM 2658 N N . ILE B 1 24 ? 37.579 56.417 45.620 1.00 9.42 23 ILE B N 1
ATOM 2659 C CA . ILE B 1 24 ? 37.004 55.785 46.808 1.00 10.52 23 ILE B CA 1
ATOM 2660 C C . ILE B 1 24 ? 37.885 54.593 47.171 1.00 11.69 23 ILE B C 1
ATOM 2661 O O . ILE B 1 24 ? 38.242 54.407 48.330 1.00 11.01 23 ILE B O 1
ATOM 2666 N N . ALA B 1 25 ? 38.236 53.793 46.169 1.00 10.16 24 ALA B N 1
ATOM 2667 C CA . ALA B 1 25 ? 39.069 52.615 46.393 1.00 11.22 24 ALA B CA 1
ATOM 2668 C C . ALA B 1 25 ? 40.467 52.981 46.891 1.00 11.84 24 ALA B C 1
ATOM 2669 O O . ALA B 1 25 ? 41.125 52.178 47.553 1.00 12.23 24 ALA B O 1
ATOM 2671 N N . ALA B 1 26 ? 40.915 54.192 46.575 1.00 11.07 25 ALA B N 1
ATOM 2672 C CA . ALA B 1 26 ? 42.235 54.649 46.997 1.00 11.54 25 ALA B CA 1
ATOM 2673 C C . ALA B 1 26 ? 42.222 55.124 48.448 1.00 12.16 25 ALA B C 1
ATOM 2674 O O . ALA B 1 26 ? 43.269 55.449 49.010 1.00 12.55 25 ALA B O 1
ATOM 2676 N N . GLY B 1 27 ? 41.032 55.172 49.041 1.00 11.39 26 GLY B N 1
ATOM 2677 C CA . GLY B 1 27 ? 40.894 55.601 50.426 1.00 12.07 26 GLY B CA 1
ATOM 2678 C C . GLY B 1 27 ? 40.642 57.086 50.625 1.00 12.50 26 GLY B C 1
ATOM 2679 O O . GLY B 1 27 ? 40.720 57.587 51.750 1.00 12.50 26 GLY B O 1
ATOM 2680 N N . GLU B 1 28 ? 40.315 57.793 49.546 1.00 11.11 27 GLU B N 1
ATOM 2681 C CA . GLU B 1 28 ? 40.082 59.232 49.621 1.00 12.49 27 GLU B CA 1
ATOM 2682 C C . GLU B 1 28 ? 38.763 59.674 50.238 1.00 12.18 27 GLU B C 1
ATOM 2683 O O . GLU B 1 28 ? 38.621 60.833 50.632 1.00 13.94 27 GLU B O 1
ATOM 2689 N N . MET B 1 29 ? 37.801 58.765 50.340 1.00 10.26 28 MET B N 1
ATOM 2690 C CA . MET B 1 29 ? 36.503 59.138 50.886 1.00 9.91 28 MET B CA 1
ATOM 2691 C C . MET B 1 29 ? 36.298 58.808 52.360 1.00 10.91 28 MET B C 1
ATOM 2692 O O . MET B 1 29 ? 35.706 59.595 53.092 1.00 13.32 28 MET B O 1
ATOM 2697 N N . LEU B 1 30 ? 36.798 57.658 52.799 1.00 11.75 29 LEU B N 1
ATOM 2698 C CA . LEU B 1 30 ? 36.596 57.251 54.184 1.00 11.60 29 LEU B CA 1
ATOM 2699 C C . LEU B 1 30 ? 37.866 57.074 55.008 1.00 11.50 29 LEU B C 1
ATOM 2700 O O . LEU B 1 30 ? 37.807 56.618 56.153 1.00 13.58 29 LEU B O 1
ATOM 2705 N N . GLY B 1 31 ? 39.006 57.448 54.434 1.00 11.35 30 GLY B N 1
ATOM 2706 C CA . GLY B 1 31 ? 40.263 57.337 55.154 1.00 12.41 30 GLY B CA 1
ATOM 2707 C C . GLY B 1 31 ? 41.208 56.290 54.601 1.00 11.90 30 GLY B C 1
ATOM 2708 O O . GLY B 1 31 ? 40.778 55.239 54.123 1.00 11.79 30 GLY B O 1
ATOM 2709 N N . LYS B 1 32 ? 42.503 56.575 54.684 1.00 11.85 31 LYS B N 1
ATOM 2710 C CA . LYS B 1 32 ? 43.528 55.668 54.185 1.00 12.10 31 LYS B CA 1
ATOM 2711 C C . LYS B 1 32 ? 43.722 54.457 55.092 1.00 11.66 31 LYS B C 1
ATOM 2712 O O . LYS B 1 32 ? 44.510 53.563 54.787 1.00 11.98 31 LYS B O 1
ATOM 2718 N N . ASP B 1 33 ? 42.999 54.437 56.207 1.00 10.57 32 ASP B N 1
ATOM 2719 C CA . ASP B 1 33 ? 43.071 53.339 57.172 1.00 11.93 32 ASP B CA 1
ATOM 2720 C C . ASP B 1 33 ? 41.789 52.517 57.127 1.00 12.89 32 ASP B C 1
ATOM 2721 O O . ASP B 1 33 ? 41.595 51.612 57.938 1.00 13.67 32 ASP B O 1
ATOM 2726 N N . GLN B 1 34 ? 40.924 52.825 56.169 1.00 12.21 33 GLN B N 1
ATOM 2727 C CA . GLN B 1 34 ? 39.630 52.162 56.074 1.00 11.59 33 GLN B CA 1
ATOM 2728 C C . GLN B 1 34 ? 39.387 51.323 54.822 1.00 10.69 33 GLN B C 1
ATOM 2729 O O . GLN B 1 34 ? 39.102 51.861 53.756 1.00 11.77 33 GLN B O 1
ATOM 2735 N N . PRO B 1 35 ? 39.491 49.990 54.938 1.00 11.44 34 PRO B N 1
ATOM 2736 C CA . PRO B 1 35 ? 39.257 49.144 53.763 1.00 11.29 34 PRO B CA 1
ATOM 2737 C C . PRO B 1 35 ? 37.807 49.288 53.308 1.00 11.77 34 PRO B C 1
ATOM 2738 O O . PRO B 1 35 ? 36.911 49.479 54.128 1.00 11.73 34 PRO B O 1
ATOM 2742 N N . VAL B 1 36 ? 37.578 49.195 52.003 1.00 11.31 35 VAL B N 1
ATOM 2743 C CA . VAL B 1 36 ? 36.230 49.322 51.468 1.00 11.11 35 VAL B CA 1
ATOM 2744 C C . VAL B 1 36 ? 35.871 48.161 50.553 1.00 10.51 35 VAL B C 1
ATOM 2745 O O . VAL B 1 36 ? 36.729 47.595 49.875 1.00 11.97 35 VAL B O 1
ATOM 2749 N N . ILE B 1 37 ? 34.594 47.801 50.566 1.00 10.75 36 ILE B N 1
ATOM 2750 C CA . ILE B 1 37 ? 34.065 46.753 49.707 1.00 10.24 36 ILE B CA 1
ATOM 2751 C C . ILE B 1 37 ? 33.093 47.496 48.803 1.00 10.14 36 ILE B C 1
ATOM 2752 O O . ILE B 1 37 ? 32.075 48.016 49.270 1.00 10.74 36 ILE B O 1
ATOM 2757 N N . LEU B 1 38 ? 33.429 47.577 47.519 1.00 10.34 37 LEU B N 1
ATOM 2758 C CA . LEU B 1 38 ? 32.586 48.267 46.553 1.00 10.19 37 LEU B CA 1
ATOM 2759 C C . LEU B 1 38 ? 31.525 47.333 45.984 1.00 11.03 37 LEU B C 1
ATOM 2760 O O . LEU B 1 38 ? 31.841 46.279 45.434 1.00 11.61 37 LEU B O 1
ATOM 2765 N N . GLN B 1 39 ? 30.266 47.728 46.133 1.00 10.35 38 GLN B N 1
ATOM 2766 C CA . GLN B 1 39 ? 29.144 46.946 45.625 1.00 11.18 38 GLN B CA 1
ATOM 2767 C C . GLN B 1 39 ? 28.499 47.857 44.591 1.00 11.89 38 GLN B C 1
ATOM 2768 O O . GLN B 1 39 ? 27.802 48.818 44.925 1.00 10.98 38 GLN B O 1
ATOM 2774 N N . LEU B 1 40 ? 28.769 47.544 43.327 1.00 11.87 39 LEU B N 1
ATOM 2775 C CA . LEU B 1 40 ? 28.322 48.352 42.203 1.00 11.67 39 LEU B CA 1
ATOM 2776 C C . LEU B 1 40 ? 27.051 47.903 41.499 1.00 12.11 39 LEU B C 1
ATOM 2777 O O . LEU B 1 40 ? 26.881 46.727 41.174 1.00 11.60 39 LEU B O 1
ATOM 2782 N N . LEU B 1 41 ? 26.165 48.865 41.258 1.00 10.61 40 LEU B N 1
ATOM 2783 C CA . LEU B 1 41 ? 24.898 48.598 40.595 1.00 11.70 40 LEU B CA 1
ATOM 2784 C C . LEU B 1 41 ? 24.785 49.342 39.269 1.00 12.68 40 LEU B C 1
ATOM 2785 O O . LEU B 1 41 ? 25.226 50.486 39.139 1.00 13.09 40 LEU B O 1
ATOM 2790 N N . GLU B 1 42 ? 24.203 48.674 38.280 1.00 12.33 41 GLU B N 1
ATOM 2791 C CA . GLU B 1 42 ? 23.959 49.268 36.972 1.00 13.09 41 GLU B CA 1
ATOM 2792 C C . GLU B 1 42 ? 22.670 48.649 36.458 1.00 14.34 41 GLU B C 1
ATOM 2793 O O . GLU B 1 42 ? 22.132 47.727 37.076 1.00 14.64 41 GLU B O 1
ATOM 2799 N N . ILE B 1 43 ? 22.155 49.177 35.355 1.00 14.82 42 ILE B N 1
ATOM 2800 C CA . ILE B 1 43 ? 20.960 48.604 34.760 1.00 16.49 42 ILE B CA 1
ATOM 2801 C C . ILE B 1 43 ? 21.490 47.455 33.908 1.00 17.30 42 ILE B C 1
ATOM 2802 O O . ILE B 1 43 ? 22.670 47.424 33.569 1.00 17.26 42 ILE B O 1
ATOM 2807 N N . PRO B 1 44 ? 20.631 46.490 33.559 1.00 17.96 43 PRO B N 1
ATOM 2808 C CA . PRO B 1 44 ? 21.048 45.341 32.749 1.00 19.90 43 PRO B CA 1
ATOM 2809 C C . PRO B 1 44 ? 21.861 45.651 31.490 1.00 20.51 43 PRO B C 1
ATOM 2810 O O . PRO B 1 44 ? 22.861 44.988 31.210 1.00 21.40 43 PRO B O 1
ATOM 2814 N N . GLN B 1 45 ? 21.435 46.660 30.739 1.00 22.00 44 GLN B N 1
ATOM 2815 C CA . GLN B 1 45 ? 22.108 47.028 29.497 1.00 23.25 44 GLN B CA 1
ATOM 2816 C C . GLN B 1 45 ? 23.522 47.575 29.672 1.00 22.05 44 GLN B C 1
ATOM 2817 O O . GLN B 1 45 ? 24.293 47.629 28.710 1.00 22.72 44 GLN B O 1
ATOM 2823 N N . ALA B 1 46 ? 23.865 47.971 30.893 1.00 19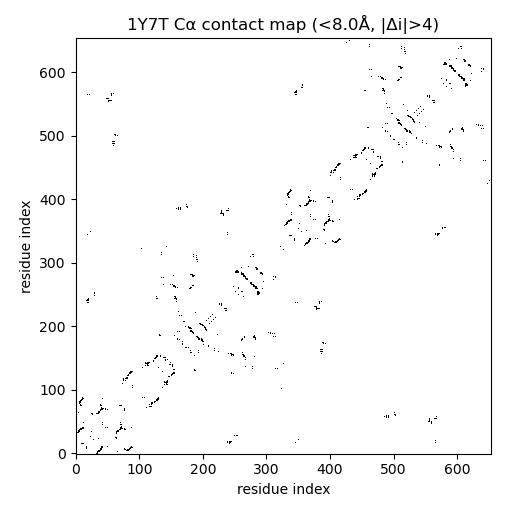.13 45 ALA B N 1
ATOM 2824 C CA . ALA B 1 46 ? 25.184 48.533 31.165 1.00 17.52 45 ALA B CA 1
ATOM 2825 C C . ALA B 1 46 ? 26.087 47.614 31.979 1.00 16.64 45 ALA B C 1
ATOM 2826 O O . ALA B 1 46 ? 27.172 48.019 32.391 1.00 17.03 45 ALA B O 1
ATOM 2828 N N . MET B 1 47 ? 25.652 46.379 32.205 1.00 16.27 46 MET B N 1
ATOM 2829 C CA . MET B 1 47 ? 26.446 45.442 32.990 1.00 15.81 46 MET B CA 1
ATOM 2830 C C . MET B 1 47 ? 27.771 45.056 32.340 1.00 16.14 46 MET B C 1
ATOM 2831 O O . MET B 1 47 ? 28.752 44.807 33.038 1.00 15.52 46 MET B O 1
ATOM 2836 N N . LYS B 1 48 ? 27.805 45.004 31.011 1.00 16.21 47 LYS B N 1
ATOM 2837 C CA . LYS B 1 48 ? 29.039 44.660 30.312 1.00 17.55 47 LYS B CA 1
ATOM 2838 C C . LYS B 1 48 ? 30.046 45.785 30.540 1.00 16.37 47 LYS B C 1
ATOM 2839 O O . LYS B 1 48 ? 31.224 45.539 30.806 1.00 15.28 47 LYS B O 1
ATOM 2845 N N . ALA B 1 49 ? 29.572 47.022 30.439 1.00 14.65 48 ALA B N 1
ATOM 2846 C CA . ALA B 1 49 ? 30.430 48.177 30.656 1.00 14.39 48 ALA B CA 1
ATOM 2847 C C . ALA B 1 49 ? 30.899 48.186 32.110 1.00 14.64 48 ALA B C 1
ATOM 2848 O O . ALA B 1 49 ? 32.062 48.486 32.396 1.00 13.65 48 ALA B O 1
ATOM 2850 N N . LEU B 1 50 ? 29.999 47.851 33.032 1.00 13.57 49 LEU B N 1
ATOM 2851 C CA . LEU B 1 50 ? 30.369 47.828 34.443 1.00 13.35 49 LEU B CA 1
ATOM 2852 C C . LEU B 1 50 ? 31.476 46.802 34.675 1.00 13.77 49 LEU B C 1
ATOM 2853 O O . LEU B 1 50 ? 32.349 47.009 35.517 1.00 12.75 49 LEU B O 1
ATOM 2858 N N . GLU B 1 51 ? 31.442 45.701 33.926 1.00 14.32 50 GLU B N 1
ATOM 2859 C CA . GLU B 1 51 ? 32.478 44.677 34.044 1.00 15.61 50 GLU B CA 1
ATOM 2860 C C . GLU B 1 51 ? 33.814 45.308 33.668 1.00 14.83 50 GLU B C 1
ATOM 2861 O O . GLU B 1 51 ? 34.856 44.978 34.239 1.00 14.37 50 GLU B O 1
ATOM 2867 N N . GLY B 1 52 ? 33.773 46.210 32.690 1.00 13.38 51 GLY B N 1
ATOM 2868 C CA . GLY B 1 52 ? 34.979 46.895 32.260 1.00 12.25 51 GLY B CA 1
ATOM 2869 C C . GLY B 1 52 ? 35.518 47.762 33.384 1.00 12.40 51 GLY B C 1
ATOM 2870 O O . GLY B 1 52 ? 36.728 47.826 33.612 1.00 11.18 51 GLY B O 1
ATOM 2871 N N . VAL B 1 53 ? 34.617 48.434 34.093 1.00 10.03 52 VAL B N 1
ATOM 2872 C CA . VAL B 1 53 ? 35.016 49.289 35.208 1.00 10.84 52 VAL B CA 1
ATOM 2873 C C . VAL B 1 53 ? 35.630 48.430 36.309 1.00 11.54 52 VAL B C 1
ATOM 2874 O O . VAL B 1 53 ? 36.634 48.803 36.917 1.00 10.42 52 VAL B O 1
ATOM 2878 N N . VAL B 1 54 ? 35.017 47.277 36.565 1.00 11.03 53 VAL B N 1
ATOM 2879 C CA . VAL B 1 54 ? 35.518 46.356 37.577 1.00 10.30 53 VAL B CA 1
ATOM 2880 C C . VAL B 1 54 ? 36.948 45.959 37.233 1.00 11.53 53 VAL B C 1
ATOM 2881 O O . VAL B 1 54 ? 37.824 45.947 38.101 1.00 11.02 53 VAL B O 1
ATOM 2885 N N . MET B 1 55 ? 37.185 45.640 35.965 1.00 10.95 54 ME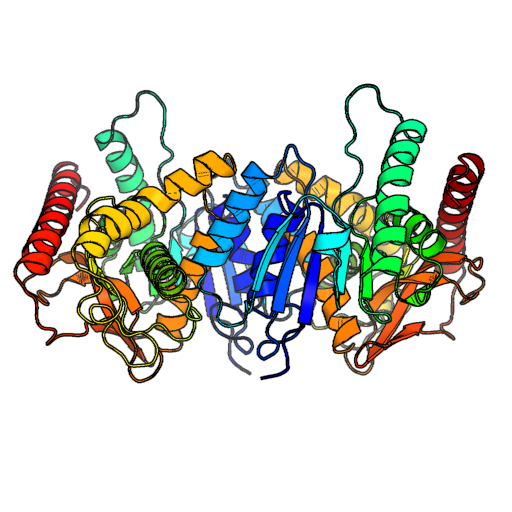T B N 1
ATOM 2886 C CA . MET B 1 55 ? 38.522 45.252 35.540 1.00 10.36 54 MET B CA 1
ATOM 2887 C C . MET B 1 55 ? 39.517 46.386 35.776 1.00 10.42 54 MET B C 1
ATOM 2888 O O . MET B 1 55 ? 40.633 46.150 36.238 1.00 8.85 54 MET B O 1
ATOM 2893 N N . GLU B 1 56 ? 39.118 47.618 35.475 1.00 10.34 55 GLU B N 1
ATOM 2894 C CA . GLU B 1 56 ? 40.024 48.739 35.685 1.00 8.87 55 GLU B CA 1
ATOM 2895 C C . GLU B 1 56 ? 40.330 48.929 37.167 1.00 9.51 55 GLU B C 1
ATOM 2896 O O . GLU B 1 56 ? 41.459 49.254 37.532 1.00 9.95 55 GLU B O 1
ATOM 2902 N N . LEU B 1 57 ? 39.333 48.728 38.022 1.00 9.60 56 LEU B N 1
ATOM 2903 C CA . LEU B 1 57 ? 39.561 48.868 39.455 1.00 8.88 56 LEU B CA 1
ATOM 2904 C C . LEU B 1 57 ? 40.567 47.812 39.900 1.00 9.67 56 LEU B C 1
ATOM 2905 O O . LEU B 1 57 ? 41.493 48.106 40.653 1.00 10.22 56 LEU B O 1
ATOM 2910 N N . GLU B 1 58 ? 40.391 46.580 39.428 1.00 9.43 57 GLU B N 1
ATOM 2911 C CA . GLU B 1 58 ? 41.321 45.507 39.780 1.00 10.03 57 GLU B CA 1
ATOM 2912 C C . GLU B 1 58 ? 42.732 45.865 39.328 1.00 10.56 57 GLU B C 1
ATOM 2913 O O . GLU B 1 58 ? 43.706 45.590 40.027 1.00 10.07 57 GLU B O 1
ATOM 2919 N N . ASP B 1 59 ? 42.830 46.483 38.154 1.00 9.34 58 ASP B N 1
ATOM 2920 C CA . ASP B 1 59 ? 44.119 46.849 37.580 1.00 9.67 58 ASP B CA 1
ATOM 2921 C C . ASP B 1 59 ? 44.849 47.994 38.266 1.00 9.51 58 ASP B C 1
ATOM 2922 O O . ASP B 1 59 ? 45.928 48.396 37.827 1.00 10.09 58 ASP B O 1
ATOM 2927 N N . CYS B 1 60 ? 44.259 48.521 39.334 1.00 10.08 59 CYS B N 1
ATOM 2928 C CA . CYS B 1 60 ? 44.890 49.590 40.094 1.00 10.22 59 CYS B CA 1
ATOM 2929 C C . CYS B 1 60 ? 45.597 48.993 41.309 1.00 10.55 59 CYS B C 1
ATOM 2930 O O . CYS B 1 60 ? 46.339 49.686 42.005 1.00 10.38 59 CYS B O 1
ATOM 2933 N N . ALA B 1 61 ? 45.362 47.704 41.556 1.00 10.46 60 ALA B N 1
ATOM 2934 C CA . ALA B 1 61 ? 45.975 46.997 42.683 1.00 10.77 60 ALA B CA 1
ATOM 2935 C C . ALA B 1 61 ? 45.853 47.791 43.987 1.00 10.98 60 ALA B C 1
ATOM 2936 O O . ALA B 1 61 ? 46.842 47.998 44.699 1.00 10.69 60 ALA B O 1
ATOM 2938 N N . PHE B 1 62 ? 44.633 48.225 44.295 1.00 10.94 61 PHE B N 1
ATOM 2939 C CA . PHE B 1 62 ? 44.365 49.004 45.504 1.00 11.04 61 PHE B CA 1
ATOM 2940 C C . PHE B 1 62 ? 44.430 48.151 46.770 1.00 10.88 61 PHE B C 1
ATOM 2941 O O . PHE B 1 62 ? 43.675 47.190 46.926 1.00 12.59 61 PHE B O 1
ATOM 2949 N N . PRO B 1 63 ? 45.326 48.500 47.703 1.00 10.95 62 PRO B N 1
ATOM 2950 C CA . PRO B 1 63 ? 45.437 47.721 48.940 1.00 12.39 62 PRO B CA 1
ATOM 2951 C C . PRO B 1 63 ? 44.228 47.822 49.874 1.00 12.72 62 PRO B C 1
ATOM 2952 O O . PRO B 1 63 ? 44.034 46.968 50.744 1.00 14.32 62 PRO B O 1
ATOM 2956 N N . LEU B 1 64 ? 43.409 48.853 49.690 1.00 10.01 63 LEU B N 1
ATOM 2957 C CA . LEU B 1 64 ? 42.236 49.042 50.537 1.00 10.62 63 LEU B CA 1
ATOM 2958 C C . LEU B 1 64 ? 40.939 48.458 49.978 1.00 11.05 63 LEU B C 1
ATOM 2959 O O . LEU B 1 64 ? 39.918 48.452 50.664 1.00 12.09 63 LEU B O 1
ATOM 2964 N N . LEU B 1 65 ? 40.966 47.970 48.740 1.00 11.00 64 LEU B N 1
ATOM 2965 C CA . LEU B 1 65 ? 39.756 47.406 48.144 1.00 10.59 64 LEU B CA 1
ATOM 2966 C C . LEU B 1 65 ? 39.625 45.953 48.596 1.00 10.88 64 LEU B C 1
ATOM 2967 O O . LEU B 1 65 ? 40.178 45.039 47.980 1.00 12.72 64 LEU B O 1
ATOM 2972 N N . ALA B 1 66 ? 38.890 45.757 49.687 1.00 11.63 65 ALA B N 1
ATOM 2973 C CA . ALA B 1 66 ? 38.694 44.435 50.284 1.00 11.96 65 ALA B CA 1
ATOM 2974 C C . ALA B 1 66 ? 37.698 43.549 49.556 1.00 13.63 65 ALA B C 1
ATOM 2975 O O . ALA B 1 66 ? 37.672 42.332 49.767 1.00 14.73 65 ALA B O 1
ATOM 2977 N N . GLY B 1 67 ? 36.872 44.158 48.714 1.00 12.71 66 GLY B N 1
ATOM 2978 C CA . GLY B 1 67 ? 35.881 43.404 47.973 1.00 11.87 66 GLY B CA 1
ATOM 2979 C C . GLY B 1 67 ? 35.360 44.222 46.812 1.00 12.43 66 GLY B C 1
ATOM 2980 O O . GLY B 1 67 ? 35.378 45.449 46.859 1.00 12.09 66 GLY B O 1
ATOM 2981 N N . LEU B 1 68 ? 34.898 43.541 45.770 1.00 12.06 67 LEU B N 1
ATOM 2982 C CA . LEU B 1 68 ? 34.384 44.210 44.585 1.00 12.46 67 LEU B CA 1
ATOM 2983 C C . LEU B 1 68 ? 33.330 43.322 43.940 1.00 14.09 67 LEU B C 1
ATOM 2984 O O . LEU B 1 68 ? 33.611 42.188 43.555 1.00 15.49 67 LEU B O 1
ATOM 2989 N N . GLU B 1 69 ? 32.111 43.836 43.837 1.00 14.26 68 GLU B N 1
ATOM 2990 C CA . GLU B 1 69 ? 31.010 43.071 43.263 1.00 15.95 68 GLU B CA 1
ATOM 2991 C C . GLU B 1 69 ? 30.125 43.948 42.384 1.00 15.71 68 GLU B C 1
ATOM 2992 O O . GLU B 1 69 ? 29.778 45.060 42.764 1.00 17.81 68 GLU B O 1
ATOM 2998 N N . ALA B 1 70 ? 29.777 43.443 41.203 1.00 14.27 69 ALA B N 1
ATOM 2999 C CA . ALA B 1 70 ? 28.914 44.165 40.269 1.00 13.69 69 ALA B CA 1
ATOM 3000 C C . ALA B 1 70 ? 27.598 43.398 40.183 1.00 14.37 69 ALA B C 1
ATOM 3001 O O . ALA B 1 70 ? 27.597 42.169 40.194 1.00 14.95 69 ALA B O 1
ATOM 3003 N N . THR B 1 71 ? 26.488 44.122 40.100 1.00 12.39 70 THR B N 1
ATOM 3004 C CA . THR B 1 71 ? 25.170 43.498 40.030 1.00 13.25 70 THR B CA 1
ATOM 3005 C C . THR B 1 71 ? 24.144 44.436 39.405 1.00 13.62 70 THR B C 1
ATOM 3006 O O . THR B 1 71 ? 24.376 45.640 39.305 1.00 12.10 70 THR B O 1
ATOM 3010 N N . ASP B 1 72 ? 23.015 43.875 38.974 1.00 15.45 71 ASP B N 1
ATOM 3011 C CA . ASP B 1 72 ? 21.937 44.674 38.399 1.00 16.15 71 ASP B CA 1
ATOM 3012 C C . ASP B 1 72 ? 20.725 44.602 39.329 1.00 16.30 71 ASP B C 1
ATOM 3013 O O . ASP B 1 72 ? 19.634 45.063 38.990 1.00 16.91 71 ASP B O 1
ATOM 3018 N N . ASP B 1 73 ? 20.938 44.029 40.511 1.00 15.81 72 ASP B N 1
ATOM 3019 C CA . ASP B 1 73 ? 19.890 43.870 41.519 1.00 15.75 72 ASP B CA 1
ATOM 3020 C C . ASP B 1 73 ? 20.174 44.760 42.727 1.00 15.63 72 ASP B C 1
ATOM 3021 O O . ASP B 1 73 ? 21.163 44.560 43.431 1.00 14.56 72 ASP B O 1
ATOM 3026 N N . PRO B 1 74 ? 19.305 45.750 42.988 1.00 15.72 73 PRO B N 1
ATOM 3027 C CA . PRO B 1 74 ? 19.470 46.670 44.121 1.00 15.59 73 PRO B CA 1
ATOM 3028 C C . PRO B 1 74 ? 19.589 45.963 45.473 1.00 15.58 73 PRO B C 1
ATOM 3029 O O . PRO B 1 74 ? 20.302 46.420 46.368 1.00 15.17 73 PRO B O 1
ATOM 3033 N N . LYS B 1 75 ? 18.880 44.847 45.623 1.00 15.27 74 LYS B N 1
ATOM 3034 C CA . LYS B 1 75 ? 18.915 44.102 46.874 1.00 15.85 74 LYS B CA 1
ATOM 3035 C C . LYS B 1 75 ? 20.255 43.407 47.110 1.00 14.77 74 LYS B C 1
ATOM 3036 O O . LYS B 1 75 ? 20.561 42.993 48.230 1.00 16.52 74 LYS B O 1
ATOM 3042 N N . VAL B 1 76 ? 21.050 43.277 46.055 1.00 13.67 75 VAL B N 1
ATOM 3043 C CA . VAL B 1 76 ? 22.369 42.674 46.178 1.00 13.77 75 VAL B CA 1
ATOM 3044 C C . VAL B 1 76 ? 23.367 43.812 46.420 1.00 14.52 75 VAL B C 1
ATOM 3045 O O . VAL B 1 76 ? 24.213 43.740 47.315 1.00 14.07 75 VAL B O 1
ATOM 3049 N N . ALA B 1 77 ? 23.243 44.874 45.630 1.00 13.58 76 ALA B N 1
ATOM 3050 C CA . ALA B 1 77 ? 24.150 46.011 45.747 1.00 14.02 76 ALA B CA 1
ATOM 3051 C C . ALA B 1 77 ? 24.069 46.692 47.105 1.00 13.64 76 ALA B C 1
ATOM 3052 O O . ALA B 1 77 ? 25.080 47.156 47.631 1.00 13.26 76 ALA B O 1
ATOM 3054 N N . PHE B 1 78 ? 22.872 46.747 47.678 1.00 12.79 77 PHE B N 1
ATOM 3055 C CA . PHE B 1 78 ? 22.694 47.405 48.967 1.00 12.38 77 PHE B CA 1
ATOM 3056 C C . PHE B 1 78 ? 22.808 46.487 50.182 1.00 12.80 77 PHE B C 1
ATOM 3057 O O . PHE B 1 78 ? 22.700 46.952 51.312 1.00 12.66 77 PHE B O 1
ATOM 3065 N N . LYS B 1 79 ? 23.037 45.195 49.957 1.00 13.21 78 LYS B N 1
ATOM 3066 C CA . LYS B 1 79 ? 23.138 44.240 51.062 1.00 14.56 78 LYS B CA 1
ATOM 3067 C C . LYS B 1 79 ? 24.204 44.637 52.087 1.00 14.39 78 LYS B C 1
ATOM 3068 O O . LYS B 1 79 ? 25.387 44.736 51.758 1.00 13.35 78 LYS B O 1
ATOM 3074 N N . ASP B 1 80 ? 23.764 44.855 53.325 1.00 12.28 79 ASP B N 1
ATOM 3075 C CA . ASP B 1 80 ? 24.636 45.244 54.433 1.00 12.99 79 ASP B CA 1
ATOM 3076 C C . ASP B 1 80 ? 25.471 46.486 54.129 1.00 12.54 79 ASP B C 1
ATOM 3077 O O . ASP B 1 80 ? 26.556 46.664 54.685 1.00 12.45 79 ASP B O 1
ATOM 3082 N N . ALA B 1 81 ? 24.966 47.352 53.257 1.00 12.94 80 ALA B N 1
ATOM 3083 C CA . ALA B 1 81 ? 25.701 48.563 52.905 1.00 12.36 80 ALA B CA 1
ATOM 3084 C C . ALA B 1 81 ? 25.788 49.541 54.068 1.00 12.70 80 ALA B C 1
ATOM 3085 O O . ALA B 1 81 ? 24.812 49.748 54.792 1.00 13.56 80 ALA B O 1
ATOM 3087 N N . ASP B 1 82 ? 26.967 50.137 54.235 1.00 12.38 81 ASP B N 1
ATOM 3088 C CA . ASP B 1 82 ? 27.215 51.131 55.274 1.00 11.40 81 ASP B CA 1
ATOM 3089 C C . ASP B 1 82 ? 27.027 52.511 54.657 1.00 11.75 81 ASP B C 1
ATOM 3090 O O . ASP B 1 82 ? 26.662 53.465 55.344 1.00 11.97 81 ASP B O 1
ATOM 3095 N N . TYR B 1 83 ? 27.301 52.601 53.355 1.00 11.19 82 TYR B N 1
ATOM 3096 C CA . TYR B 1 83 ? 27.149 53.840 52.592 1.00 11.57 82 TYR B CA 1
ATOM 3097 C C . TYR B 1 83 ? 26.524 53.508 51.244 1.00 12.25 82 TYR B C 1
ATOM 3098 O O . TYR B 1 83 ? 26.750 52.429 50.698 1.00 11.21 82 TYR B O 1
ATOM 3107 N N . ALA B 1 84 ? 25.737 54.435 50.710 1.00 10.90 83 ALA B N 1
ATOM 3108 C CA . ALA B 1 84 ? 25.110 54.231 49.410 1.00 10.42 83 ALA B CA 1
ATOM 3109 C C . ALA B 1 84 ? 25.084 55.546 48.649 1.00 10.06 83 ALA B C 1
ATOM 3110 O O . ALA B 1 84 ? 24.498 56.524 49.110 1.00 10.68 83 ALA B O 1
ATOM 3112 N N . LEU B 1 85 ? 25.743 55.566 47.493 1.00 9.95 84 LEU B N 1
ATOM 3113 C CA . LEU B 1 85 ? 25.789 56.754 46.653 1.00 9.87 84 LEU B CA 1
ATOM 3114 C C . LEU B 1 85 ? 24.910 56.464 45.444 1.00 10.19 84 LEU B C 1
ATOM 3115 O O . LEU B 1 85 ? 25.258 55.649 44.587 1.00 11.19 84 LEU B O 1
ATOM 3120 N N . LEU B 1 86 ? 23.756 57.121 45.399 1.00 10.16 85 LEU B N 1
ATOM 3121 C CA . LEU B 1 86 ? 22.800 56.924 44.317 1.00 10.61 85 LEU B CA 1
ATOM 3122 C C . LEU B 1 86 ? 23.067 57.928 43.208 1.00 12.59 85 LEU B C 1
ATOM 3123 O O . LEU B 1 86 ? 22.564 59.054 43.222 1.00 12.39 85 LEU B O 1
ATOM 3128 N N . VAL B 1 87 ? 23.871 57.493 42.246 1.00 11.63 86 VAL B N 1
ATOM 3129 C CA . VAL B 1 87 ? 24.269 58.320 41.118 1.00 11.16 86 VAL B CA 1
ATOM 3130 C C . VAL B 1 87 ? 23.376 58.094 39.904 1.00 12.10 86 VAL B C 1
ATOM 3131 O O . VAL B 1 87 ? 23.067 59.033 39.169 1.00 12.65 86 VAL B O 1
ATOM 3135 N N . GLY B 1 88 ? 22.953 56.852 39.698 1.00 11.03 87 GLY B N 1
ATOM 3136 C CA . GLY B 1 88 ? 22.097 56.558 38.562 1.00 13.10 87 GLY B CA 1
ATOM 3137 C C . GLY B 1 88 ? 20.729 57.209 38.664 1.00 15.05 87 GLY B C 1
ATOM 3138 O O . GLY B 1 88 ? 20.108 57.202 39.724 1.00 15.90 87 GLY B O 1
ATOM 3139 N N . ALA B 1 89 ? 20.263 57.787 37.562 1.00 15.45 88 ALA B N 1
ATOM 3140 C CA . ALA B 1 89 ? 18.954 58.425 37.528 1.00 18.03 88 ALA B CA 1
ATOM 3141 C C . ALA B 1 89 ? 18.380 58.305 36.121 1.00 20.73 88 ALA B C 1
ATOM 3142 O O . ALA B 1 89 ? 19.020 57.753 35.229 1.00 21.62 88 ALA B O 1
ATOM 3144 N N . ALA B 1 90 ? 17.175 58.829 35.929 1.00 22.43 89 ALA B N 1
ATOM 3145 C CA . ALA B 1 90 ? 16.519 58.769 34.631 1.00 26.32 89 ALA B CA 1
ATOM 3146 C C . ALA B 1 90 ? 17.264 59.588 33.583 1.00 28.18 89 ALA B C 1
ATOM 3147 O O . ALA B 1 90 ? 17.600 60.751 33.811 1.00 28.03 89 ALA B O 1
ATOM 3149 N N . PRO B 1 91 ? 17.543 58.983 32.419 1.00 31.24 90 PRO B N 1
ATOM 3150 C CA . PRO B 1 91 ? 18.248 59.689 31.348 1.00 33.88 90 PRO B CA 1
ATOM 3151 C C . PRO B 1 91 ? 17.289 60.661 30.664 1.00 36.53 90 PRO B C 1
ATOM 3152 O O . PRO B 1 91 ? 16.086 60.407 30.595 1.00 36.50 90 PRO B O 1
ATOM 3156 N N . ARG B 1 92 ? 17.818 61.772 30.164 1.00 39.76 91 ARG B N 1
ATOM 3157 C CA . ARG B 1 92 ? 16.989 62.769 29.500 1.00 43.32 91 ARG B CA 1
ATOM 3158 C C . ARG B 1 92 ? 16.693 62.336 28.065 1.00 44.66 91 ARG B C 1
ATOM 3159 O O . ARG B 1 92 ? 17.469 62.601 27.147 1.00 44.96 91 ARG B O 1
ATOM 3167 N N . LYS B 1 93 ? 15.560 61.661 27.891 1.00 46.02 92 LYS B N 1
ATOM 3168 C CA . LYS B 1 93 ? 15.124 61.164 26.589 1.00 47.12 92 LYS B CA 1
ATOM 3169 C C . LYS B 1 93 ? 14.490 62.258 25.736 1.00 47.20 92 LYS B C 1
ATOM 3170 O O . LYS B 1 93 ? 13.963 63.241 26.258 1.00 47.52 92 LYS B O 1
ATOM 3176 N N . ALA B 1 94 ? 14.543 62.079 24.419 1.00 47.61 93 ALA B N 1
ATOM 3177 C CA . ALA B 1 94 ? 13.962 63.040 23.488 1.00 47.80 93 ALA B CA 1
ATOM 3178 C C . ALA B 1 94 ? 12.440 62.944 23.548 1.00 47.80 93 ALA B C 1
ATOM 3179 O O . ALA B 1 94 ? 11.886 61.859 23.736 1.00 48.15 93 ALA B O 1
ATOM 3181 N N . GLY B 1 95 ? 11.767 64.079 23.386 1.00 48.02 94 GLY B N 1
ATOM 3182 C CA . GLY B 1 95 ? 10.315 64.087 23.436 1.00 47.73 94 GLY B CA 1
ATOM 3183 C C . GLY B 1 95 ? 9.823 63.652 24.803 1.00 47.40 94 GLY B C 1
ATOM 3184 O O . GLY B 1 95 ? 8.688 63.198 24.957 1.00 47.90 94 GLY B O 1
ATOM 3185 N N . MET B 1 96 ? 10.692 63.795 25.799 1.00 46.71 95 MET B N 1
ATOM 3186 C CA . MET B 1 96 ? 10.378 63.421 27.171 1.00 45.47 95 MET B CA 1
ATOM 3187 C C . MET B 1 96 ? 10.263 64.671 28.039 1.00 43.84 95 MET B C 1
ATOM 3188 O O . MET B 1 96 ? 11.260 65.340 28.316 1.00 44.33 95 MET B O 1
ATOM 3193 N N . GLU B 1 97 ? 9.043 64.985 28.461 1.00 41.46 96 GLU B N 1
ATOM 3194 C CA . GLU B 1 97 ? 8.795 66.157 29.291 1.00 38.84 96 GLU B CA 1
ATOM 3195 C C . GLU B 1 97 ? 9.382 65.995 30.689 1.00 36.11 96 GLU B C 1
ATOM 3196 O O . GLU B 1 97 ? 9.739 64.890 31.103 1.00 34.69 96 GLU B O 1
ATOM 3202 N N . ARG B 1 98 ? 9.481 67.109 31.409 1.00 33.57 97 ARG B N 1
ATOM 3203 C CA . ARG B 1 98 ? 10.009 67.114 32.768 1.00 31.36 97 ARG B CA 1
ATOM 3204 C C . ARG B 1 98 ? 9.254 66.097 33.617 1.00 30.31 97 ARG B C 1
ATOM 3205 O O . ARG B 1 98 ? 9.857 65.247 34.272 1.00 29.15 97 ARG B O 1
ATOM 3213 N N . ARG B 1 99 ? 7.928 66.190 33.597 1.00 29.16 98 ARG B N 1
ATOM 3214 C CA . ARG B 1 99 ? 7.084 65.280 34.362 1.00 28.75 98 ARG B CA 1
ATOM 3215 C C . ARG B 1 99 ? 7.430 63.822 34.070 1.00 28.61 98 ARG B C 1
ATOM 3216 O O . ARG B 1 99 ? 7.475 62.990 34.978 1.00 28.53 98 ARG B O 1
ATOM 3224 N N . ASP B 1 100 ? 7.669 63.513 32.799 1.00 28.73 99 ASP B N 1
ATOM 3225 C CA . ASP B 1 100 ? 7.999 62.150 32.400 1.00 29.16 99 ASP B CA 1
ATOM 3226 C C . ASP B 1 100 ? 9.307 61.702 33.046 1.00 27.63 99 ASP B C 1
ATOM 3227 O O . ASP B 1 100 ? 9.468 60.534 33.407 1.00 27.16 99 ASP B O 1
ATOM 3232 N N . LEU B 1 101 ? 10.242 62.636 33.187 1.00 26.63 100 LEU B N 1
ATOM 3233 C CA . LEU B 1 101 ? 11.526 62.333 33.804 1.00 26.05 100 LEU B CA 1
ATOM 3234 C C . LEU B 1 101 ? 11.272 61.998 35.270 1.00 24.93 100 LEU B C 1
ATOM 3235 O O . LEU B 1 101 ? 11.862 61.070 35.820 1.00 24.32 100 LEU B O 1
ATOM 3240 N N . LEU B 1 102 ? 10.379 62.760 35.896 1.00 24.43 101 LEU B N 1
ATOM 3241 C CA . LEU B 1 102 ? 10.039 62.543 37.299 1.00 24.05 101 LEU B CA 1
ATOM 3242 C C . LEU B 1 102 ? 9.412 61.170 37.523 1.00 23.57 101 LEU B C 1
ATOM 3243 O O . LEU B 1 102 ? 9.667 60.528 38.540 1.00 23.17 101 LEU B O 1
ATOM 3248 N N . GLN B 1 103 ? 8.595 60.720 36.575 1.00 23.47 102 GLN B N 1
ATOM 3249 C CA . GLN B 1 103 ? 7.947 59.416 36.690 1.00 23.85 102 GLN B CA 1
ATOM 3250 C C . GLN B 1 103 ? 8.974 58.287 36.651 1.00 22.68 102 GLN B C 1
ATOM 3251 O O . GLN B 1 103 ? 8.894 57.339 37.432 1.00 21.82 102 GLN B O 1
ATOM 3257 N N . VAL B 1 104 ? 9.935 58.388 35.738 1.00 20.44 103 VAL B N 1
ATOM 3258 C CA . VAL B 1 104 ? 10.969 57.368 35.623 1.00 18.92 103 VAL B CA 1
ATOM 3259 C C . VAL B 1 104 ? 11.801 57.345 36.901 1.00 17.81 103 VAL B C 1
ATOM 3260 O O . VAL B 1 104 ? 12.086 56.278 37.445 1.00 17.19 103 VAL B O 1
ATOM 3264 N N . ASN B 1 105 ? 12.184 58.522 37.386 1.00 18.57 104 ASN B N 1
ATOM 3265 C CA . ASN B 1 105 ? 12.967 58.597 38.618 1.00 18.06 104 ASN B CA 1
ATOM 3266 C C . ASN B 1 105 ? 12.150 58.079 39.792 1.00 19.27 104 ASN B C 1
ATOM 3267 O O . ASN B 1 105 ? 12.692 57.494 40.734 1.00 18.08 104 ASN B O 1
ATOM 3272 N N . GLY B 1 106 ? 10.840 58.299 39.736 1.00 18.56 105 GLY B N 1
ATOM 3273 C CA . GLY B 1 106 ? 9.976 57.829 40.801 1.00 19.17 105 GLY B CA 1
ATOM 3274 C C . GLY B 1 106 ? 10.117 56.328 40.960 1.00 19.52 105 GLY B C 1
ATOM 3275 O O . GLY B 1 106 ? 10.233 55.815 42.073 1.00 21.20 105 GLY B O 1
ATOM 3276 N N . LYS B 1 107 ? 10.119 55.620 39.837 1.00 19.43 106 LYS B N 1
ATOM 3277 C CA . LYS B 1 107 ? 10.246 54.171 39.854 1.00 20.41 106 LYS B CA 1
ATOM 3278 C C . LYS B 1 107 ? 11.618 53.765 40.380 1.00 18.12 106 LYS B C 1
ATOM 3279 O O . LYS B 1 107 ? 11.731 52.855 41.195 1.00 17.57 106 LYS B O 1
ATOM 3285 N N . ILE B 1 108 ? 12.658 54.453 39.916 1.00 16.77 107 ILE B N 1
ATOM 3286 C CA . ILE B 1 108 ? 14.021 54.145 40.334 1.00 16.41 107 ILE B CA 1
ATOM 3287 C C . ILE B 1 108 ? 14.256 54.317 41.824 1.00 15.62 107 ILE B C 1
ATOM 3288 O O . ILE B 1 108 ? 14.745 53.408 42.496 1.00 15.68 107 ILE B O 1
ATOM 3293 N N . PHE B 1 109 ? 13.916 55.491 42.341 1.00 14.82 108 PHE B N 1
ATOM 3294 C CA . PHE B 1 109 ? 14.146 55.777 43.746 1.00 13.87 108 PHE B CA 1
ATOM 3295 C C . PHE B 1 109 ? 13.146 55.162 44.711 1.00 14.05 108 PHE B C 1
ATOM 3296 O O . PHE B 1 109 ? 13.436 55.014 45.898 1.00 14.72 108 PHE B O 1
ATOM 3304 N N . THR B 1 110 ? 11.972 54.793 44.213 1.00 15.31 109 THR B N 1
ATOM 3305 C CA . THR B 1 110 ? 11.005 54.129 45.071 1.00 15.28 109 THR B CA 1
ATOM 3306 C C . THR B 1 110 ? 11.581 52.735 45.314 1.00 14.97 109 THR B C 1
ATOM 3307 O O . THR B 1 110 ? 11.597 52.248 46.438 1.00 15.48 109 THR B O 1
ATOM 3311 N N . GLU B 1 111 ? 12.073 52.108 44.249 1.00 16.02 110 GLU B N 1
ATOM 3312 C CA . GLU B 1 111 ? 12.647 50.772 44.357 1.00 15.75 110 GLU B CA 1
ATOM 3313 C C . GLU B 1 111 ? 13.925 50.742 45.186 1.00 15.09 110 GLU B C 1
ATOM 3314 O O . GLU B 1 111 ? 14.121 49.838 45.998 1.00 15.59 110 GLU B O 1
ATOM 3320 N N . GLN B 1 112 ? 14.800 51.720 44.982 1.00 13.57 111 GLN B N 1
ATOM 3321 C CA . GLN B 1 112 ? 16.052 51.749 45.724 1.00 11.99 111 GLN B CA 1
ATOM 3322 C C . GLN B 1 112 ? 15.821 52.064 47.197 1.00 12.62 111 GLN B C 1
ATOM 3323 O O . GLN B 1 112 ? 16.483 51.498 48.072 1.00 12.42 111 GLN B O 1
ATOM 3329 N N . GLY B 1 113 ? 14.866 52.947 47.476 1.00 11.78 112 GLY B N 1
ATOM 3330 C CA . GLY B 1 113 ? 14.557 53.264 48.857 1.00 11.96 112 GLY B CA 1
ATOM 3331 C C . GLY B 1 113 ? 14.050 52.008 49.551 1.00 12.91 112 GLY B C 1
ATOM 3332 O O . GLY B 1 113 ? 14.428 51.714 50.690 1.00 12.98 112 GLY B O 1
ATOM 3333 N N . ARG B 1 114 ? 13.193 51.261 48.859 1.00 13.72 113 ARG B N 1
ATOM 3334 C CA . ARG B 1 114 ? 12.636 50.025 49.408 1.00 15.06 113 ARG B CA 1
ATOM 3335 C C . ARG B 1 114 ? 13.735 48.995 49.639 1.00 14.20 113 ARG B C 1
ATOM 3336 O O . ARG B 1 114 ? 13.758 48.316 50.667 1.00 15.73 113 ARG B O 1
ATOM 3344 N N . ALA B 1 115 ? 14.645 48.882 48.675 1.00 14.67 114 ALA B N 1
ATOM 3345 C CA . ALA B 1 115 ? 15.749 47.931 48.768 1.00 13.43 114 ALA B CA 1
ATOM 3346 C C . ALA B 1 115 ? 16.656 48.267 49.951 1.00 13.63 114 ALA B C 1
ATOM 3347 O O . ALA B 1 115 ? 17.038 47.390 50.725 1.00 14.06 114 ALA B O 1
ATOM 3349 N N . LEU B 1 116 ? 17.004 49.541 50.086 1.00 13.30 115 LEU B N 1
ATOM 3350 C CA . LEU B 1 116 ? 17.849 49.975 51.190 1.00 12.13 115 LEU B CA 1
ATOM 3351 C C . LEU B 1 116 ? 17.219 49.601 52.530 1.00 13.67 115 LEU B C 1
ATOM 3352 O O . LEU B 1 116 ? 17.889 49.082 53.422 1.00 14.07 115 LEU B O 1
ATOM 3357 N N . ALA B 1 117 ? 15.924 49.859 52.665 1.00 13.44 116 ALA B N 1
ATOM 3358 C CA . ALA B 1 117 ? 15.227 49.554 53.906 1.00 15.10 116 ALA B CA 1
ATOM 3359 C C . ALA B 1 117 ? 15.189 48.058 54.194 1.00 15.28 116 ALA B C 1
ATOM 3360 O O . ALA B 1 117 ? 15.160 47.645 55.350 1.00 16.29 116 ALA B O 1
ATOM 3362 N N . GLU B 1 118 ? 15.209 47.247 53.144 1.00 15.06 117 GLU B N 1
ATOM 3363 C CA . GLU B 1 118 ? 15.146 45.803 53.314 1.00 16.09 117 GLU B CA 1
ATOM 3364 C C . GLU B 1 118 ? 16.471 45.100 53.589 1.00 15.80 117 GLU B C 1
ATOM 3365 O O . GLU B 1 118 ? 16.519 44.174 54.401 1.00 16.94 117 GLU B O 1
ATOM 3371 N N . VAL B 1 119 ? 17.547 45.538 52.938 1.00 15.49 118 VAL B N 1
ATOM 3372 C CA . VAL B 1 119 ? 18.833 44.855 53.100 1.00 14.54 118 VAL B CA 1
ATOM 3373 C C . VAL B 1 119 ? 20.063 45.615 53.600 1.00 14.52 118 VAL B C 1
ATOM 3374 O O . VAL B 1 119 ? 21.054 44.990 53.977 1.00 14.33 118 VAL B O 1
ATOM 3378 N N . ALA B 1 120 ? 20.024 46.942 53.601 1.00 14.17 119 ALA B N 1
ATOM 3379 C CA . ALA B 1 120 ? 21.185 47.714 54.046 1.00 13.63 119 ALA B CA 1
ATOM 3380 C C . ALA B 1 120 ? 21.285 47.801 55.565 1.00 14.38 119 ALA B C 1
ATOM 3381 O O . ALA B 1 120 ? 20.369 47.395 56.283 1.00 15.55 119 ALA B O 1
ATOM 3383 N N . LYS B 1 121 ? 22.412 48.312 56.054 1.00 15.42 120 LYS B N 1
ATOM 3384 C CA . LYS B 1 121 ? 22.582 48.494 57.491 1.00 14.82 120 LYS B CA 1
ATOM 3385 C C . LYS B 1 121 ? 21.513 49.507 57.878 1.00 16.79 120 LYS B C 1
ATOM 3386 O O . LYS B 1 121 ? 21.194 50.401 57.097 1.00 16.55 120 LYS B O 1
ATOM 3392 N N . LYS B 1 122 ? 20.952 49.378 59.073 1.00 17.41 121 LYS B N 1
ATOM 3393 C CA . LYS B 1 122 ? 19.922 50.319 59.489 1.00 17.86 121 LYS B CA 1
ATOM 3394 C C . LYS B 1 122 ? 20.422 51.758 59.516 1.00 16.70 121 LYS B C 1
ATOM 3395 O O . LYS B 1 122 ? 19.651 52.689 59.290 1.00 18.17 121 LYS B O 1
ATOM 3401 N N . ASP B 1 123 ? 21.714 51.943 59.774 1.00 14.76 122 ASP B N 1
ATOM 3402 C CA . ASP B 1 123 ? 22.282 53.285 59.829 1.00 14.12 122 ASP B CA 1
ATOM 3403 C C . ASP B 1 123 ? 23.056 53.633 58.556 1.00 13.64 122 ASP B C 1
ATOM 3404 O O . ASP B 1 123 ? 23.992 54.431 58.585 1.00 14.29 122 ASP B O 1
ATOM 3409 N N . VAL B 1 124 ? 22.652 53.041 57.436 1.00 12.74 123 VAL B N 1
ATOM 3410 C CA . VAL B 1 124 ? 23.313 53.314 56.164 1.00 12.71 123 VAL B CA 1
ATOM 3411 C C . VAL B 1 124 ? 23.234 54.808 55.851 1.00 12.17 123 VAL B C 1
ATOM 3412 O O . VAL B 1 124 ? 22.194 55.442 56.046 1.00 13.92 123 VAL B O 1
ATOM 3416 N N . LYS B 1 125 ? 24.346 55.367 55.384 1.00 12.39 124 LYS B N 1
ATOM 3417 C CA . LYS B 1 125 ? 24.412 56.780 55.032 1.00 11.07 124 LYS B CA 1
ATOM 3418 C C . LYS B 1 125 ? 24.240 56.885 53.523 1.00 10.73 124 LYS B C 1
ATOM 3419 O O . LYS B 1 125 ? 25.030 56.331 52.757 1.00 10.87 124 LYS B O 1
ATOM 3425 N N . VAL B 1 126 ? 23.203 57.606 53.110 1.00 10.06 125 VAL B N 1
ATOM 3426 C CA . VAL B 1 126 ? 22.872 57.745 51.699 1.00 10.59 125 VAL B CA 1
ATOM 3427 C C . VAL B 1 126 ? 23.063 59.136 51.111 1.00 10.80 125 VAL B C 1
ATOM 3428 O O . VAL B 1 126 ? 22.631 60.132 51.690 1.00 11.23 125 VAL B O 1
ATOM 3432 N N . LEU B 1 127 ? 23.708 59.190 49.949 1.00 10.48 126 LEU B N 1
ATOM 3433 C CA . LEU B 1 127 ? 23.908 60.446 49.238 1.00 10.14 126 LEU B CA 1
ATOM 3434 C C . LEU B 1 127 ? 23.325 60.274 47.853 1.00 11.10 126 LEU B C 1
ATOM 3435 O O . LEU B 1 127 ? 23.686 59.338 47.141 1.00 11.26 126 LEU B O 1
ATOM 3440 N N . VAL B 1 128 ? 22.424 61.172 47.474 1.00 10.77 127 VAL B N 1
ATOM 3441 C CA . VAL B 1 128 ? 21.827 61.123 46.148 1.00 10.82 127 VAL B CA 1
ATOM 3442 C C . VAL B 1 128 ? 22.485 62.184 45.279 1.00 11.40 127 VAL B C 1
ATOM 3443 O O . VAL B 1 128 ? 22.502 63.369 45.625 1.00 10.64 127 VAL B O 1
ATOM 3447 N N . VAL B 1 129 ? 23.037 61.739 44.157 1.00 9.45 128 VAL B N 1
ATOM 3448 C CA . VAL B 1 129 ? 23.692 62.617 43.202 1.00 11.78 128 VAL B CA 1
ATOM 3449 C C . VAL B 1 129 ? 22.839 62.725 41.941 1.00 12.25 128 VAL B C 1
ATOM 3450 O O . VAL B 1 129 ? 22.765 63.788 41.321 1.00 14.84 128 VAL B O 1
ATOM 3454 N N . GLY B 1 130 ? 22.200 61.619 41.573 1.00 12.16 129 GLY B N 1
ATOM 3455 C CA . GLY B 1 130 ? 21.359 61.600 40.384 1.00 13.14 129 GLY B CA 1
ATOM 3456 C C . GLY B 1 130 ? 20.292 62.673 40.444 1.00 12.96 129 GLY B C 1
ATOM 3457 O O . GLY B 1 130 ? 19.598 62.803 41.452 1.00 13.94 129 GLY B O 1
ATOM 3458 N N . ASN B 1 131 ? 20.150 63.439 39.367 1.00 12.69 130 ASN B N 1
ATOM 3459 C CA . ASN B 1 131 ? 19.172 64.523 39.341 1.00 13.08 130 ASN B CA 1
ATOM 3460 C C . ASN B 1 131 ? 17.742 64.132 38.986 1.00 13.47 130 ASN B C 1
ATOM 3461 O O . ASN B 1 131 ? 17.511 63.169 38.249 1.00 14.18 130 ASN B O 1
ATOM 3466 N N . PRO B 1 132 ? 16.754 64.859 39.545 1.00 13.45 131 PRO B N 1
ATOM 3467 C CA . PRO B 1 132 ? 16.940 65.989 40.468 1.00 12.99 131 PRO B CA 1
ATOM 3468 C C . PRO B 1 132 ? 17.264 65.437 41.856 1.00 13.28 131 PRO B C 1
ATOM 3469 O O . PRO B 1 132 ? 16.432 64.788 42.488 1.00 12.78 131 PRO B O 1
ATOM 3473 N N . ALA B 1 133 ? 18.481 65.703 42.320 1.00 13.32 132 ALA B N 1
ATOM 3474 C CA . ALA B 1 133 ? 18.959 65.176 43.595 1.00 14.13 132 ALA B CA 1
ATOM 3475 C C . ALA B 1 133 ? 18.067 65.335 44.825 1.00 12.99 132 ALA B C 1
ATOM 3476 O O . ALA B 1 133 ? 17.751 64.347 45.489 1.00 11.83 132 ALA B O 1
ATOM 3478 N N . ASN B 1 134 ? 17.670 66.565 45.138 1.00 11.98 133 ASN B N 1
ATOM 3479 C CA . ASN B 1 134 ? 16.850 66.812 46.326 1.00 11.67 133 ASN B CA 1
ATOM 3480 C C . ASN B 1 134 ? 15.531 66.058 46.319 1.00 11.24 133 ASN B C 1
ATOM 3481 O O . ASN B 1 134 ? 15.142 65.465 47.320 1.00 9.95 133 ASN B O 1
ATOM 3486 N N . THR B 1 135 ? 14.830 66.101 45.194 1.00 10.30 134 THR B N 1
ATOM 3487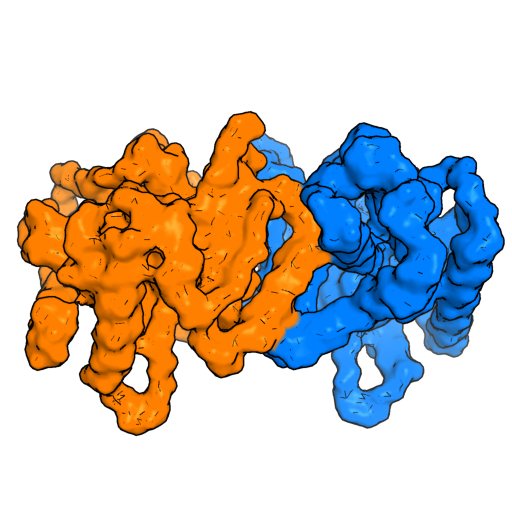 C CA . THR B 1 135 ? 13.550 65.420 45.101 1.00 12.68 134 THR B CA 1
ATOM 3488 C C . THR B 1 135 ? 13.715 63.905 45.027 1.00 13.21 134 THR B C 1
ATOM 3489 O O . THR B 1 135 ? 12.882 63.161 45.548 1.00 12.28 134 THR B O 1
ATOM 3493 N N . ASN B 1 136 ? 14.789 63.436 44.400 1.00 12.88 135 ASN B N 1
ATOM 3494 C CA . ASN B 1 136 ? 15.000 61.995 44.340 1.00 12.73 135 ASN B CA 1
ATOM 3495 C C . ASN B 1 136 ? 15.284 61.458 45.744 1.00 12.90 135 ASN B C 1
ATOM 3496 O O . ASN B 1 136 ? 14.876 60.346 46.090 1.00 12.09 135 ASN B O 1
ATOM 3501 N N . ALA B 1 137 ? 15.973 62.258 46.556 1.00 11.69 136 ALA B N 1
ATOM 3502 C CA . ALA B 1 137 ? 16.288 61.866 47.926 1.00 11.35 136 ALA B CA 1
ATOM 3503 C C . ALA B 1 137 ? 14.995 61.793 48.733 1.00 11.36 136 ALA B C 1
ATOM 3504 O O . ALA B 1 137 ? 14.834 60.931 49.600 1.00 11.89 136 ALA B O 1
ATOM 3506 N N . LEU B 1 138 ? 14.080 62.714 48.444 1.00 10.83 137 LEU B N 1
ATOM 3507 C CA . LEU B 1 138 ? 12.787 62.748 49.115 1.00 12.42 137 LEU B CA 1
ATOM 3508 C C . LEU B 1 138 ? 12.013 61.471 48.797 1.00 11.39 137 LEU B C 1
ATOM 3509 O O . LEU B 1 138 ? 11.447 60.838 49.687 1.00 13.18 137 LEU B O 1
ATOM 3514 N N . ILE B 1 139 ? 11.989 61.100 47.520 1.00 12.35 138 ILE B N 1
ATOM 3515 C CA . ILE B 1 139 ? 11.292 59.892 47.087 1.00 13.65 138 ILE B CA 1
ATOM 3516 C C . ILE B 1 139 ? 11.906 58.667 47.762 1.00 14.08 138 ILE B C 1
ATOM 3517 O O . ILE B 1 139 ? 11.195 57.788 48.257 1.00 14.74 138 ILE B O 1
ATOM 3522 N N . ALA B 1 140 ? 13.233 58.618 47.785 1.00 12.47 139 ALA B N 1
ATOM 3523 C CA . ALA B 1 140 ? 13.936 57.495 48.386 1.00 12.76 139 ALA B CA 1
ATOM 3524 C C . ALA B 1 140 ? 13.649 57.309 49.879 1.00 12.49 139 ALA B C 1
ATOM 3525 O O . ALA B 1 140 ? 13.254 56.221 50.302 1.00 13.31 139 ALA B O 1
ATOM 3527 N N . TYR B 1 141 ? 13.825 58.352 50.686 1.00 12.85 140 TYR B N 1
ATOM 3528 C CA . TYR B 1 141 ? 13.596 58.181 52.118 1.00 13.29 140 TYR B CA 1
ATOM 3529 C C . TYR B 1 141 ? 12.132 57.954 52.481 1.00 14.08 140 TYR B C 1
ATOM 3530 O O . TYR B 1 141 ? 11.835 57.255 53.448 1.00 14.63 140 TYR B O 1
ATOM 3539 N N . LYS B 1 142 ? 11.217 58.519 51.702 1.00 14.60 141 LYS B N 1
ATOM 3540 C CA . LYS B 1 142 ? 9.801 58.329 51.983 1.00 15.31 141 LYS B CA 1
ATOM 3541 C C . LYS B 1 142 ? 9.374 56.905 51.656 1.00 15.52 141 LYS B C 1
ATOM 3542 O O . LYS B 1 142 ? 8.309 56.450 52.083 1.00 17.71 141 LYS B O 1
ATOM 3548 N N . ASN B 1 143 ? 10.214 56.205 50.900 1.00 14.46 142 ASN B N 1
ATOM 3549 C CA . ASN B 1 143 ? 9.944 54.823 50.518 1.00 15.93 142 ASN B CA 1
ATOM 3550 C C . ASN B 1 143 ? 10.907 53.863 51.214 1.00 16.71 142 ASN B C 1
ATOM 3551 O O . ASN B 1 143 ? 11.067 52.716 50.793 1.00 18.60 142 ASN B O 1
ATOM 3556 N N . ALA B 1 144 ? 11.534 54.338 52.286 1.00 16.66 143 ALA B N 1
ATOM 3557 C CA . ALA B 1 144 ? 12.480 53.527 53.045 1.00 17.92 143 ALA B CA 1
ATOM 3558 C C . ALA B 1 144 ? 11.998 53.348 54.478 1.00 19.42 143 ALA B C 1
ATOM 3559 O O . ALA B 1 144 ? 12.598 53.871 55.419 1.00 19.88 143 ALA B O 1
ATOM 3561 N N . PRO B 1 145 ? 10.903 52.596 54.664 1.00 22.35 144 PRO B N 1
ATOM 3562 C CA . PRO B 1 145 ? 10.355 52.363 56.002 1.00 23.80 144 PRO B CA 1
ATOM 3563 C C . PRO B 1 145 ? 11.356 51.691 56.932 1.00 23.49 144 PRO B C 1
ATOM 3564 O O . PRO B 1 145 ? 12.010 50.717 56.558 1.00 24.27 144 PRO B O 1
ATOM 3568 N N . GLY B 1 146 ? 11.480 52.224 58.140 1.00 22.95 145 GLY B N 1
ATOM 3569 C CA . GLY B 1 146 ? 12.401 51.648 59.098 1.00 23.02 145 GLY B CA 1
ATOM 3570 C C . GLY B 1 146 ? 13.769 52.297 59.098 1.00 22.49 145 GLY B C 1
ATOM 3571 O O . GLY B 1 146 ? 14.589 52.008 59.968 1.00 23.75 145 GLY B O 1
ATOM 3572 N N . LEU B 1 147 ? 14.027 53.165 58.124 1.00 20.63 146 LEU B N 1
ATOM 3573 C CA . LEU B 1 147 ? 15.313 53.847 58.056 1.00 19.57 146 LEU B CA 1
ATOM 3574 C C . LEU B 1 147 ? 15.190 55.311 58.467 1.00 19.31 146 LEU B C 1
ATOM 3575 O O . LEU B 1 147 ? 14.149 55.942 58.282 1.00 21.29 146 LEU B O 1
ATOM 3580 N N . ASN B 1 148 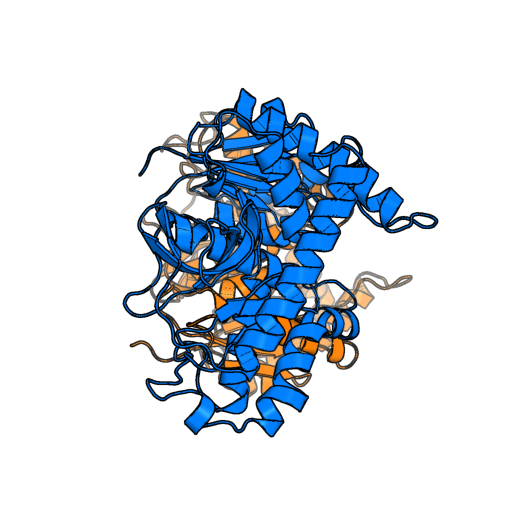? 16.276 55.837 59.022 1.00 18.41 147 ASN B N 1
ATOM 3581 C CA . ASN B 1 148 ? 16.357 57.219 59.483 1.00 17.18 147 ASN B CA 1
ATOM 3582 C C . ASN B 1 148 ? 16.329 58.188 58.299 1.00 16.12 147 ASN B C 1
ATOM 3583 O O . ASN B 1 148 ? 17.259 58.215 57.498 1.00 15.80 147 ASN B O 1
ATOM 3588 N N . PRO B 1 149 ? 15.268 59.004 58.185 1.00 15.48 148 PRO B N 1
ATOM 3589 C CA . PRO B 1 149 ? 15.171 59.960 57.076 1.00 15.42 148 PRO B CA 1
ATOM 3590 C C . PRO B 1 149 ? 16.383 60.882 56.994 1.00 15.69 148 PRO B C 1
ATOM 3591 O O . PRO B 1 149 ? 16.795 61.279 55.902 1.00 14.69 148 PRO B O 1
ATOM 3595 N N . ARG B 1 150 ? 16.950 61.229 58.147 1.00 15.30 149 ARG B N 1
ATOM 3596 C CA . ARG B 1 150 ? 18.108 62.113 58.152 1.00 16.32 149 ARG B CA 1
ATOM 3597 C C . ARG B 1 150 ? 19.352 61.489 57.536 1.00 15.56 149 ARG B C 1
ATOM 3598 O O . ARG B 1 150 ? 20.333 62.187 57.280 1.00 16.19 149 ARG B O 1
ATOM 3606 N N . ASN B 1 151 ? 19.317 60.182 57.294 1.00 15.17 150 ASN B N 1
ATOM 3607 C CA . ASN B 1 151 ? 20.454 59.519 56.667 1.00 14.51 150 ASN B CA 1
ATOM 3608 C C . ASN B 1 151 ? 20.350 59.605 55.149 1.00 14.72 150 ASN B C 1
ATOM 3609 O O . ASN B 1 151 ? 21.201 59.078 54.433 1.00 13.03 150 ASN B O 1
ATOM 3614 N N . PHE B 1 152 ? 19.298 60.260 54.662 1.00 13.18 151 PHE B N 1
ATOM 3615 C CA . PHE B 1 152 ? 19.113 60.439 53.223 1.00 12.27 151 PHE B CA 1
ATOM 3616 C C . PHE B 1 152 ? 19.405 61.890 52.870 1.00 13.05 151 PHE B C 1
ATOM 3617 O O . PHE B 1 152 ? 18.676 62.802 53.268 1.00 14.19 151 PHE B O 1
ATOM 3625 N N . THR B 1 153 ? 20.477 62.093 52.114 1.00 11.23 152 THR B N 1
ATOM 3626 C CA . THR B 1 153 ? 20.908 63.428 51.732 1.00 11.25 152 THR B CA 1
ATOM 3627 C C . THR B 1 153 ? 21.094 63.576 50.224 1.00 10.91 152 THR B C 1
ATOM 3628 O O . THR B 1 153 ? 21.147 62.581 49.493 1.00 11.25 152 THR B O 1
ATOM 3632 N N . ALA B 1 154 ? 21.187 64.825 49.772 1.00 10.68 153 ALA B N 1
ATOM 3633 C CA . ALA B 1 154 ? 21.391 65.128 48.358 1.00 10.05 153 ALA B CA 1
ATOM 3634 C C . ALA B 1 154 ? 22.609 66.035 48.240 1.00 9.67 153 ALA B C 1
ATOM 3635 O O . ALA B 1 154 ? 22.947 66.763 49.175 1.00 10.09 153 ALA B O 1
ATOM 3637 N N . MET B 1 155 ? 23.260 66.007 47.084 1.00 9.36 154 MET B N 1
ATOM 3638 C CA . MET B 1 155 ? 24.474 66.789 46.906 1.00 10.82 154 MET B CA 1
ATOM 3639 C C . MET B 1 155 ? 24.357 68.233 46.437 1.00 12.37 154 MET B C 1
ATOM 3640 O O . MET B 1 155 ? 23.711 68.528 45.435 1.00 13.52 154 MET B O 1
ATOM 3645 N N . THR B 1 156 ? 24.978 69.131 47.196 1.00 11.38 155 THR B N 1
ATOM 3646 C CA . THR B 1 156 ? 25.050 70.538 46.824 1.00 10.10 155 THR B CA 1
ATOM 3647 C C . THR B 1 156 ? 26.509 70.946 47.017 1.00 9.72 155 THR B C 1
ATOM 3648 O O . THR B 1 156 ? 26.873 72.098 46.810 1.00 9.82 155 THR B O 1
ATOM 3652 N N . ARG B 1 157 ? 27.353 69.982 47.389 1.00 9.81 156 ARG B N 1
ATOM 3653 C CA . ARG B 1 157 ? 28.766 70.265 47.627 1.00 9.84 156 ARG B CA 1
ATOM 3654 C C . ARG B 1 157 ? 29.539 70.795 46.417 1.00 8.88 156 ARG B C 1
ATOM 3655 O O . ARG B 1 157 ? 30.521 71.518 46.584 1.00 10.10 156 ARG B O 1
ATOM 3663 N N . LEU B 1 158 ? 29.120 70.440 45.205 1.00 9.06 157 LEU B N 1
ATOM 3664 C CA . LEU B 1 158 ? 29.819 70.937 44.022 1.00 9.53 157 LEU B CA 1
ATOM 3665 C C . LEU B 1 158 ? 29.561 72.437 43.893 1.00 8.97 157 LEU B C 1
ATOM 3666 O O . LEU B 1 158 ? 30.464 73.211 43.580 1.00 10.30 157 LEU B O 1
ATOM 3671 N N . ASP B 1 159 ? 28.322 72.844 44.139 1.00 9.98 158 ASP B N 1
ATOM 3672 C CA . ASP B 1 159 ? 27.966 74.257 44.071 1.00 10.84 158 ASP B CA 1
ATOM 3673 C C . ASP B 1 159 ? 28.732 74.987 45.172 1.00 10.18 158 ASP B C 1
ATOM 3674 O O . ASP B 1 159 ? 29.249 76.087 44.969 1.00 9.12 158 ASP B O 1
ATOM 3679 N N . HIS B 1 160 ? 28.802 74.349 46.336 1.00 9.67 159 HIS B N 1
ATOM 3680 C CA . HIS B 1 160 ? 29.513 74.879 47.497 1.00 9.76 159 HIS B CA 1
ATOM 3681 C C . HIS B 1 160 ? 30.984 75.116 47.149 1.00 9.69 159 HIS B C 1
ATOM 3682 O O . HIS B 1 160 ? 31.525 76.198 47.391 1.00 10.48 159 HIS B O 1
ATOM 3689 N N . ASN B 1 161 ? 31.628 74.113 46.561 1.00 8.83 160 ASN B N 1
ATOM 3690 C CA . ASN B 1 161 ? 33.035 74.245 46.204 1.00 10.17 160 ASN B CA 1
ATOM 3691 C C . ASN B 1 161 ? 33.248 75.280 45.112 1.00 9.38 160 ASN B C 1
ATOM 3692 O O . ASN B 1 161 ? 34.245 76.002 45.121 1.00 10.13 160 ASN B O 1
ATOM 3697 N N . ARG B 1 162 ? 32.312 75.345 44.171 1.00 9.16 161 ARG B N 1
ATOM 3698 C CA . ARG B 1 162 ? 32.397 76.308 43.080 1.00 9.48 161 ARG B CA 1
ATOM 3699 C C . ARG B 1 162 ? 32.320 77.723 43.635 1.00 10.64 161 ARG B C 1
ATOM 3700 O O . ARG B 1 162 ? 32.996 78.631 43.144 1.00 10.43 161 ARG B O 1
ATOM 3708 N N . ALA B 1 163 ? 31.499 77.901 44.666 1.00 10.51 162 ALA B N 1
ATOM 3709 C CA . ALA B 1 163 ? 31.338 79.200 45.306 1.00 10.86 162 ALA B CA 1
ATOM 3710 C C . ALA B 1 163 ? 32.643 79.597 45.993 1.00 11.34 162 ALA B C 1
ATOM 3711 O O . ALA B 1 163 ? 33.080 80.743 45.894 1.00 10.82 162 ALA B O 1
ATOM 3713 N N . LYS B 1 164 ? 33.264 78.648 46.692 1.00 11.43 163 LYS B N 1
ATOM 3714 C CA . LYS B 1 164 ? 34.529 78.914 47.364 1.00 10.15 163 LYS B CA 1
ATOM 3715 C C . LYS B 1 164 ? 35.571 79.312 46.325 1.00 10.24 163 LYS B C 1
ATOM 3716 O O . LYS B 1 164 ? 36.320 80.267 46.523 1.00 12.17 163 LYS B O 1
ATOM 3722 N N . ALA B 1 165 ? 35.606 78.577 45.216 1.00 10.55 164 ALA B N 1
ATOM 3723 C CA . ALA B 1 165 ? 36.559 78.838 44.140 1.00 9.32 164 ALA B CA 1
ATOM 3724 C C . ALA B 1 165 ? 36.391 80.238 43.561 1.00 9.67 164 ALA B C 1
ATOM 3725 O O . ALA B 1 165 ? 37.378 80.935 43.311 1.00 12.25 164 ALA B O 1
ATOM 3727 N N . GLN B 1 166 ? 35.146 80.653 43.343 1.00 9.66 165 GLN B N 1
ATOM 3728 C CA . GLN B 1 166 ? 34.896 81.984 42.792 1.00 11.01 165 GLN B CA 1
ATOM 3729 C C . GLN B 1 166 ? 35.340 83.069 43.762 1.00 11.43 165 GLN B C 1
ATOM 3730 O O . GLN B 1 166 ? 35.909 84.081 43.352 1.00 12.73 165 GLN B O 1
ATOM 3736 N N . LEU B 1 167 ? 35.086 82.861 45.050 1.00 12.07 166 LEU B N 1
ATOM 3737 C CA . LEU B 1 167 ? 35.471 83.850 46.051 1.00 13.02 166 LEU B CA 1
ATOM 3738 C C . LEU B 1 167 ? 36.989 83.951 46.157 1.00 14.41 166 LEU B C 1
ATOM 3739 O O . LEU B 1 167 ? 37.544 85.047 46.272 1.00 14.80 166 LEU B O 1
ATOM 3744 N N . ALA B 1 168 ? 37.659 82.806 46.112 1.00 14.03 167 ALA B N 1
ATOM 3745 C CA . ALA B 1 168 ? 39.113 82.774 46.188 1.00 15.46 167 ALA B CA 1
ATOM 3746 C C . ALA B 1 168 ? 39.704 83.548 45.009 1.00 16.42 167 ALA B C 1
ATOM 3747 O O . ALA B 1 168 ? 40.594 84.384 45.180 1.00 16.34 167 ALA B O 1
ATOM 3749 N N . LYS B 1 169 ? 39.195 83.271 43.813 1.00 15.93 168 LYS B N 1
ATOM 3750 C CA . LYS B 1 169 ? 39.683 83.934 42.606 1.00 17.14 168 LYS B CA 1
ATOM 3751 C C . LYS B 1 169 ? 39.509 85.451 42.651 1.00 17.41 168 LYS B C 1
ATOM 3752 O O . LYS B 1 169 ? 40.423 86.198 42.306 1.00 17.78 168 LYS B O 1
ATOM 3758 N N . LYS B 1 170 ? 38.333 85.897 43.075 1.00 15.78 169 LYS B N 1
ATOM 3759 C CA . LYS B 1 170 ? 38.023 87.322 43.149 1.00 15.32 169 LYS B CA 1
ATOM 3760 C C . LYS B 1 170 ? 38.890 88.078 44.154 1.00 16.98 169 LYS B C 1
ATOM 3761 O O . LYS B 1 170 ? 39.313 89.209 43.897 1.00 18.60 169 LYS B O 1
ATOM 3767 N N . THR B 1 171 ? 39.155 87.451 45.295 1.00 17.03 170 THR B N 1
ATOM 3768 C CA . THR B 1 171 ? 39.952 88.081 46.344 1.00 18.04 170 THR B CA 1
ATOM 3769 C C . THR B 1 171 ? 41.450 87.812 46.222 1.00 19.73 170 THR B C 1
ATOM 3770 O O . THR B 1 171 ? 42.248 88.377 46.970 1.00 22.02 170 THR B O 1
ATOM 3774 N N . GLY B 1 172 ? 41.827 86.950 45.284 1.00 19.87 171 GLY B N 1
ATOM 3775 C CA . GLY B 1 172 ? 43.230 86.630 45.092 1.00 20.31 171 GLY B CA 1
ATOM 3776 C C . GLY B 1 172 ? 43.830 85.896 46.276 1.00 21.58 171 GLY B C 1
ATOM 3777 O O . GLY B 1 172 ? 45.014 86.049 46.579 1.00 21.81 171 GLY B O 1
ATOM 3778 N N . THR B 1 173 ? 43.011 85.091 46.945 1.00 19.76 172 THR B N 1
ATOM 3779 C CA . THR B 1 173 ? 43.456 84.330 48.106 1.00 20.39 172 THR B CA 1
ATOM 3780 C C . THR B 1 173 ? 43.305 82.830 47.856 1.00 19.88 172 THR B C 1
ATOM 3781 O O . THR B 1 173 ? 42.471 82.409 47.054 1.00 21.43 172 THR B O 1
ATOM 3785 N N . GLY B 1 174 ? 44.113 82.029 48.543 1.00 16.59 173 GLY B N 1
ATOM 3786 C CA . GLY B 1 174 ? 44.034 80.589 48.372 1.00 16.41 173 GLY B CA 1
ATOM 3787 C C . GLY B 1 174 ? 42.686 80.070 48.825 1.00 16.01 173 GLY B C 1
ATOM 3788 O O . GLY B 1 174 ? 42.147 80.537 49.828 1.00 14.55 173 GLY B O 1
ATOM 3789 N N . VAL B 1 175 ? 42.140 79.101 48.096 1.00 15.43 174 VAL B N 1
ATOM 3790 C CA . VAL B 1 175 ? 40.838 78.543 48.437 1.00 15.39 174 VAL B CA 1
ATOM 3791 C C . VAL B 1 175 ? 40.863 77.882 49.815 1.00 15.86 174 VAL B C 1
ATOM 3792 O O . VAL B 1 175 ? 39.821 77.707 50.451 1.00 16.31 174 VAL B O 1
ATOM 3796 N N . ASP B 1 176 ? 42.061 77.529 50.278 1.00 16.52 175 ASP B N 1
ATOM 3797 C CA . ASP B 1 176 ? 42.225 76.893 51.576 1.00 17.75 175 ASP B CA 1
ATOM 3798 C C . ASP B 1 176 ? 41.959 77.868 52.723 1.00 18.66 175 ASP B C 1
ATOM 3799 O O . ASP B 1 176 ? 41.805 77.456 53.874 1.00 19.56 175 ASP B O 1
ATOM 3804 N N . ARG B 1 177 ? 41.881 79.156 52.399 1.00 16.96 176 ARG B N 1
ATOM 3805 C CA . ARG B 1 177 ? 41.637 80.189 53.400 1.00 18.37 176 ARG B CA 1
ATOM 3806 C C . ARG B 1 177 ? 40.199 80.699 53.385 1.00 18.02 176 ARG B C 1
ATOM 3807 O O . ARG B 1 177 ? 39.879 81.717 54.010 1.00 16.82 176 ARG B O 1
ATOM 3815 N N . ILE B 1 178 ? 39.332 79.988 52.669 1.00 16.02 177 ILE B N 1
ATOM 3816 C CA . ILE B 1 178 ? 37.925 80.363 52.594 1.00 16.04 177 ILE B CA 1
ATOM 3817 C C . ILE B 1 178 ? 37.134 79.436 53.507 1.00 14.86 177 ILE B C 1
ATOM 3818 O O . ILE B 1 178 ? 37.239 78.216 53.402 1.00 15.56 177 ILE B O 1
ATOM 3823 N N . ARG B 1 179 ? 36.352 80.011 54.413 1.00 14.29 178 ARG B N 1
ATOM 3824 C CA . ARG B 1 179 ? 35.555 79.201 55.324 1.00 13.62 178 ARG B CA 1
ATOM 3825 C C . ARG B 1 179 ? 34.137 79.732 55.423 1.00 13.00 178 ARG B C 1
ATOM 3826 O O . ARG B 1 179 ? 33.844 80.853 55.008 1.00 12.74 178 ARG B O 1
ATOM 3834 N N . ARG B 1 180 ? 33.265 78.900 55.975 1.00 12.90 179 ARG B N 1
ATOM 3835 C CA . ARG B 1 180 ? 31.874 79.252 56.202 1.00 12.31 179 ARG B CA 1
ATOM 3836 C C . ARG B 1 180 ? 31.070 79.653 54.979 1.00 12.29 179 ARG B C 1
ATOM 3837 O O . ARG B 1 180 ? 30.243 80.566 55.030 1.00 12.96 179 ARG B O 1
ATOM 3845 N N . MET B 1 181 ? 31.316 78.960 53.876 1.00 12.56 180 MET B N 1
ATOM 3846 C CA . MET B 1 181 ? 30.567 79.209 52.657 1.00 13.05 180 MET B CA 1
ATOM 3847 C C . MET B 1 181 ? 29.282 78.416 52.841 1.00 12.51 180 MET B C 1
ATOM 3848 O O . MET B 1 181 ? 29.286 77.369 53.493 1.00 12.52 180 MET B O 1
ATOM 3853 N N . THR B 1 182 ? 28.183 78.916 52.291 1.00 11.79 181 THR B N 1
ATOM 3854 C CA . THR B 1 182 ? 26.915 78.210 52.400 1.00 13.32 181 THR B CA 1
ATOM 3855 C C . THR B 1 182 ? 26.137 78.279 51.099 1.00 12.15 181 THR B C 1
ATOM 3856 O O . THR B 1 182 ? 26.100 79.313 50.446 1.00 13.43 181 THR B O 1
ATOM 3860 N N . VAL B 1 183 ? 25.532 77.161 50.721 1.00 12.19 182 VAL B N 1
ATOM 3861 C CA . VAL B 1 183 ? 24.675 77.120 49.545 1.00 13.42 182 VAL B CA 1
ATOM 3862 C C . VAL B 1 183 ? 23.363 76.596 50.115 1.00 13.72 182 VAL B C 1
ATOM 3863 O O . VAL B 1 183 ? 23.329 75.523 50.714 1.00 15.76 182 VAL B O 1
ATOM 3867 N N . TRP B 1 184 ? 22.294 77.370 49.964 1.00 11.56 183 TRP B N 1
ATOM 3868 C CA . TRP B 1 184 ? 20.998 76.971 50.505 1.00 10.66 183 TRP B CA 1
ATOM 3869 C C . TRP B 1 184 ? 20.010 76.476 49.469 1.00 11.01 183 TRP B C 1
ATOM 3870 O O . TRP B 1 184 ? 19.984 76.961 48.341 1.00 11.47 183 TRP B O 1
ATOM 3881 N N . GLY B 1 185 ? 19.184 75.518 49.879 1.00 10.77 184 GLY B N 1
ATOM 3882 C CA . GLY B 1 185 ? 18.121 75.037 49.020 1.00 10.58 184 GLY B CA 1
ATOM 3883 C C . GLY B 1 185 ? 18.284 73.899 48.045 1.00 10.57 184 GLY B C 1
ATOM 3884 O O . GLY B 1 185 ? 18.850 72.851 48.356 1.00 11.49 184 GLY B O 1
ATOM 3885 N N . ASN B 1 186 ? 17.749 74.129 46.851 1.00 11.96 185 ASN B N 1
ATOM 3886 C CA . ASN B 1 186 ? 17.754 73.150 45.771 1.00 13.28 185 ASN B CA 1
ATOM 3887 C C . ASN B 1 186 ? 19.073 73.093 44.999 1.00 14.14 185 ASN B C 1
ATOM 3888 O O . ASN B 1 186 ? 19.817 74.070 44.929 1.00 15.11 185 ASN B O 1
ATOM 3893 N N . HIS B 1 187 ? 19.342 71.933 44.409 1.00 14.72 186 HIS B N 1
ATOM 3894 C CA . HIS B 1 187 ? 20.555 71.697 43.627 1.00 17.27 186 HIS B CA 1
ATOM 3895 C C . HIS B 1 187 ? 20.509 72.479 42.314 1.00 19.70 186 HIS B C 1
ATOM 3896 O O . HIS B 1 187 ? 21.508 72.581 41.599 1.00 22.76 186 HIS B O 1
ATOM 3903 N N . SER B 1 188 ? 19.339 73.033 42.023 1.00 17.85 187 SER B N 1
ATOM 3904 C CA . SER B 1 188 ? 19.062 73.754 40.785 1.00 19.85 187 SER B CA 1
ATOM 3905 C C . SER B 1 188 ? 19.530 75.194 40.669 1.00 20.13 187 SER B C 1
ATOM 3906 O O . SER B 1 188 ? 20.333 75.683 41.460 1.00 20.72 187 SER B O 1
ATOM 3909 N N . SER B 1 189 ? 18.972 75.864 39.662 1.00 19.84 188 SER B N 1
ATOM 3910 C CA . SER B 1 189 ? 19.268 77.259 39.371 1.00 21.41 188 SER B CA 1
ATOM 3911 C C . SER B 1 189 ? 18.789 78.198 40.477 1.00 21.02 188 SER B C 1
ATOM 3912 O O . SER B 1 189 ? 19.224 79.348 40.535 1.00 22.65 188 SER B O 1
ATOM 3915 N N . THR B 1 190 ? 17.893 77.726 41.343 1.00 18.31 189 THR B N 1
ATOM 3916 C CA . THR B 1 190 ? 17.413 78.581 42.431 1.00 17.20 189 THR B CA 1
ATOM 3917 C C . THR B 1 190 ? 18.319 78.465 43.653 1.00 15.80 189 THR B C 1
ATOM 3918 O O . THR B 1 190 ? 18.082 79.111 44.670 1.00 14.74 189 THR B O 1
ATOM 3922 N N . MET B 1 191 ? 19.355 77.637 43.545 1.00 17.28 190 MET B N 1
ATOM 3923 C CA . MET B 1 191 ? 20.320 77.459 44.629 1.00 18.25 190 MET B CA 1
ATOM 3924 C C . MET B 1 191 ? 20.779 78.846 45.073 1.00 18.02 190 MET B C 1
ATOM 3925 O O . MET B 1 191 ? 20.970 79.736 44.240 1.00 18.71 190 MET B O 1
ATOM 3930 N N . PHE B 1 192 ? 20.969 79.036 46.373 1.00 15.41 191 PHE B N 1
ATOM 3931 C CA . PHE B 1 192 ? 21.407 80.332 46.871 1.00 14.68 191 PHE B CA 1
ATOM 3932 C C . PHE B 1 192 ? 22.771 80.307 47.564 1.00 14.44 191 PHE B C 1
ATOM 3933 O O . PHE B 1 192 ? 22.898 79.824 48.688 1.00 14.15 191 PHE B O 1
ATOM 3941 N N . PRO B 1 193 ? 23.815 80.819 46.889 1.00 13.60 192 PRO B N 1
ATOM 3942 C CA . PRO B 1 193 ? 25.159 80.850 47.478 1.00 14.05 192 PRO B CA 1
ATOM 3943 C C . PRO B 1 193 ? 25.232 82.072 48.396 1.00 15.11 192 PRO B C 1
ATOM 3944 O O . PRO B 1 193 ? 25.068 83.209 47.951 1.00 15.07 192 PRO B O 1
ATOM 3948 N N . ASP B 1 194 ? 25.482 81.810 49.675 1.00 14.26 193 ASP B N 1
ATOM 3949 C CA . ASP B 1 194 ? 25.508 82.822 50.734 1.00 15.80 193 ASP B CA 1
ATOM 3950 C C . ASP B 1 194 ? 26.902 83.287 51.173 1.00 15.54 193 ASP B C 1
ATOM 3951 O O . ASP B 1 194 ? 27.675 82.510 51.730 1.00 14.82 193 ASP B O 1
ATOM 3956 N N . LEU B 1 195 ? 27.208 84.564 50.939 1.00 15.00 194 LEU B N 1
ATOM 3957 C CA . LEU B 1 195 ? 28.502 85.133 51.319 1.00 15.68 194 LEU B CA 1
ATOM 3958 C C . LEU B 1 195 ? 28.437 85.965 52.596 1.00 15.95 194 LEU B C 1
ATOM 3959 O O . LEU B 1 195 ? 29.456 86.480 53.057 1.00 15.68 194 LEU B O 1
ATOM 3964 N N . PHE B 1 196 ? 27.244 86.102 53.165 1.00 15.76 195 PHE B N 1
ATOM 3965 C CA . PHE B 1 196 ? 27.071 86.908 54.370 1.00 16.66 195 PHE B CA 1
ATOM 3966 C C . PHE B 1 196 ? 27.801 86.402 55.604 1.00 15.83 195 PHE B C 1
ATOM 3967 O O . PHE B 1 196 ? 28.103 87.179 56.510 1.00 18.08 195 PHE B O 1
ATOM 3975 N N . HIS B 1 197 ? 28.096 85.107 55.642 1.00 15.61 196 HIS B N 1
ATOM 3976 C CA . HIS B 1 197 ? 28.787 84.541 56.790 1.00 15.56 196 HIS B CA 1
ATOM 3977 C C . HIS B 1 197 ? 30.131 83.937 56.413 1.00 15.14 196 HIS B C 1
ATOM 3978 O O . HIS B 1 197 ? 30.858 83.439 57.270 1.00 14.42 196 HIS B O 1
ATOM 3985 N N . ALA B 1 198 ? 30.463 84.004 55.127 1.00 13.34 197 ALA B N 1
ATOM 3986 C CA . ALA B 1 198 ? 31.726 83.465 54.634 1.00 14.14 197 ALA B CA 1
ATOM 3987 C C . ALA B 1 198 ? 32.893 84.349 55.063 1.00 14.94 197 ALA B C 1
ATOM 3988 O O . ALA B 1 198 ? 32.743 85.565 55.215 1.00 15.47 197 ALA B O 1
ATOM 3990 N N . GLU B 1 199 ? 34.059 83.742 55.259 1.00 13.93 198 GLU B N 1
ATOM 3991 C CA . GLU B 1 199 ? 35.228 84.510 55.659 1.00 15.66 198 GLU B CA 1
ATOM 3992 C C . GLU B 1 199 ? 36.449 84.149 54.825 1.00 16.07 198 GLU B C 1
ATOM 3993 O O . GLU B 1 199 ? 36.640 82.995 54.440 1.00 16.63 198 GLU B O 1
ATOM 3999 N N . VAL B 1 200 ? 37.266 85.159 54.551 1.00 15.99 199 VAL B N 1
ATOM 4000 C CA . VAL B 1 200 ? 38.488 85.001 53.772 1.00 17.26 199 VAL B CA 1
ATOM 4001 C C . VAL B 1 200 ? 39.618 85.358 54.724 1.00 19.27 199 VAL B C 1
ATOM 4002 O O . VAL B 1 200 ? 39.769 86.518 55.104 1.00 18.76 199 VAL B O 1
ATOM 4006 N N . ASP B 1 201 ? 40.399 84.356 55.115 1.00 19.72 200 ASP B N 1
ATOM 4007 C CA . ASP B 1 201 ? 41.491 84.562 56.061 1.00 23.74 200 ASP B CA 1
ATOM 4008 C C . ASP B 1 201 ? 40.948 85.206 57.331 1.00 23.22 200 ASP B C 1
ATOM 4009 O O . ASP B 1 201 ? 41.594 86.065 57.929 1.00 24.84 200 ASP B O 1
ATOM 4014 N N . GLY B 1 202 ? 39.747 84.793 57.727 1.00 22.66 205 GLY B N 1
ATOM 4015 C CA . GLY B 1 202 ? 39.131 85.326 58.929 1.00 22.80 205 GLY B CA 1
ATOM 4016 C C . GLY B 1 202 ? 38.350 86.617 58.751 1.00 23.51 205 GLY B C 1
ATOM 4017 O O . GLY B 1 202 ? 37.645 87.041 59.665 1.00 24.97 205 GLY B O 1
ATOM 4018 N N . ARG B 1 203 ? 38.462 87.239 57.581 1.00 23.06 206 ARG B N 1
ATOM 4019 C CA . ARG B 1 203 ? 37.761 88.494 57.313 1.00 22.62 206 ARG B CA 1
ATOM 4020 C C . ARG B 1 203 ? 36.439 88.259 56.586 1.00 21.06 206 ARG B C 1
ATOM 4021 O O . ARG B 1 203 ? 36.365 87.440 55.671 1.00 19.83 206 ARG B O 1
ATOM 4029 N N . PRO B 1 204 ? 35.375 88.979 56.986 1.00 19.85 207 PRO B N 1
ATOM 4030 C CA . PRO B 1 204 ? 34.071 88.817 56.336 1.00 18.60 207 PRO B CA 1
ATOM 4031 C C . PRO B 1 204 ? 34.215 89.016 54.832 1.00 17.40 207 PRO B C 1
ATOM 4032 O O . PRO B 1 204 ? 34.838 89.976 54.383 1.00 17.37 207 PRO B O 1
ATOM 4036 N N . ALA B 1 205 ? 33.636 88.105 54.060 1.00 16.64 208 ALA B N 1
ATOM 4037 C CA . ALA B 1 205 ? 33.720 88.164 52.605 1.00 16.83 208 ALA B CA 1
ATOM 4038 C C . ALA B 1 205 ? 33.242 89.483 52.008 1.00 17.96 208 ALA B C 1
ATOM 4039 O O . ALA B 1 205 ? 33.858 90.012 51.079 1.00 18.50 208 ALA B O 1
ATOM 4041 N N . LEU B 1 206 ? 32.149 90.014 52.543 1.00 18.55 209 LEU B N 1
ATOM 4042 C CA . LEU B 1 206 ? 31.587 91.253 52.024 1.00 19.91 209 LEU B CA 1
ATOM 4043 C C . LEU B 1 206 ? 32.356 92.512 52.405 1.00 21.00 209 LEU B C 1
ATOM 4044 O O . LEU B 1 206 ? 31.907 93.630 52.141 1.00 21.37 209 LEU B O 1
ATOM 4049 N N . GLU B 1 207 ? 33.515 92.324 53.026 1.00 21.04 210 GLU B N 1
ATOM 4050 C CA . GLU B 1 207 ? 34.379 93.445 53.374 1.00 21.78 210 GLU B CA 1
ATOM 4051 C C . GLU B 1 207 ? 35.435 93.499 52.275 1.00 22.00 210 GLU B C 1
ATOM 4052 O O . GLU B 1 207 ? 36.150 94.491 52.126 1.00 21.38 210 GLU B O 1
ATOM 4058 N N . LEU B 1 208 ? 35.508 92.418 51.498 1.00 20.79 211 LEU B N 1
ATOM 4059 C CA . LEU B 1 208 ? 36.470 92.294 50.408 1.00 20.02 211 LEU B CA 1
ATOM 4060 C C . LEU B 1 208 ? 35.834 92.418 49.027 1.00 20.07 211 LEU B C 1
ATOM 4061 O O . LEU B 1 208 ? 36.497 92.814 48.067 1.00 21.01 211 LEU B O 1
ATOM 4066 N N . VAL B 1 209 ? 34.558 92.061 48.926 1.00 18.72 212 VAL B N 1
ATOM 4067 C CA . VAL B 1 209 ? 33.832 92.157 47.664 1.00 19.51 212 VAL B CA 1
ATOM 4068 C C . VAL B 1 209 ? 32.550 92.950 47.899 1.00 20.25 212 VAL B C 1
ATOM 4069 O O . VAL B 1 209 ? 32.023 92.963 49.008 1.00 21.18 212 VAL B O 1
ATOM 4073 N N . ASP B 1 210 ? 32.050 93.612 46.859 1.00 21.27 214 ASP B N 1
ATOM 4074 C CA . ASP B 1 210 ? 30.836 94.418 46.980 1.00 22.12 214 ASP B CA 1
ATOM 4075 C C . ASP B 1 210 ? 29.558 93.645 46.664 1.00 21.71 214 ASP B C 1
ATOM 4076 O O . ASP B 1 210 ? 29.599 92.591 46.029 1.00 19.99 214 ASP B O 1
ATOM 4081 N N . MET B 1 211 ? 28.424 94.183 47.108 1.00 19.89 215 MET B N 1
ATOM 4082 C CA . MET B 1 211 ? 27.127 93.554 46.874 1.00 20.40 215 MET B CA 1
ATOM 4083 C C . MET B 1 211 ? 26.798 93.457 45.393 1.00 19.93 215 MET B C 1
ATOM 4084 O O . MET B 1 211 ? 26.157 92.502 44.955 1.00 20.59 215 MET B O 1
ATOM 4089 N N . GLU B 1 212 ? 27.223 94.456 44.627 1.00 19.72 216 GLU B N 1
ATOM 4090 C CA . GLU B 1 212 ? 26.957 94.475 43.194 1.00 20.75 216 GLU B CA 1
ATOM 4091 C C . GLU B 1 212 ? 27.592 93.256 42.529 1.00 18.77 216 GLU B C 1
ATOM 4092 O O . GLU B 1 212 ? 26.948 92.566 41.742 1.00 18.90 216 GLU B O 1
ATOM 4098 N N . TRP B 1 213 ? 28.851 92.992 42.860 1.00 17.58 217 TRP B N 1
ATOM 4099 C CA . TRP B 1 213 ? 29.569 91.849 42.303 1.00 16.55 217 TRP B CA 1
ATOM 4100 C C . TRP B 1 213 ? 28.896 90.565 42.769 1.00 16.03 217 TRP B C 1
ATOM 4101 O O . TRP B 1 213 ? 28.677 89.638 41.991 1.00 14.49 217 TRP B O 1
ATOM 4112 N N . TYR B 1 214 ? 28.573 90.521 44.056 1.00 14.69 218 TYR B N 1
ATOM 4113 C CA . TYR B 1 214 ? 27.928 89.354 44.642 1.00 15.05 218 TYR B CA 1
ATOM 4114 C C . TYR B 1 214 ? 26.642 89.009 43.895 1.00 16.08 218 TYR B C 1
ATOM 4115 O O . TYR B 1 214 ? 26.463 87.877 43.435 1.00 15.74 218 TYR B O 1
ATOM 4124 N N . GLU B 1 215 ? 25.762 89.992 43.743 1.00 15.56 219 GLU B N 1
ATOM 4125 C CA . GLU B 1 215 ? 24.484 89.763 43.081 1.00 18.00 219 GLU B CA 1
ATOM 4126 C C . GLU B 1 215 ? 24.519 89.556 41.571 1.00 18.54 219 GLU B C 1
ATOM 4127 O O . GLU B 1 215 ? 23.918 88.610 41.059 1.00 20.04 219 GLU B O 1
ATOM 4133 N N . LYS B 1 216 ? 25.222 90.431 40.860 1.00 19.04 220 LYS B N 1
ATOM 4134 C CA . LYS B 1 216 ? 25.253 90.352 39.404 1.00 20.17 220 LYS B CA 1
ATOM 4135 C C . LYS B 1 216 ? 26.311 89.458 38.772 1.00 18.27 220 LYS B C 1
ATOM 4136 O O . LYS B 1 216 ? 26.193 89.108 37.601 1.00 18.70 220 LYS B O 1
ATOM 4142 N N . VAL B 1 217 ? 27.340 89.089 39.526 1.00 14.70 221 VAL B N 1
ATOM 4143 C CA . VAL B 1 217 ? 28.392 88.244 38.964 1.00 14.62 221 VAL B CA 1
ATOM 4144 C C . VAL B 1 217 ? 28.556 86.895 39.664 1.00 13.56 221 VAL B C 1
ATOM 4145 O O . VAL B 1 217 ? 28.447 85.839 39.032 1.00 13.23 221 VAL B O 1
ATOM 4149 N N . PHE B 1 218 ? 28.810 86.934 40.969 1.00 13.20 222 PHE B N 1
ATOM 4150 C CA . PHE B 1 218 ? 29.017 85.721 41.758 1.00 12.74 222 PHE B CA 1
ATOM 4151 C C . PHE B 1 218 ? 27.877 84.707 41.679 1.00 13.05 222 PHE B C 1
ATOM 4152 O O . PHE B 1 218 ? 28.097 83.557 41.307 1.00 12.05 222 PHE B O 1
ATOM 4160 N N . ILE B 1 219 ? 26.664 85.118 42.028 1.00 12.64 223 ILE B N 1
ATOM 4161 C CA . ILE B 1 219 ? 25.546 84.186 42.001 1.00 11.79 223 ILE B CA 1
ATOM 4162 C C . ILE B 1 219 ? 25.288 83.571 40.621 1.00 13.03 223 ILE B C 1
ATOM 4163 O O . ILE B 1 219 ? 25.192 82.349 40.496 1.00 12.81 223 ILE B O 1
ATOM 4168 N N . PRO B 1 220 ? 25.193 84.396 39.566 1.00 13.75 224 PRO B N 1
ATOM 4169 C CA . PRO B 1 220 ? 24.946 83.815 38.241 1.00 14.25 224 PRO B CA 1
ATOM 4170 C C . PRO B 1 220 ? 26.064 82.891 37.774 1.00 12.92 224 PRO B C 1
ATOM 4171 O O . PRO B 1 220 ? 25.809 81.860 37.150 1.00 14.71 224 PRO B O 1
ATOM 4175 N N . THR B 1 221 ? 27.304 83.271 38.068 1.00 12.93 225 THR B N 1
ATOM 4176 C CA . THR B 1 221 ? 28.453 82.476 37.656 1.00 12.24 225 THR B CA 1
ATOM 4177 C C . THR B 1 221 ? 28.452 81.108 38.317 1.00 12.56 225 THR B C 1
ATOM 4178 O O . THR B 1 221 ? 28.750 80.102 37.672 1.00 13.51 225 THR B O 1
ATOM 4182 N N . VAL B 1 222 ? 28.122 81.059 39.603 1.00 11.11 226 VAL B N 1
ATOM 4183 C CA . VAL B 1 222 ? 28.074 79.774 40.288 1.00 11.17 226 VAL B CA 1
ATOM 4184 C C . VAL B 1 222 ? 26.953 78.928 39.677 1.00 12.12 226 VAL B C 1
ATOM 4185 O O . VAL B 1 222 ? 27.124 77.732 39.448 1.00 12.97 226 VAL B O 1
ATOM 4189 N N . ALA B 1 223 ? 25.816 79.555 39.385 1.00 14.41 227 ALA B N 1
ATOM 4190 C CA . ALA B 1 223 ? 24.683 78.834 38.807 1.00 15.17 227 ALA B CA 1
ATOM 4191 C C . ALA B 1 223 ? 24.934 78.309 37.390 1.00 16.29 227 ALA B C 1
ATOM 4192 O O . ALA B 1 223 ? 24.420 77.255 37.018 1.00 18.19 227 ALA B O 1
ATOM 4194 N N . GLN B 1 224 ? 25.727 79.035 36.606 1.00 16.01 228 GLN B N 1
ATOM 4195 C CA . GLN B 1 224 ? 26.006 78.650 35.220 1.00 16.37 228 GLN B CA 1
ATOM 4196 C C . GLN B 1 224 ? 27.289 77.845 35.032 1.00 14.36 228 GLN B C 1
ATOM 4197 O O . GLN B 1 224 ? 27.602 77.418 33.922 1.00 14.80 228 GLN B O 1
ATOM 4203 N N . ARG B 1 225 ? 28.025 77.622 36.113 1.00 13.59 229 ARG B N 1
ATOM 4204 C CA . ARG B 1 225 ? 29.293 76.909 36.019 1.00 11.29 229 ARG B CA 1
ATOM 4205 C C . ARG B 1 225 ? 29.231 75.564 35.298 1.00 11.34 229 ARG B C 1
ATOM 4206 O O . ARG B 1 225 ? 30.111 75.254 34.495 1.00 11.28 229 ARG B O 1
ATOM 4214 N N . GLY B 1 226 ? 28.202 74.770 35.582 1.00 11.41 230 GLY B N 1
ATOM 4215 C CA . GLY B 1 226 ? 28.076 73.472 34.933 1.00 11.68 230 GLY B CA 1
ATOM 4216 C C . GLY B 1 226 ? 28.011 73.615 33.424 1.00 11.57 230 GLY B C 1
ATOM 4217 O O . GLY B 1 226 ? 28.636 72.855 32.683 1.00 11.49 230 GLY B O 1
ATOM 4218 N N . ALA B 1 227 ? 27.251 74.602 32.966 1.00 10.87 231 ALA B N 1
ATOM 4219 C CA . ALA B 1 227 ? 27.112 74.852 31.537 1.00 10.37 231 ALA B CA 1
ATOM 4220 C C . ALA B 1 227 ? 28.433 75.335 30.951 1.00 11.06 231 ALA B C 1
ATOM 4221 O O . ALA B 1 227 ? 28.767 75.019 29.811 1.00 10.46 231 ALA B O 1
ATOM 4223 N N . ALA B 1 228 ? 29.179 76.105 31.736 1.00 10.98 232 ALA B N 1
ATOM 4224 C CA . ALA B 1 228 ? 30.463 76.625 31.289 1.00 11.92 232 ALA B CA 1
ATOM 4225 C C . ALA B 1 228 ? 31.418 75.475 31.001 1.00 12.14 232 ALA B C 1
ATOM 4226 O O . ALA B 1 228 ? 32.154 75.500 30.018 1.00 12.69 232 ALA B O 1
ATOM 4228 N N . ILE B 1 229 ? 31.406 74.463 31.863 1.00 11.30 233 ILE B N 1
ATOM 4229 C CA . ILE B 1 229 ? 32.286 73.318 31.665 1.00 11.51 233 ILE B CA 1
ATOM 4230 C C . ILE B 1 229 ? 31.918 72.604 30.367 1.00 11.56 233 ILE B C 1
ATOM 4231 O O . ILE B 1 229 ? 32.787 72.238 29.573 1.00 12.76 233 ILE B O 1
ATOM 4236 N N . ILE B 1 230 ? 30.623 72.412 30.153 1.00 10.96 234 ILE B N 1
ATOM 4237 C CA . ILE B 1 230 ? 30.152 71.735 28.954 1.00 13.13 234 ILE B CA 1
ATOM 4238 C C . ILE B 1 230 ? 30.519 72.501 27.687 1.00 13.30 234 ILE B C 1
ATOM 4239 O O . ILE B 1 230 ? 30.956 71.909 26.701 1.00 14.00 234 ILE B O 1
ATOM 4244 N N . GLN B 1 231 ? 30.356 73.818 27.708 1.00 13.56 235 GLN B N 1
ATOM 4245 C CA . GLN B 1 231 ? 30.693 74.600 26.528 1.00 13.65 235 GLN B CA 1
ATOM 4246 C C . GLN B 1 231 ? 32.184 74.563 26.210 1.00 14.69 235 GLN B C 1
ATOM 4247 O O . GLN B 1 231 ? 32.582 74.657 25.045 1.00 16.02 235 GLN B O 1
ATOM 4253 N N . ALA B 1 232 ? 33.010 74.409 27.241 1.00 13.66 236 ALA B N 1
ATOM 4254 C CA . ALA B 1 232 ? 34.455 74.370 27.053 1.00 14.95 236 ALA B CA 1
ATOM 4255 C C . ALA B 1 232 ? 34.986 72.986 26.692 1.00 16.09 236 ALA B C 1
ATOM 4256 O O . ALA B 1 232 ? 35.744 72.843 25.731 1.00 16.26 236 ALA B O 1
ATOM 4258 N N . ARG B 1 233 ? 34.576 71.978 27.459 1.00 16.60 237 ARG B N 1
ATOM 4259 C CA . ARG B 1 233 ? 35.026 70.595 27.265 1.00 17.58 237 ARG B CA 1
ATOM 4260 C C . ARG B 1 233 ? 34.189 69.735 26.329 1.00 17.86 237 ARG B C 1
ATOM 4261 O O . ARG B 1 233 ? 34.692 68.760 25.763 1.00 19.52 237 ARG B O 1
ATOM 4269 N N . GLY B 1 234 ? 32.914 70.068 26.185 1.00 16.29 238 GLY B N 1
ATOM 4270 C CA . GLY B 1 234 ? 32.048 69.272 25.336 1.00 16.00 238 GLY B CA 1
ATOM 4271 C C . GLY B 1 234 ? 31.516 68.082 26.113 1.00 16.40 238 GLY B C 1
ATOM 4272 O O . GLY B 1 234 ? 30.976 67.131 25.538 1.00 17.91 238 GLY B O 1
ATOM 4273 N N . ALA B 1 235 ? 31.676 68.135 27.433 1.00 15.70 239 ALA B N 1
ATOM 4274 C CA . ALA B 1 235 ? 31.212 67.073 28.316 1.00 14.53 239 ALA B CA 1
ATOM 4275 C C . ALA B 1 235 ? 30.939 67.651 29.701 1.00 13.40 239 ALA B C 1
ATOM 4276 O O . ALA B 1 235 ? 31.492 68.685 30.072 1.00 13.40 239 ALA B O 1
ATOM 4278 N N . SER B 1 236 ? 30.088 66.973 30.460 1.00 13.21 240 SER B N 1
ATOM 4279 C CA . SER B 1 236 ? 29.731 67.424 31.800 1.00 13.27 240 SER B CA 1
ATOM 4280 C C . SER B 1 236 ? 30.890 67.321 32.792 1.00 12.01 240 SER B C 1
ATOM 4281 O O . SER B 1 236 ? 31.839 66.558 32.591 1.00 12.09 240 SER B O 1
ATOM 4284 N N . SER B 1 237 ? 30.793 68.099 33.865 1.00 10.62 241 SER B N 1
ATOM 4285 C CA . SER B 1 237 ? 31.818 68.153 34.908 1.00 10.72 241 SER B CA 1
ATOM 4286 C C . SER B 1 237 ? 31.785 66.949 35.848 1.00 10.58 241 SER B C 1
ATOM 4287 O O . SER B 1 237 ? 31.596 67.088 37.058 1.00 10.79 241 SER B O 1
ATOM 4290 N N . ALA B 1 238 ? 31.993 65.764 35.288 1.00 10.61 242 ALA B N 1
ATOM 4291 C CA . ALA B 1 238 ? 31.961 64.543 36.081 1.00 11.02 242 ALA B CA 1
ATOM 4292 C C . ALA B 1 238 ? 33.041 64.455 37.157 1.00 11.06 242 ALA B C 1
ATOM 4293 O O . ALA B 1 238 ? 32.764 64.017 38.273 1.00 10.20 242 ALA B O 1
ATOM 4295 N N . ALA B 1 239 ? 34.263 64.872 36.829 1.00 9.92 243 ALA B N 1
ATOM 4296 C CA . ALA B 1 239 ? 35.372 64.793 37.784 1.00 10.41 243 ALA B CA 1
ATOM 4297 C C . ALA B 1 239 ? 35.175 65.640 39.032 1.00 10.63 243 ALA B C 1
ATOM 4298 O O . ALA B 1 239 ? 35.402 65.167 40.151 1.00 9.87 243 ALA B O 1
ATOM 4300 N N . SER B 1 240 ? 34.762 66.891 38.849 1.00 10.20 244 SER B N 1
ATOM 4301 C CA . SER B 1 240 ? 34.548 67.761 39.995 1.00 9.57 244 SER B CA 1
ATOM 4302 C C . SER B 1 240 ? 33.284 67.362 40.755 1.00 8.72 244 SER B C 1
ATOM 4303 O O . SER B 1 240 ? 33.199 67.558 41.972 1.00 9.88 244 SER B O 1
ATOM 4306 N N . ALA B 1 241 ? 32.307 66.789 40.051 1.00 8.95 245 ALA B N 1
ATOM 4307 C CA . ALA B 1 241 ? 31.085 66.329 40.705 1.00 10.92 245 ALA B CA 1
ATOM 4308 C C . ALA B 1 241 ? 31.463 65.137 41.585 1.00 10.25 245 ALA B C 1
ATOM 4309 O O . ALA B 1 241 ? 31.013 65.027 42.724 1.00 9.42 245 ALA B O 1
ATOM 4311 N N . ALA B 1 242 ? 32.299 64.247 41.055 1.00 9.09 246 ALA B N 1
ATOM 4312 C CA . ALA B 1 242 ? 32.736 63.078 41.814 1.00 9.39 246 ALA B CA 1
ATOM 4313 C C . ALA B 1 242 ? 33.499 63.551 43.044 1.00 8.18 246 ALA B C 1
ATOM 4314 O O . ALA B 1 242 ? 33.329 63.013 44.135 1.00 9.38 246 ALA B O 1
ATOM 4316 N N . ASN B 1 243 ? 34.344 64.561 42.867 1.00 8.60 247 ASN B N 1
ATOM 4317 C CA . ASN B 1 243 ? 35.108 65.088 43.991 1.00 8.22 247 ASN B CA 1
ATOM 4318 C C . ASN B 1 243 ? 34.166 65.602 45.078 1.00 9.74 247 ASN B C 1
ATOM 4319 O O . ASN B 1 243 ? 34.392 65.369 46.268 1.00 9.60 247 ASN B O 1
ATOM 4324 N N . ALA B 1 244 ? 33.115 66.310 44.669 1.00 8.60 248 ALA B N 1
ATOM 4325 C CA . ALA B 1 244 ? 32.150 66.853 45.625 1.00 8.78 248 ALA B CA 1
ATOM 4326 C C . ALA B 1 244 ? 31.409 65.738 46.365 1.00 10.26 248 ALA B C 1
ATOM 4327 O O . ALA B 1 244 ? 31.145 65.850 47.564 1.00 10.15 248 ALA B O 1
ATOM 4329 N N . ALA B 1 245 ? 31.077 64.665 45.651 1.00 9.61 249 ALA B N 1
ATOM 4330 C CA . ALA B 1 245 ? 30.380 63.533 46.256 1.00 9.69 249 ALA B CA 1
ATOM 4331 C C . ALA B 1 245 ? 31.285 62.915 47.316 1.00 9.85 249 ALA B C 1
ATOM 4332 O O . ALA B 1 245 ? 30.840 62.573 48.410 1.00 10.67 249 ALA B O 1
ATOM 4334 N N . ILE B 1 246 ? 32.564 62.781 46.981 1.00 9.92 250 ILE B N 1
ATOM 4335 C CA . ILE B 1 246 ? 33.545 62.227 47.905 1.00 10.11 250 ILE B CA 1
ATOM 4336 C C . ILE B 1 246 ? 33.639 63.091 49.158 1.00 10.22 250 ILE B C 1
ATOM 4337 O O . ILE B 1 246 ? 33.598 62.577 50.276 1.00 11.23 250 ILE B O 1
ATOM 4342 N N . GLU B 1 247 ? 33.756 64.403 48.973 1.00 9.74 251 GLU B N 1
ATOM 4343 C CA . GLU B 1 247 ? 33.861 65.311 50.112 1.00 9.94 251 GLU B CA 1
ATOM 4344 C C . GLU B 1 247 ? 32.583 65.319 50.957 1.00 8.67 251 GLU B C 1
ATOM 4345 O O . GLU B 1 247 ? 32.646 65.426 52.182 1.00 9.29 251 GLU B O 1
ATOM 4351 N N . HIS B 1 248 ? 31.430 65.196 50.303 1.00 9.72 252 HIS B N 1
ATOM 4352 C CA . HIS B 1 248 ? 30.142 65.160 50.999 1.00 9.67 252 HIS B CA 1
ATOM 4353 C C . HIS B 1 248 ? 30.129 63.991 51.991 1.00 10.44 252 HIS B C 1
ATOM 4354 O O . HIS B 1 248 ? 29.843 64.161 53.183 1.00 9.14 252 HIS B O 1
ATOM 4361 N N . ILE B 1 249 ? 30.444 62.801 51.494 1.00 10.24 253 ILE B N 1
ATOM 4362 C CA . ILE B 1 249 ? 30.468 61.614 52.341 1.00 10.66 253 ILE B CA 1
ATOM 4363 C C . ILE B 1 249 ? 31.599 61.710 53.362 1.00 10.29 253 ILE B C 1
ATOM 4364 O O . ILE B 1 249 ? 31.407 61.427 54.542 1.00 9.73 253 ILE B O 1
ATOM 4369 N N . ARG B 1 250 ? 32.777 62.120 52.900 1.00 9.44 254 ARG B N 1
ATOM 4370 C CA . ARG B 1 250 ? 33.949 62.239 53.763 1.00 10.50 254 ARG B CA 1
ATOM 4371 C C . ARG B 1 250 ? 33.749 63.137 54.983 1.00 10.13 254 ARG B C 1
ATOM 4372 O O . ARG B 1 250 ? 34.012 62.726 56.111 1.00 11.42 254 ARG B O 1
ATOM 4380 N N . ASP B 1 251 ? 33.292 64.366 54.767 1.00 11.09 255 ASP B N 1
ATOM 4381 C CA . ASP B 1 251 ? 33.107 65.282 55.889 1.00 10.24 255 ASP B CA 1
ATOM 4382 C C . ASP B 1 251 ? 32.001 64.830 56.833 1.00 11.06 255 ASP B C 1
ATOM 4383 O O . ASP B 1 251 ? 32.063 65.070 58.036 1.00 11.47 255 ASP B O 1
ATOM 4388 N N . TRP B 1 252 ? 30.996 64.165 56.278 1.00 10.11 256 TRP B N 1
ATOM 4389 C CA . TRP B 1 252 ? 29.876 63.641 57.052 1.00 10.79 256 TRP B CA 1
ATOM 4390 C C . TRP B 1 252 ? 30.389 62.533 57.973 1.00 12.35 256 TRP B C 1
ATOM 4391 O O . TRP B 1 252 ? 30.056 62.486 59.161 1.00 13.42 256 TRP B O 1
ATOM 4402 N N . ALA B 1 253 ? 31.229 61.659 57.426 1.00 11.93 257 ALA B N 1
ATOM 4403 C CA . ALA B 1 253 ? 31.771 60.535 58.183 1.00 12.75 257 ALA B CA 1
ATOM 4404 C C . ALA B 1 253 ? 32.934 60.873 59.108 1.00 13.75 257 ALA B C 1
ATOM 4405 O O . ALA B 1 253 ? 32.980 60.414 60.254 1.00 14.76 257 ALA B O 1
ATOM 4407 N N . LEU B 1 254 ? 33.869 61.676 58.611 1.00 13.37 258 LEU B N 1
ATOM 4408 C CA . LEU B 1 254 ? 35.061 62.022 59.373 1.00 14.77 258 LEU B CA 1
ATOM 4409 C C . LEU B 1 254 ? 34.983 63.326 60.154 1.00 15.39 258 LEU B C 1
ATOM 4410 O O . LEU B 1 254 ? 35.801 63.566 61.042 1.00 16.61 258 LEU B O 1
ATOM 4415 N N . GLY B 1 255 ? 34.012 64.170 59.819 1.00 13.90 259 GLY B N 1
ATOM 4416 C CA . GLY B 1 255 ? 33.850 65.426 60.528 1.00 14.23 259 GLY B CA 1
ATOM 4417 C C . GLY B 1 255 ? 34.309 66.670 59.794 1.00 14.11 259 GLY B C 1
ATOM 4418 O O . GLY B 1 255 ? 35.183 66.615 58.933 1.00 15.06 259 GLY B O 1
ATOM 4419 N N . THR B 1 256 ? 33.713 67.803 60.151 1.00 13.60 260 THR B N 1
ATOM 4420 C CA . THR B 1 256 ? 34.057 69.082 59.543 1.00 13.34 260 THR B CA 1
ATOM 4421 C C . THR B 1 256 ? 35.095 69.808 60.403 1.00 15.10 260 THR B C 1
ATOM 4422 O O . THR B 1 256 ? 35.187 69.576 61.609 1.00 15.17 260 THR B O 1
ATOM 4426 N N . PRO B 1 257 ? 35.898 70.690 59.785 1.00 16.45 261 PRO B N 1
ATOM 4427 C CA . PRO B 1 257 ? 36.937 71.457 60.479 1.00 17.70 261 PRO B CA 1
ATOM 4428 C C . PRO B 1 257 ? 36.372 72.361 61.569 1.00 18.38 261 PRO B C 1
ATOM 4429 O O . PRO B 1 257 ? 35.299 72.941 61.415 1.00 17.55 261 PRO B O 1
ATOM 4433 N N . GLU B 1 258 ? 37.100 72.484 62.672 1.00 19.68 262 GLU B N 1
ATOM 4434 C CA . GLU B 1 258 ? 36.652 73.335 63.766 1.00 20.99 262 GLU B CA 1
ATOM 4435 C C . GLU B 1 258 ? 36.481 74.769 63.260 1.00 19.80 262 GLU B C 1
ATOM 4436 O O . GLU B 1 258 ? 37.352 75.294 62.566 1.00 20.41 262 GLU B O 1
ATOM 4442 N N . GLY B 1 259 ? 35.350 75.387 63.592 1.00 19.32 263 GLY B N 1
ATOM 4443 C CA . GLY B 1 259 ? 35.092 76.757 63.175 1.00 18.63 263 GLY B CA 1
ATOM 4444 C C . GLY B 1 259 ? 34.621 76.922 61.739 1.00 17.87 263 GLY B C 1
ATOM 4445 O O . GLY B 1 259 ? 34.441 78.043 61.261 1.00 19.21 263 GLY B O 1
ATOM 4446 N N . ASP B 1 260 ? 34.411 75.808 61.050 1.00 14.85 264 ASP B N 1
ATOM 4447 C CA . ASP B 1 260 ? 33.972 75.836 59.657 1.00 13.69 264 ASP B CA 1
ATOM 4448 C C . ASP B 1 260 ? 32.714 74.981 59.527 1.00 13.42 264 ASP B C 1
ATOM 4449 O O . ASP B 1 260 ? 32.269 74.361 60.498 1.00 15.06 264 ASP B O 1
ATOM 4454 N N . TRP B 1 261 ? 32.124 74.977 58.337 1.00 11.85 265 TRP B N 1
ATOM 4455 C CA . TRP B 1 261 ? 30.951 74.154 58.064 1.00 11.15 265 TRP B CA 1
ATOM 4456 C C . TRP B 1 261 ? 30.879 73.894 56.570 1.00 11.30 265 TRP B C 1
ATOM 4457 O O . TRP B 1 261 ? 31.632 74.485 55.800 1.00 12.36 265 TRP B O 1
ATOM 4468 N N . VAL B 1 262 ? 30.001 72.986 56.165 1.00 10.07 266 VAL B N 1
ATOM 4469 C CA . VAL B 1 262 ? 29.859 72.678 54.752 1.00 10.78 266 VAL B CA 1
ATOM 4470 C C . VAL B 1 262 ? 28.387 72.714 54.384 1.00 11.30 266 VAL B C 1
ATOM 4471 O O . VAL B 1 262 ? 27.531 72.954 55.238 1.00 13.24 266 VAL B O 1
ATOM 4475 N N . SER B 1 263 ? 28.097 72.499 53.108 1.00 10.25 267 SER B N 1
ATOM 4476 C CA . SER B 1 263 ? 26.719 72.498 52.648 1.00 10.39 267 SER B CA 1
ATOM 4477 C C . SER B 1 263 ? 26.274 71.076 52.324 1.00 10.34 267 SER B C 1
ATOM 4478 O O . SER B 1 263 ? 26.992 70.324 51.664 1.00 9.94 267 SER B O 1
ATOM 4481 N N . MET B 1 264 ? 25.091 70.715 52.815 1.00 9.95 268 MET B N 1
ATOM 4482 C CA . MET B 1 264 ? 24.497 69.403 52.565 1.00 9.04 268 MET B CA 1
ATOM 4483 C C . MET B 1 264 ? 22.990 69.591 52.453 1.00 9.16 268 MET B C 1
ATOM 4484 O O . MET B 1 264 ? 22.398 70.331 53.241 1.00 9.80 268 MET B O 1
ATOM 4489 N N . ALA B 1 265 ? 22.375 68.942 51.468 1.00 9.73 269 ALA B N 1
ATOM 4490 C CA . ALA B 1 265 ? 20.929 69.016 51.307 1.00 9.77 269 ALA B CA 1
ATOM 4491 C C . ALA B 1 265 ? 20.404 67.854 52.142 1.00 11.17 269 ALA B C 1
ATOM 4492 O O . ALA B 1 265 ? 20.709 66.686 51.874 1.00 10.55 269 ALA B O 1
ATOM 4494 N N . VAL B 1 266 ? 19.630 68.182 53.171 1.00 11.64 270 VAL B N 1
ATOM 4495 C CA . VAL B 1 266 ? 19.105 67.175 54.082 1.00 11.81 270 VAL B CA 1
ATOM 4496 C C . VAL B 1 266 ? 17.628 67.414 54.376 1.00 11.29 270 VAL B C 1
ATOM 4497 O O . VAL B 1 266 ? 17.115 68.509 54.157 1.00 11.18 270 VAL B O 1
ATOM 4501 N N . PRO B 1 267 ? 16.921 66.385 54.869 1.00 11.40 271 PRO B N 1
ATOM 4502 C CA . PRO B 1 267 ? 15.498 66.562 55.176 1.00 12.54 271 PRO B CA 1
ATOM 4503 C C . PRO B 1 267 ? 15.315 67.660 56.224 1.00 12.69 271 PRO B C 1
ATOM 4504 O O . PRO B 1 267 ? 15.872 67.590 57.318 1.00 13.99 271 PRO B O 1
ATOM 4508 N N . SER B 1 268 ? 14.533 68.678 55.881 1.00 12.58 272 SER B N 1
ATOM 4509 C CA . SER B 1 268 ? 14.290 69.788 56.792 1.00 12.13 272 SER B CA 1
ATOM 4510 C C . SER B 1 268 ? 13.436 69.413 57.993 1.00 12.24 272 SER B C 1
ATOM 4511 O O . SER B 1 268 ? 12.478 68.642 57.877 1.00 11.68 272 SER B O 1
ATOM 4514 N N . GLN B 1 269 ? 13.801 69.967 59.145 1.00 13.36 273 GLN B N 1
ATOM 4515 C CA . GLN B 1 269 ? 13.054 69.756 60.378 1.00 14.85 273 GLN B CA 1
ATOM 4516 C C . GLN B 1 269 ? 12.554 71.119 60.846 1.00 14.56 273 GLN B C 1
ATOM 4517 O O . GLN B 1 269 ? 12.292 71.325 62.032 1.00 16.48 273 GLN B O 1
ATOM 4523 N N . GLY B 1 270 ? 12.445 72.057 59.908 1.00 13.24 274 GLY B N 1
ATOM 4524 C CA . GLY B 1 270 ? 11.961 73.384 60.247 1.00 12.99 274 GLY B CA 1
ATOM 4525 C C . GLY B 1 270 ? 13.029 74.424 60.543 1.00 12.45 274 GLY B C 1
ATOM 4526 O O . GLY B 1 270 ? 12.708 75.555 60.905 1.00 12.76 274 GLY B O 1
ATOM 4527 N N . GLU B 1 271 ? 14.298 74.055 60.408 1.00 12.61 275 GLU B N 1
ATOM 4528 C CA . GLU B 1 271 ? 15.372 75.007 60.652 1.00 11.66 275 GLU B CA 1
ATOM 4529 C C . GLU B 1 271 ? 15.172 76.216 59.738 1.00 11.87 275 GLU B C 1
ATOM 4530 O O . GLU B 1 271 ? 14.856 76.065 58.557 1.00 12.55 275 GLU B O 1
ATOM 4536 N N . TYR B 1 272 ? 15.347 77.412 60.296 1.00 12.27 277 TYR B N 1
ATOM 4537 C CA . TYR B 1 272 ? 15.182 78.657 59.547 1.00 12.82 277 TYR B CA 1
ATOM 4538 C C . TYR B 1 272 ? 13.789 78.814 58.941 1.00 13.60 277 TYR B C 1
ATOM 4539 O O . TYR B 1 272 ? 13.587 79.611 58.023 1.00 15.45 277 TYR B O 1
ATOM 4548 N N . GLY B 1 273 ? 12.827 78.061 59.465 1.00 13.71 278 GLY B N 1
ATOM 4549 C CA . GLY B 1 273 ? 11.467 78.148 58.965 1.00 14.30 278 GLY B CA 1
ATOM 4550 C C . GLY B 1 273 ? 11.209 77.387 57.677 1.00 14.11 278 GLY B C 1
ATOM 4551 O O . GLY B 1 273 ? 10.110 77.458 57.123 1.00 15.05 278 GLY B O 1
ATOM 4552 N N . ILE B 1 274 ? 12.212 76.661 57.190 1.00 14.07 279 ILE B N 1
ATOM 4553 C CA . ILE B 1 274 ? 12.048 75.884 55.963 1.00 14.61 279 ILE B CA 1
ATOM 4554 C C . ILE B 1 274 ? 11.043 74.758 56.210 1.00 14.29 279 ILE B C 1
ATOM 4555 O O . ILE B 1 274 ? 11.151 74.026 57.194 1.00 13.50 279 ILE B O 1
ATOM 4560 N N . PRO B 1 275 ? 10.045 74.612 55.324 1.00 14.36 280 PRO B N 1
ATOM 4561 C CA . PRO B 1 275 ? 9.031 73.561 55.471 1.00 14.95 280 PRO B CA 1
ATOM 4562 C C . PRO B 1 275 ? 9.662 72.198 55.748 1.00 15.55 280 PRO B C 1
ATOM 4563 O O . PRO B 1 275 ? 10.697 71.855 55.173 1.00 14.94 280 PRO B O 1
ATOM 4567 N N . GLU B 1 276 ? 9.033 71.424 56.626 1.00 15.48 281 GLU B N 1
ATOM 4568 C CA . GLU B 1 276 ? 9.543 70.101 56.987 1.00 16.43 281 GLU B CA 1
ATOM 4569 C C . GLU B 1 276 ? 9.465 69.084 55.860 1.00 15.97 281 GLU B C 1
ATOM 4570 O O . GLU B 1 276 ? 8.595 69.162 54.995 1.00 17.62 281 GLU B O 1
ATOM 4576 N N . GLY B 1 277 ? 10.389 68.129 55.874 1.00 15.06 282 GLY B N 1
ATOM 4577 C CA . GLY B 1 277 ? 10.356 67.070 54.882 1.00 14.73 282 GLY B CA 1
ATOM 4578 C C . GLY B 1 277 ? 11.126 67.247 53.595 1.00 14.10 282 GLY B C 1
ATOM 4579 O O . GLY B 1 277 ? 11.775 66.308 53.134 1.00 14.83 282 GLY B O 1
ATOM 4580 N N . ILE B 1 278 ? 11.047 68.423 52.986 1.00 14.17 283 ILE B N 1
ATOM 4581 C CA . ILE B 1 278 ? 11.779 68.625 51.746 1.00 13.93 283 ILE B CA 1
ATOM 4582 C C . ILE B 1 278 ? 13.272 68.554 52.037 1.00 13.17 283 ILE B C 1
ATOM 4583 O O . ILE B 1 278 ? 13.726 68.934 53.121 1.00 12.90 283 ILE B O 1
ATOM 4588 N N . VAL B 1 279 ? 14.027 68.038 51.073 1.00 11.74 284 VAL B N 1
ATOM 4589 C CA . VAL B 1 279 ? 15.473 67.906 51.211 1.00 11.65 284 VAL B CA 1
ATOM 4590 C C . VAL B 1 279 ? 16.024 69.249 50.756 1.00 11.66 284 VAL B C 1
ATOM 4591 O O . VAL B 1 279 ? 15.968 69.595 49.575 1.00 13.06 284 VAL B O 1
ATOM 4595 N N . TYR B 1 280 ? 16.555 69.994 51.723 1.00 11.40 285 TYR B N 1
ATOM 4596 C CA . TYR B 1 280 ? 17.027 71.358 51.521 1.00 10.68 285 TYR B CA 1
ATOM 4597 C C . TYR B 1 280 ? 18.473 71.561 51.958 1.00 9.38 285 TYR B C 1
ATOM 4598 O O . TYR B 1 280 ? 18.871 71.104 53.027 1.00 9.85 285 TYR B O 1
ATOM 4607 N N . SER B 1 281 ? 19.260 72.258 51.142 1.00 10.15 286 SER B N 1
ATOM 4608 C CA . SER B 1 281 ? 20.655 72.492 51.496 1.00 10.06 286 SER B CA 1
ATOM 4609 C C . SER B 1 281 ? 20.783 73.520 52.614 1.00 10.32 286 SER B C 1
ATOM 4610 O O . SER B 1 281 ? 20.235 74.626 52.538 1.00 10.62 286 SER B O 1
ATOM 4613 N N . PHE B 1 282 ? 21.514 73.127 53.653 1.00 10.79 287 PHE B N 1
ATOM 4614 C CA . PHE B 1 282 ? 21.757 73.953 54.833 1.00 10.53 287 PHE B CA 1
ATOM 4615 C C . PHE B 1 282 ? 23.238 73.933 55.171 1.00 11.94 287 PHE B C 1
ATOM 4616 O O . PHE B 1 282 ? 23.976 73.050 54.726 1.00 10.01 287 PHE B O 1
ATOM 4624 N N . PRO B 1 283 ? 23.691 74.915 55.963 1.00 11.61 288 PRO B N 1
ATOM 4625 C CA . PRO B 1 283 ? 25.095 74.945 56.370 1.00 11.46 288 PRO B CA 1
ATOM 4626 C C . PRO B 1 283 ? 25.075 73.917 57.510 1.00 12.71 288 PRO B C 1
ATOM 4627 O O . PRO B 1 283 ? 24.172 73.940 58.350 1.00 10.59 288 PRO B O 1
ATOM 4631 N N . VAL B 1 284 ? 26.029 72.994 57.530 1.00 11.18 289 VAL B N 1
ATOM 4632 C CA . VAL B 1 284 ? 26.032 71.968 58.566 1.00 13.17 289 VAL B CA 1
ATOM 4633 C C . VAL B 1 284 ? 27.431 71.616 59.055 1.00 12.73 289 VAL B C 1
ATOM 4634 O O . VAL B 1 284 ? 28.411 71.815 58.346 1.00 12.37 289 VAL B O 1
ATOM 4638 N N . THR B 1 285 ? 27.513 71.124 60.289 1.00 12.51 290 THR B N 1
ATOM 4639 C CA . THR B 1 285 ? 28.776 70.659 60.845 1.00 13.37 290 THR B CA 1
ATOM 4640 C C . THR B 1 285 ? 28.538 69.167 61.044 1.00 13.55 290 THR B C 1
ATOM 4641 O O . THR B 1 285 ? 27.387 68.722 61.098 1.00 14.28 290 THR B O 1
ATOM 4645 N N . ALA B 1 286 ? 29.608 68.389 61.139 1.00 12.66 291 ALA B N 1
ATOM 4646 C CA . ALA B 1 286 ? 29.459 66.953 61.322 1.00 14.63 291 ALA B CA 1
ATOM 4647 C C . ALA B 1 286 ? 30.508 66.391 62.265 1.00 16.08 291 ALA B C 1
ATOM 4648 O O . ALA B 1 286 ? 31.620 66.911 62.356 1.00 14.63 291 ALA B O 1
ATOM 4650 N N . LYS B 1 287 ? 30.130 65.327 62.967 1.00 19.60 292 LYS B N 1
ATOM 4651 C CA . LYS B 1 287 ? 31.013 64.645 63.903 1.00 23.71 292 LYS B CA 1
ATOM 4652 C C . LYS B 1 287 ? 30.499 63.228 64.147 1.00 25.77 292 LYS B C 1
ATOM 4653 O O . LYS B 1 287 ? 29.292 62.995 64.204 1.00 26.69 292 LYS B O 1
ATOM 4659 N N . ASP B 1 288 ? 31.426 62.285 64.277 1.00 28.22 293 ASP B N 1
ATOM 4660 C CA . ASP B 1 288 ? 31.091 60.884 64.519 1.00 29.70 293 ASP B CA 1
ATOM 4661 C C . ASP B 1 288 ? 29.993 60.324 63.610 1.00 28.90 293 ASP B C 1
ATOM 4662 O O . ASP B 1 288 ? 29.156 59.534 64.049 1.00 29.64 293 ASP B O 1
ATOM 4667 N N . GLY B 1 289 ? 29.994 60.741 62.347 1.00 25.74 294 GLY B N 1
ATOM 4668 C CA . GLY B 1 289 ? 29.011 60.241 61.399 1.00 23.15 294 GLY B CA 1
ATOM 4669 C C . GLY B 1 289 ? 27.646 60.902 61.379 1.00 22.27 294 GLY B C 1
ATOM 4670 O O . GLY B 1 289 ? 26.764 60.482 60.628 1.00 22.94 294 GLY B O 1
ATOM 4671 N N . ALA B 1 290 ? 27.461 61.935 62.192 1.00 20.11 295 ALA B N 1
ATOM 4672 C CA . ALA B 1 290 ? 26.186 62.639 62.247 1.00 19.44 295 ALA B CA 1
ATOM 4673 C C . ALA B 1 290 ? 26.397 64.114 61.946 1.00 17.32 295 ALA B C 1
ATOM 4674 O O . ALA B 1 290 ? 27.443 64.671 62.265 1.00 19.10 295 ALA B O 1
ATOM 4676 N N . TYR B 1 291 ? 25.403 64.744 61.333 1.00 17.04 296 TYR B N 1
ATOM 4677 C CA . TYR B 1 291 ? 25.501 66.161 61.011 1.00 15.27 296 TYR B CA 1
ATOM 4678 C C . TYR B 1 291 ? 24.428 66.952 61.746 1.00 16.79 296 TYR B C 1
ATOM 4679 O O . TYR B 1 291 ? 23.445 66.390 62.239 1.00 15.90 296 TYR B O 1
ATOM 4688 N N . ARG B 1 292 ? 24.624 68.261 61.818 1.00 15.71 297 ARG B N 1
ATOM 4689 C CA . ARG B 1 292 ? 23.670 69.132 62.480 1.00 17.16 297 ARG B CA 1
ATOM 4690 C C . ARG B 1 292 ? 23.653 70.481 61.781 1.00 15.40 297 ARG B C 1
ATOM 4691 O O . ARG B 1 292 ? 24.701 71.064 61.503 1.00 14.96 297 ARG B O 1
ATOM 4699 N N . VAL B 1 293 ? 22.455 70.962 61.480 1.00 14.56 298 VAL B N 1
ATOM 4700 C CA . VAL B 1 293 ? 22.301 72.248 60.822 1.00 13.77 298 VAL B CA 1
ATOM 4701 C C . VAL B 1 293 ? 22.842 73.361 61.713 1.00 13.95 298 VAL B C 1
ATOM 4702 O O . VAL B 1 293 ? 22.610 73.368 62.924 1.00 14.36 298 VAL B O 1
ATOM 4706 N N . VAL B 1 294 ? 23.578 74.288 61.108 1.00 13.85 299 VAL B N 1
ATOM 4707 C CA . VAL B 1 294 ? 24.124 75.421 61.836 1.00 13.82 299 VAL B CA 1
ATOM 4708 C C . VAL B 1 294 ? 22.992 76.433 61.948 1.00 14.46 299 VAL B C 1
ATOM 4709 O O . VAL B 1 294 ? 22.644 77.094 60.971 1.00 15.91 299 VAL B O 1
ATOM 4713 N N . GLU B 1 295 ? 22.401 76.536 63.133 1.00 15.18 300 GLU B N 1
ATOM 4714 C CA . GLU B 1 295 ? 21.308 77.476 63.333 1.00 15.40 300 GLU B CA 1
ATOM 4715 C C . GLU B 1 295 ? 21.817 78.728 64.034 1.00 15.15 300 GLU B C 1
ATOM 4716 O O . GLU B 1 295 ? 22.943 78.753 64.535 1.00 16.61 300 GLU B O 1
ATOM 4722 N N . GLY B 1 296 ? 20.997 79.774 64.040 1.00 15.36 301 GLY B N 1
ATOM 4723 C CA . GLY B 1 296 ? 21.383 81.015 64.688 1.00 15.95 301 GLY B CA 1
ATOM 4724 C C . GLY B 1 296 ? 21.977 82.071 63.774 1.00 15.32 301 GLY B C 1
ATOM 4725 O O . GLY B 1 296 ? 22.275 83.182 64.215 1.00 16.23 301 GLY B O 1
ATOM 4726 N N . LEU B 1 297 ? 22.158 81.740 62.500 1.00 14.95 302 LEU B N 1
ATOM 4727 C CA . LEU B 1 297 ? 22.730 82.697 61.560 1.00 14.08 302 LEU B CA 1
ATOM 4728 C C . LEU B 1 297 ? 21.760 83.821 61.229 1.00 14.69 302 LEU B C 1
ATOM 4729 O O . LEU B 1 297 ? 20.565 83.591 61.046 1.00 15.08 302 LEU B O 1
ATOM 4734 N N . GLU B 1 298 ? 22.284 85.040 61.152 1.00 16.40 303 GLU B N 1
ATOM 4735 C CA . GLU B 1 298 ? 21.460 86.193 60.826 1.00 17.50 303 GLU B CA 1
ATOM 4736 C C . GLU B 1 298 ? 21.079 86.105 59.355 1.00 17.55 303 GLU B C 1
ATOM 4737 O O . GLU B 1 298 ? 21.937 85.895 58.497 1.00 18.31 303 GLU B O 1
ATOM 4743 N N . ILE B 1 299 ? 19.793 86.264 59.070 1.00 18.08 304 ILE B N 1
ATOM 4744 C CA . ILE B 1 299 ? 19.301 86.204 57.699 1.00 17.61 304 ILE B CA 1
ATOM 4745 C C . ILE B 1 299 ? 18.671 87.534 57.306 1.00 17.51 304 ILE B C 1
ATOM 4746 O O . ILE B 1 299 ? 17.588 87.875 57.784 1.00 18.44 304 ILE B O 1
ATOM 4751 N N . ASN B 1 300 ? 19.343 88.294 56.447 1.00 17.00 305 ASN B N 1
ATOM 4752 C CA . ASN B 1 300 ? 18.778 89.568 56.020 1.00 17.70 305 ASN B CA 1
ATOM 4753 C C . ASN B 1 300 ? 17.742 89.325 54.927 1.00 18.11 305 ASN B C 1
ATOM 4754 O O . ASN B 1 300 ? 17.516 88.184 54.517 1.00 17.07 305 ASN B O 1
ATOM 4759 N N . GLU B 1 301 ? 17.107 90.395 54.461 1.00 16.76 306 GLU B N 1
ATOM 4760 C CA . GLU B 1 301 ? 16.078 90.283 53.433 1.00 17.72 306 GLU B CA 1
ATOM 4761 C C . GLU B 1 301 ? 16.583 89.663 52.131 1.00 16.58 306 GLU B C 1
ATOM 4762 O O . GLU B 1 301 ? 15.889 88.853 51.515 1.00 17.58 306 GLU B O 1
ATOM 4768 N N . PHE B 1 302 ? 17.791 90.040 51.724 1.00 16.62 307 PHE B N 1
ATOM 4769 C CA . PHE B 1 302 ? 18.391 89.524 50.496 1.00 15.82 307 PHE B CA 1
ATOM 4770 C C . PHE B 1 302 ? 18.449 88.001 50.542 1.00 15.55 307 PHE B C 1
ATOM 4771 O O . PHE B 1 302 ? 18.071 87.324 49.583 1.00 16.02 307 PHE B O 1
ATOM 4779 N N . ALA B 1 303 ? 18.919 87.468 51.666 1.00 15.37 308 ALA B N 1
ATOM 4780 C CA . ALA B 1 303 ? 19.028 86.024 51.842 1.00 14.55 308 ALA B CA 1
ATOM 4781 C C . ALA B 1 303 ? 17.663 85.363 52.011 1.00 14.74 308 ALA B C 1
ATOM 4782 O O . ALA B 1 303 ? 17.374 84.345 51.379 1.00 13.96 308 ALA B O 1
ATOM 4784 N N . ARG B 1 304 ? 16.828 85.946 52.867 1.00 14.11 309 ARG B N 1
ATOM 4785 C CA . ARG B 1 304 ? 15.498 85.405 53.129 1.00 14.40 309 ARG B CA 1
ATOM 4786 C C . ARG B 1 304 ? 14.718 85.203 51.837 1.00 15.00 309 ARG B C 1
ATOM 4787 O O . ARG B 1 304 ? 14.123 84.149 51.611 1.00 15.10 309 ARG B O 1
ATOM 4795 N N . LYS B 1 305 ? 14.733 86.226 50.991 1.00 14.51 310 LYS B N 1
ATOM 4796 C CA . LYS B 1 305 ? 14.026 86.186 49.720 1.00 16.24 310 LYS B CA 1
ATOM 4797 C C . LYS B 1 305 ? 14.475 84.998 48.874 1.00 15.09 310 LYS B C 1
ATOM 4798 O O . LYS B 1 305 ? 13.655 84.235 48.364 1.00 14.87 310 LYS B O 1
ATOM 4804 N N . ARG B 1 306 ? 15.784 84.841 48.736 1.00 13.83 311 ARG B N 1
ATOM 4805 C CA . ARG B 1 306 ? 16.325 83.760 47.927 1.00 14.36 311 ARG B CA 1
ATOM 4806 C C . ARG B 1 306 ? 16.122 82.385 48.547 1.00 14.36 311 ARG B C 1
ATOM 4807 O O . ARG B 1 306 ? 15.925 81.402 47.831 1.00 15.22 311 ARG B O 1
ATOM 4815 N N . MET B 1 307 ? 16.148 82.316 49.874 1.00 14.16 312 MET B N 1
ATOM 4816 C CA . MET B 1 307 ? 15.928 81.051 50.567 1.00 13.35 312 MET B CA 1
ATOM 4817 C C . MET B 1 307 ? 14.473 80.630 50.362 1.00 14.82 312 MET B C 1
ATOM 4818 O O . MET B 1 307 ? 14.165 79.444 50.219 1.00 14.81 312 MET B O 1
ATOM 4823 N N . GLU B 1 308 ? 13.586 81.620 50.331 1.00 14.61 313 GLU B N 1
ATOM 4824 C CA . GLU B 1 308 ? 12.159 81.391 50.137 1.00 16.84 313 GLU B CA 1
ATOM 4825 C C . GLU B 1 308 ? 11.869 80.892 48.726 1.00 15.05 313 GLU B C 1
ATOM 4826 O O . GLU B 1 308 ? 11.107 79.947 48.531 1.00 15.17 313 GLU B O 1
ATOM 4832 N N . ILE B 1 309 ? 12.481 81.538 47.743 1.00 15.22 314 ILE B N 1
ATOM 4833 C CA . ILE B 1 309 ? 12.290 81.165 46.349 1.00 16.01 314 ILE B CA 1
ATOM 4834 C C . ILE B 1 309 ? 12.671 79.704 46.101 1.00 15.15 314 ILE B C 1
ATOM 4835 O O . ILE B 1 309 ? 11.919 78.949 45.476 1.00 15.28 314 ILE B O 1
ATOM 4840 N N . THR B 1 310 ? 13.834 79.301 46.596 1.00 14.71 315 THR B N 1
ATOM 4841 C CA . THR B 1 310 ? 14.279 77.933 46.383 1.00 13.13 315 THR B CA 1
ATOM 4842 C C . THR B 1 310 ? 13.459 76.933 47.199 1.00 13.24 315 THR B C 1
ATOM 4843 O O . THR B 1 310 ? 13.253 75.797 46.772 1.00 13.71 315 THR B O 1
ATOM 4847 N N . ALA B 1 311 ? 12.972 77.352 48.364 1.00 13.13 316 ALA B N 1
ATOM 4848 C CA . ALA B 1 311 ? 12.141 76.469 49.177 1.00 13.38 316 ALA B CA 1
ATOM 4849 C C . ALA B 1 311 ? 10.845 76.216 48.410 1.00 13.60 316 ALA B C 1
ATOM 4850 O O . ALA B 1 311 ? 10.352 75.091 48.348 1.00 14.07 316 ALA B O 1
ATOM 4852 N N . GLN B 1 312 ? 10.303 77.271 47.812 1.00 14.51 317 GLN B N 1
ATOM 4853 C CA . GLN B 1 312 ? 9.062 77.147 47.058 1.00 15.66 317 GLN B CA 1
ATOM 4854 C C . GLN B 1 312 ? 9.231 76.216 45.865 1.00 16.09 317 GLN B C 1
ATOM 4855 O O . GLN B 1 312 ? 8.319 75.459 45.533 1.00 16.89 317 GLN B O 1
ATOM 4861 N N . GLU B 1 313 ? 10.390 76.268 45.216 1.00 15.31 318 GLU B N 1
ATOM 4862 C CA . GLU B 1 313 ? 10.621 75.390 44.074 1.00 15.70 318 GLU B CA 1
ATOM 4863 C C . GLU B 1 313 ? 10.627 73.939 44.548 1.00 15.42 318 GLU B C 1
ATOM 4864 O O . GLU B 1 313 ? 10.089 73.052 43.877 1.00 15.49 318 GLU B O 1
ATOM 4870 N N . LEU B 1 314 ? 11.236 73.694 45.707 1.00 13.67 319 LEU B N 1
ATOM 4871 C CA . LEU B 1 314 ? 11.278 72.343 46.254 1.00 13.98 319 LEU B CA 1
ATOM 4872 C C . LEU B 1 314 ? 9.879 71.877 46.642 1.00 14.09 319 LEU B C 1
ATOM 4873 O O . LEU B 1 314 ? 9.545 70.704 46.476 1.00 13.63 319 LEU B O 1
ATOM 4878 N N . LEU B 1 315 ? 9.061 72.792 47.159 1.00 13.64 320 LEU B N 1
ATOM 4879 C CA . LEU B 1 315 ? 7.692 72.449 47.532 1.00 15.26 320 LEU B CA 1
ATOM 4880 C C . LEU B 1 315 ? 6.907 72.086 46.275 1.00 15.40 320 LEU B C 1
ATOM 4881 O O . LEU B 1 315 ? 6.095 71.159 46.287 1.00 15.72 320 LEU B O 1
ATOM 4886 N N . ASP B 1 316 ? 7.155 72.816 45.191 1.00 16.64 321 ASP B N 1
ATOM 4887 C CA . ASP B 1 316 ? 6.467 72.554 43.932 1.00 18.19 321 ASP B CA 1
ATOM 4888 C C . ASP B 1 316 ? 6.849 71.181 43.396 1.00 17.88 321 ASP B C 1
ATOM 4889 O O . ASP B 1 316 ? 5.993 70.429 42.927 1.00 17.05 321 ASP B O 1
ATOM 4894 N N . GLU B 1 317 ? 8.136 70.854 43.465 1.00 16.13 322 GLU B N 1
ATOM 4895 C CA . GLU B 1 317 ? 8.596 69.554 42.991 1.00 16.15 322 GLU B CA 1
ATOM 4896 C C . GLU B 1 317 ? 7.973 68.469 43.853 1.00 15.58 322 GLU B C 1
ATOM 4897 O O . GLU B 1 317 ? 7.554 67.428 43.350 1.00 17.49 322 GLU B O 1
ATOM 4903 N N . MET B 1 318 ? 7.905 68.724 45.156 1.00 15.17 323 MET B N 1
ATOM 4904 C CA . MET B 1 318 ? 7.314 67.774 46.090 1.00 17.07 323 MET B CA 1
ATOM 4905 C C . MET B 1 318 ? 5.851 67.535 45.717 1.00 19.19 323 MET B C 1
ATOM 4906 O O . MET B 1 318 ? 5.369 66.402 45.736 1.00 19.13 323 MET B O 1
ATOM 4911 N N . GLU B 1 319 ? 5.150 68.611 45.373 1.00 19.83 324 GLU B N 1
ATOM 4912 C CA . GLU B 1 319 ? 3.746 68.513 44.987 1.00 22.32 324 GLU B CA 1
ATOM 4913 C C . GLU B 1 319 ? 3.593 67.652 43.737 1.00 21.52 324 GLU B C 1
ATOM 4914 O O . GLU B 1 319 ? 2.657 66.856 43.628 1.00 21.66 324 GLU B O 1
ATOM 4920 N N . GLN B 1 320 ? 4.514 67.824 42.795 1.00 21.41 325 GLN B N 1
ATOM 4921 C CA . GLN B 1 320 ? 4.486 67.079 41.544 1.00 23.16 325 GLN B CA 1
ATOM 4922 C C . GLN B 1 320 ? 4.670 65.579 41.754 1.00 23.60 325 GLN B C 1
ATOM 4923 O O . GLN B 1 320 ? 3.948 64.773 41.162 1.00 22.41 325 GLN B O 1
ATOM 4929 N N . VAL B 1 321 ? 5.624 65.196 42.600 1.00 23.43 326 VAL B N 1
ATOM 4930 C CA . VAL B 1 321 ? 5.851 63.777 42.849 1.00 23.71 326 VAL B CA 1
ATOM 4931 C C . VAL B 1 321 ? 4.724 63.192 43.693 1.00 24.10 326 VAL B C 1
ATOM 4932 O O . VAL B 1 321 ? 4.421 62.003 43.595 1.00 23.72 326 VAL B O 1
ATOM 4936 N N . LYS B 1 322 ? 4.099 64.027 44.520 1.00 25.10 327 LYS B N 1
ATOM 4937 C CA . LYS B 1 322 ? 2.977 63.573 45.335 1.00 26.04 327 LYS B CA 1
ATOM 4938 C C . LYS B 1 322 ? 1.812 63.296 44.390 1.00 26.29 327 LYS B C 1
ATOM 4939 O O . LYS B 1 322 ? 1.095 62.306 44.539 1.00 26.60 327 LYS B O 1
ATOM 4945 N N . ALA B 1 323 ? 1.640 64.178 43.410 1.00 26.50 328 ALA B N 1
ATOM 4946 C CA . ALA B 1 323 ? 0.568 64.042 42.428 1.00 27.22 328 ALA B CA 1
ATOM 4947 C C . ALA B 1 323 ? 0.767 62.787 41.584 1.00 27.74 328 ALA B C 1
ATOM 4948 O O . ALA B 1 323 ? -0.197 62.191 41.103 1.00 28.15 328 ALA B O 1
ATOM 4950 N N . LEU B 1 324 ? 2.023 62.394 41.395 1.00 26.87 329 LEU B N 1
ATOM 4951 C CA . LEU B 1 324 ? 2.327 61.196 40.623 1.00 26.92 329 LEU B CA 1
ATOM 4952 C C . LEU B 1 324 ? 2.229 59.970 41.525 1.00 26.76 329 LEU B C 1
ATOM 4953 O O . LEU B 1 324 ? 2.520 58.851 41.102 1.00 27.00 329 LEU B O 1
ATOM 4958 N N . GLY B 1 325 ? 1.819 60.198 42.772 1.00 25.36 330 GLY B N 1
ATOM 4959 C CA . GLY B 1 325 ? 1.665 59.121 43.736 1.00 25.39 330 GLY B CA 1
ATOM 4960 C C . GLY B 1 325 ? 2.949 58.439 44.182 1.00 25.27 330 GLY B C 1
ATOM 4961 O O . GLY B 1 325 ? 2.912 57.314 44.684 1.00 25.38 330 GLY B O 1
ATOM 4962 N N . LEU B 1 326 ? 4.078 59.120 44.014 1.00 23.55 331 LEU B N 1
ATOM 4963 C CA . LEU B 1 326 ? 5.376 58.563 44.389 1.00 23.31 331 LEU B CA 1
ATOM 4964 C C . LEU B 1 326 ? 5.644 58.620 45.890 1.00 23.97 331 LEU B C 1
ATOM 4965 O O . LEU B 1 326 ? 6.472 57.869 46.411 1.00 23.40 331 LEU B O 1
ATOM 4970 N N . ILE B 1 327 ? 4.947 59.521 46.576 1.00 23.81 332 ILE B N 1
ATOM 4971 C CA . ILE B 1 327 ? 5.061 59.660 48.024 1.00 25.18 332 ILE B CA 1
ATOM 4972 C C . ILE B 1 327 ? 3.683 60.044 48.552 1.00 26.66 332 ILE B C 1
ATOM 4973 O O . ILE B 1 327 ? 2.817 60.384 47.714 1.00 28.86 332 ILE B O 1
#

InterPro domains:
  IPR001236 Lactate/malate dehydrogenase, N-terminal [PF00056] (5-152)
  IPR001252 Malate dehydrogenase, active site [PS00068] (155-167)
  IPR001557 L-lactate/malate dehydrogenase [PIRSF000102] (2-319)
  IPR010945 Malate dehydrogenase, type 2 [MF_01517] (1-325)
  IPR010945 Malate dehydrogenase, type 2 [PTHR23382] (4-320)
  IPR010945 Malate dehydrogenase, type 2 [TIGR01759] (3-321)
  IPR015955 Lactate dehydrogenase/glycoside hydrolase, family 4, C-terminal [G3DSA:3.90.110.10] (155-327)
  IPR015955 Lactate dehydrogenase/glycoside hydrolase, family 4, C-terminal [SSF56327] (156-323)
  IPR022383 Lactate/malate dehydrogenase, C-terminal [PF02866] (156-323)
  IPR036291 NAD(P)-binding domain superfamily [SSF51735] (1-155)

Secondary structure (DSSP, 8-state):
-PPPEEEEESSTTSHHHHHHHHHHHTTTTT-TT--EEEEEE--GGGHHHHHHHHHHHHTTT-TTEEEEEEES-HHHHTTT-SEEEE-------TT--HHHHHHHHHHHHHHHHHHHHHHS-TT-EEEE-SSSHHHHHHHHHHT-TTS-GGGEEE--HHHHHHHHHHHHHHHT--GGGEE--EEEB-SSTT-EEE-SS-EETTEEGGGTS-HHHIIIIIHHHHHHHHHHHHHHHSS--HHHHHHHHHHHHHHHHTBPPTT--EEEEEE-SSGGG--TTSEEEEEEEEETTEEEE-------HHHHHHHHHHHHHHHHHHHHHHHTT--/-PPPEEEEESSTTSHHHHHHHHHHHTTTTT-TT--EEEEEE--GGGHHHHHHHHHHHHTTT-TTEEEEEEES-HHHHTTT-SEEEE-------TT--HHHHHHHHHHHHHHHHHHHHHHS-TT-EEEE-SSSHHHHHHHHHHT-TTS-GGGEEE--HHHHHHHHHHHHHHHT--GGGEE--EEEB-SSTT-EEE-SS-EETTEEGGGTS-HHHIIIIIHHHHHHHHHHHHHHHSS--HHHHHHHHHHHHHHHHH-PPTT--EEEEEE-SSGGGPPSSSEEEEEEEEETTEEEE-------HHHHHHHHHHHHHHHHHHHHHHHTT--

Nearest PDB structures (foldseek):
  1y7t-assembly1_A  TM=1.003E+00  e=1.119E-69  Thermus thermophilus
  1wzi-assembly1_B  TM=1.001E+00  e=6.991E-66  Thermus thermophilus
  1bmd-assembly1_B  TM=1.001E+00  e=2.773E-63  Thermus thermophilus
  1bdm-assembly1_B  TM=9.995E-01  e=1.352E-62  Thermus thermophilus
  3d5t-assembly2_C  TM=9.823E-01  e=5.924E-47  Burkholderia pseudomallei 1710b

Organism: Thermus thermophilus (NCBI:txid274)

Sequence (654 aa):
MKAPVRVAVTGAAGQIGYSLLFRIAAGEMLGKDQPVILQLLEIPQAMKALEGVVMELEDCAFPLLAGLEATDDPKVAFKDADYALLVGAAPRKAGMERRDLLQVNGKIFTEQGRALAEVAKKDVKVLVVGNPANTNALIAYKNAPGLNPRNFTAMTRLDHNRAKAQLAKKTGTGVDRIRRMTVWGNHSSTMFPDLFHAEVDGRPALELVDMEWYEKVFIPTVAQRGAAIIQARGASSAASAANAAIEHIRDWALGTPEGDWVSMAVPSQGEYGIPEGIVYSFPVTAKDGAYRVVEGLEINEFARKRMEITAQELLDEMEQVKALGLIMKAPVRVAVTGAAGQIGYSLLFRIAAGEMLGKDQPVILQLLEIPQAMKALEGVVMELEDCAFPLLAGLEATDDPKVAFKDADYALLVGAAPRKAGMERRDLLQVNGKIFTEQGRALAEVAKKDVKVLVVGNPANTNALIAYKNAPGLNPRNFTAMTRLDHNRAKAQLAKKTGTGVDRIRRMTVWGNHSSTMFPDLFHAEVDGRPALELVDMEWYEKVFIPTVAQRGAAIIQARGASSAASAANAAIEHIRDWALGTPEGDWVSMAVPSQGEYGIPEGIVYSFPVTAKDGAYRVVEGLEINEFARKRMEITAQELLDEMEQVKALGLI

Foldseek 3Di:
DDDEAEEFEEPCLDLLNLLFVLCVLQQLQAHNPHAYAYQYEYAPVCQVSNVVSQVVSVVVVRPRHPHYHYDNDLLRRQAQHQEYEAADAQDDDPPDDPLNRLVRLLVVQLRNLLSNLVGYDQLYAYEYEHPQFQVSLLLNLVSNPNHDQQSRWYFLLLLQLLLLVVLCVQQVHDSVQKFAWFWKFGSALLIRTDQQDIDGNRHRSCVRDPPCCVPVPRSVCSRCVQVVCCVVVVDGPSNSSSVSVSVVSRCAQAWDDPPGWGWIFGADPCAPNQDGSGGMIATWTHHRNDIDGPGDDDDDPVRVVSNVVSSVVRVVSNVSSVVVVSD/DDDAAEEFEEPCLDLLNLLFVLCVLLQLQAHNVHAYAYQYEYAVVCQVSNVVVQVVSVVVVRPRHPHYHYDHDLLRRQAQHQEYEAADAQDDDPVQDPLNSLLRLLVVLLRNLQSNLVGYDLLYAYEYEHPQFQVSLLLSVVNRPSHDQQSRWYFLQLLQLLLLVVLCVQQVHDSVQKFAWFWKFGSALLIRTDQQDIDGNNHRSCVRPPPCCVPPPSSVCSRCVQVVCCVVVVDGPSNSSSVSVSVQSRCLQAWDDPPGWGWIFGADPCAVHQDGSGRMIATWTHDNNHIDGDGDDDADPVRVVSNVVNSVVSVVSVVSCVVVVSD

Solvent-accessible surface area: 25293 Å² total; per-residue (Å²): 174,107,81,66,26,86,0,0,0,3,15,0,26,32,113,31,0,31,21,0,0,8,16,1,0,14,3,19,0,10,18,102,66,12,15,2,26,0,5,0,10,20,102,90,152,22,38,137,24,0,71,0,1,20,36,0,0,37,0,0,11,12,97,14,33,61,21,49,81,28,16,68,56,18,92,54,0,0,116,54,0,29,30,0,0,0,20,22,33,14,102,188,139,105,80,24,126,85,146,70,22,9,87,41,4,0,138,52,0,18,79,12,0,118,1,0,22,103,33,6,92,146,88,1,22,0,0,0,18,6,85,6,1,1,7,2,0,6,2,0,24,96,32,0,109,67,12,73,61,42,6,0,0,0,19,0,12,16,18,3,0,16,0,30,9,18,0,8,122,94,30,71,34,40,26,66,120,4,78,72,0,0,0,1,0,0,40,28,92,33,5,2,0,4,0,53,41,1,40,2,88,54,122,57,0,52,99,75,10,83,78,137,28,0,79,147,67,0,31,63,41,1,47,83,16,20,52,20,0,70,148,11,54,64,34,48,11,4,5,0,10,0,1,0,0,2,13,2,0,78,8,3,13,76,23,14,71,162,34,18,22,7,1,2,0,0,7,4,111,35,12,54,70,9,44,140,17,4,2,0,0,0,0,0,53,3,127,118,14,68,21,195,16,27,113,78,33,147,56,56,107,32,2,93,88,64,10,93,76,0,9,89,52,5,42,62,16,31,86,60,2,98,90,62,65,22,67,243,110,79,62,28,84,0,0,0,3,15,0,26,32,112,32,0,32,22,0,0,8,16,1,0,12,4,24,0,11,16,102,77,20,28,1,26,0,5,0,11,19,106,101,158,20,39,97,25,0,84,0,2,24,34,0,0,39,0,0,10,13,97,26,33,61,21,49,79,35,16,70,56,18,102,55,0,0,106,52,0,28,26,0,0,0,20,20,35,13,100,197,127,91,81,28,100,116,126,47,23,5,86,53,2,0,150,48,0,38,85,10,0,117,1,0,16,110,24,7,93,146,92,0,23,0,0,0,18,6,85,2,2,1,4,2,0,5,2,0,22,96,8,3,85,76,14,70,61,38,11,0,0,0,20,0,11,15,13,4,1,14,0,30,4,22,0,8,115,105,32,71,37,40,26,68,132,4,90,76,1,1,0,1,0,0,38,24,90,34,17,2,1,5,1,50,39,1,41,2,97,53,112,57,1,52,110,74,8,77,79,107,25,0,90,127,58,1,28,63,42,1,41,86,15,21,48,21,0,86,138,11,52,67,34,43,12,3,4,0,10,0,1,0,0,2,14,2,0,79,10,2,17,107,21,24,80,171,30,20,9,8,0,2,0,0,6,4,112,31,16,54,66,9,51,136,18,3,1,0,0,0,0,0,38,11,153,129,11,65,26,159,4,22,112,79,28,140,55,54,105,34,2,103,90,61,10,88,78,0,9,93,48,4,45,59,12,47,113,71,2,105,86,45,60,29,67

B-factor: mean 18.87, std 8.28, range [8.18, 51.81]

Radius of gyration: 25.8 Å; Cα contacts (8 Å, |Δi|>4): 1483; chains: 2; bounding box: 73×68×58 Å